Protein 4QAM (pdb70)

Organism: Homo sapiens (NCBI:txid9606)

Nearest PDB structures (foldseek):
  4qam-assembly1_A  TM=1.003E+00  e=1.028E-83  Homo sapiens
  4jhn-assembly4_D  TM=9.992E-01  e=9.261E-77  Homo sapiens
  4jhn-assembly3_C  TM=9.990E-01  e=2.391E-76  Homo sapiens
  4jhn-assembly2_B  TM=9.985E-01  e=3.951E-76  Homo sapiens
  4jhp-assembly1_C  TM=9.939E-01  e=1.020E-75  Homo sapiens

Solvent-accessible surface area: 22526 Å² total

Sequence (539 aa):
ELMMPDSGAVFTFGKSKFAENNPGKFWFKNDVPVHLSCGDEHSAVVTGNNKLYMFGSNNWGQLGLGSKSAISKPTCVKALKPEKVKLAACGRNHTLVVSTEGGNVYATGGNNEGQLGLGDTEERNTFHVISFFTSEHKIKQLSAGSNTSAALTEDGRLFMWGDNSEGQIGLKNVSNVCVPQQVTIGKPVSWVSCGYYHSAFVTTDGELYVVFGEPENGKLGLPNQLLGNHRTPQLVSEIPEKVIQVACGGEHTVVLTENAVYTFGLGQQFGQLGLGTFLFETSEEPKVIENNIRDQTISSYISCCGENHTALITDIGLMYTFGDGRHGKLGLGLENFTNHFIPTLCSNFLRRFIVKKLVACGGCCHMVVFAAPHRDSDDVIVPPDSEKKCIEIVSLAFYPEAEVSDENIKQVYVEYKFYDLPLSETETPVSLRKPRAGEEIHFHFSSKVIDLDPQEQQGRRRFLFDLNGQDPDQGHLKFTVVSDPLDEEKKECEEVGYAYLQLWQILESGRDILEQELDIVSPEDLATPIGRLKVSLQAAAVLHAIYKETED

Foldseek 3Di:
DPADLQFWKWKAFQQLAPNLDTDIGADDPKGFDAKAAEAFKIWTQIPQQWIWIFGACCFLARQQPDGHGDHDGHTLVVCVVFRWDDKYYEHFKMWTATQQWWIWMAGAFCQQARQCQDGDGHNHIDTNVVIGNVFAWPYWEYYAQKIWTAGPQAWIWIFGACCFLARQPFPDGTHNHTDTQDPPAGWDEKEREHFWIWTFGPQQWIWIAGHLPQLASQDPPVCSVRRNHTDTQVVPPAGWDYKYYYQFKIWTHGQQFIWMAGFAPLQARQCDDPDGGHNHIDGNPVVRVFAWDDKEAENFKIWTATPQQWIWIFGHFPSNQRQLNDPDTGGGNHTHTSVVQVQWRWDHKYHYNGMIMTTIRGPD/DVVDDDDDDDLQKKKWFFKKAFAQPFPCCPVQQFWKWKFFDQQPDDRCLGIQVDTGGHDHHPDMGTRRRMDMGGRHPPPNVVSLVSQVVLVLNDPNRQWGKMWMWGAGPVRDPVPIDGAFIWTDHVVCLQVVLFWDFQDKTFTAGPPPNPHGGIITTMTDGNNSNNNVSNVVCPD

CATH classification: 2.130.10.30

Radius of gyration: 24.6 Å; Cα contacts (8 Å, |Δi|>4): 1644; chains: 2; bounding box: 60×50×74 Å

B-factor: mean 32.96, std 16.22, range [14.23, 116.04]

Structure (mmCIF, N/CA/C/O backbone):
data_4QAM
#
_entry.id   4QAM
#
_cell.length_a   63.120
_cell.length_b   63.800
_cell.length_c   161.440
_cell.angle_alpha   90.000
_cell.angle_beta   90.000
_cell.angle_gamma   90.000
#
_symmetry.space_group_name_H-M   'P 21 21 21'
#
loop_
_entity.id
_entity.type
_entity.pdbx_description
1 polymer 'X-linked retinitis pigmentosa GTPase regulator'
2 polymer 'X-linked retinitis pigmentosa GTPase regulator-interacting protein 1'
3 non-polymer 'MAGNESIUM ION'
4 non-polymer GLYCEROL
5 water water
#
loop_
_atom_site.group_PDB
_atom_site.id
_atom_site.type_symbol
_atom_site.label_atom_id
_atom_site.label_alt_id
_atom_site.label_comp_id
_atom_site.label_asym_id
_atom_site.label_entity_id
_atom_site.label_seq_id
_atom_site.pdbx_PDB_ins_code
_atom_site.Cartn_x
_atom_site.Cartn_y
_atom_site.Cartn_z
_atom_site.occupancy
_atom_site.B_iso_or_equiv
_atom_site.auth_seq_id
_atom_site.auth_comp_id
_atom_site.auth_asym_id
_atom_site.auth_atom_id
_atom_site.pdbx_PDB_model_num
ATOM 1 N N . GLU A 1 6 ? -3.640 11.917 12.308 1.00 74.20 6 GLU A N 1
ATOM 2 C CA . GLU A 1 6 ? -3.313 13.008 13.298 1.00 77.86 6 GLU A CA 1
ATOM 3 C C . GLU A 1 6 ? -4.495 13.875 13.866 1.00 73.70 6 GLU A C 1
ATOM 4 O O . GLU A 1 6 ? -4.998 13.575 14.967 1.00 74.49 6 GLU A O 1
ATOM 10 N N . LEU A 1 7 ? -4.928 14.941 13.176 1.00 81.24 7 LEU A N 1
ATOM 11 C CA . LEU A 1 7 ? -6.150 15.682 13.608 1.00 73.68 7 LEU A CA 1
ATOM 12 C C . LEU A 1 7 ? -7.359 14.807 13.233 1.00 67.20 7 LEU A C 1
ATOM 13 O O . LEU A 1 7 ? -7.334 14.221 12.143 1.00 64.23 7 LEU A O 1
ATOM 18 N N . MET A 1 8 ? -8.383 14.687 14.107 1.00 57.74 8 MET A N 1
ATOM 19 C CA A MET A 1 8 ? -9.640 13.998 13.713 0.50 50.28 8 MET A CA 1
ATOM 20 C CA B MET A 1 8 ? -9.644 14.019 13.753 0.50 56.65 8 MET A CA 1
ATOM 21 C C . MET A 1 8 ? -10.241 14.671 12.484 1.00 52.75 8 MET A C 1
ATOM 22 O O . MET A 1 8 ? -10.496 15.875 12.494 1.00 51.73 8 MET A O 1
ATOM 31 N N . PRO A 1 9 ? -10.427 13.890 11.396 1.00 49.06 9 PRO A N 1
ATOM 32 C CA . PRO A 1 9 ? -10.941 14.486 10.180 1.00 49.55 9 PRO A CA 1
ATOM 33 C C . PRO A 1 9 ? -12.308 15.137 10.384 1.00 49.83 9 PRO A C 1
ATOM 34 O O . PRO A 1 9 ? -13.046 14.783 11.358 1.00 42.56 9 PRO A O 1
ATOM 38 N N . ASP A 1 10 ? -12.618 16.105 9.503 1.00 48.03 10 ASP A N 1
ATOM 39 C CA . ASP A 1 10 ? -13.953 16.716 9.413 1.00 44.67 10 ASP A CA 1
ATOM 40 C C . ASP A 1 10 ? -15.049 15.679 9.177 1.00 40.42 10 ASP A C 1
ATOM 41 O O . ASP A 1 10 ? -16.171 15.882 9.614 1.00 37.18 10 ASP A O 1
ATOM 46 N N . SER A 1 11 ? -14.760 14.571 8.476 1.00 37.09 11 SER A N 1
ATOM 47 C CA . SER A 1 11 ? -15.773 13.563 8.222 1.00 33.20 11 SER A CA 1
ATOM 48 C C . SER A 1 11 ? -16.082 12.719 9.532 1.00 31.69 11 SER A C 1
ATOM 49 O O . SER A 1 11 ? -17.041 11.977 9.571 1.00 31.81 11 SER A O 1
ATOM 52 N N . GLY A 1 12 ? -15.265 12.823 10.563 1.00 30.35 12 GLY A N 1
ATOM 53 C CA . GLY A 1 12 ? -15.620 12.246 11.892 1.00 30.62 12 GLY A CA 1
ATOM 54 C C . GLY A 1 12 ? -14.748 11.068 12.314 1.00 30.01 12 GLY A C 1
ATOM 55 O O . GLY A 1 12 ? -13.643 10.853 11.781 1.00 30.08 12 GLY A O 1
ATOM 56 N N . ALA A 1 13 ? -15.240 10.287 13.281 1.00 27.96 13 ALA A N 1
ATOM 57 C CA . ALA A 1 13 ? -14.491 9.169 13.772 1.00 25.92 13 ALA A CA 1
ATOM 58 C C . ALA A 1 13 ? -15.437 8.056 14.225 1.00 26.20 13 ALA A C 1
ATOM 59 O O . ALA A 1 13 ? -16.624 8.317 14.490 1.00 24.14 13 ALA A O 1
ATOM 61 N N . VAL A 1 14 ? -14.892 6.850 14.405 1.00 23.67 14 VAL A N 1
ATOM 62 C CA . VAL A 1 14 ? -15.623 5.761 15.024 1.00 22.81 14 VAL A CA 1
ATOM 63 C C . VAL A 1 14 ? -15.283 5.776 16.508 1.00 24.76 14 VAL A C 1
ATOM 64 O O . VAL A 1 14 ? -14.089 5.800 16.851 1.00 27.11 14 VAL A O 1
ATOM 68 N N . PHE A 1 15 ? -16.317 5.797 17.371 1.00 20.98 15 PHE A N 1
ATOM 69 C CA . PHE A 1 15 ? -16.094 5.774 18.830 1.00 22.39 15 PHE A CA 1
ATOM 70 C C . PHE A 1 15 ? -16.565 4.408 19.300 1.00 21.99 15 PHE A C 1
ATOM 71 O O . PHE A 1 15 ? -17.690 3.956 18.920 1.00 23.19 15 PHE A O 1
ATOM 79 N N . THR A 1 16 ? -15.804 3.762 20.181 1.00 20.18 16 THR A N 1
ATOM 80 C CA . THR A 1 16 ? -16.178 2.480 20.705 1.00 20.74 16 THR A CA 1
ATOM 81 C C . THR A 1 16 ? -16.410 2.678 22.227 1.00 22.37 16 THR A C 1
ATOM 82 O O . THR A 1 16 ? -15.712 3.472 22.850 1.00 23.70 16 THR A O 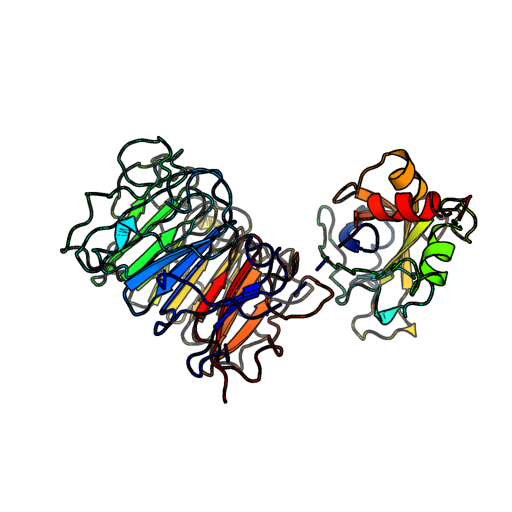1
ATOM 86 N N . PHE A 1 17 ? -17.410 1.963 22.759 1.00 21.56 17 PHE A N 1
ATOM 87 C CA . PHE A 1 17 ? -17.752 1.983 24.177 1.00 19.76 17 PHE A CA 1
ATOM 88 C C . PHE A 1 17 ? -17.908 0.568 24.628 1.00 20.31 17 PHE A C 1
ATOM 89 O O . PHE A 1 17 ? -18.373 -0.282 23.859 1.00 20.55 17 PHE A O 1
ATOM 97 N N . GLY A 1 18 ? -17.651 0.343 25.912 1.00 21.19 18 GLY A N 1
ATOM 98 C CA . GLY A 1 18 ? -17.841 -1.007 26.488 1.00 21.10 18 GLY A CA 1
ATOM 99 C C . GLY A 1 18 ? -16.619 -1.889 26.296 1.00 26.58 18 GLY A C 1
ATOM 100 O O . GLY A 1 18 ? -15.538 -1.437 25.991 1.00 30.18 18 GLY A O 1
ATOM 101 N N . LYS A 1 19 ? -16.840 -3.181 26.391 1.00 28.26 19 LYS A N 1
ATOM 102 C CA . LYS A 1 19 ? -15.796 -4.172 26.134 1.00 31.59 19 LYS A CA 1
ATOM 103 C C . LYS A 1 19 ? -15.739 -4.495 24.612 1.00 31.50 19 LYS A C 1
ATOM 104 O O . LYS A 1 19 ? -16.151 -5.615 24.137 1.00 30.48 19 LYS A O 1
ATOM 110 N N . SER A 1 20 ? -15.200 -3.573 23.814 1.00 30.41 20 SER A N 1
ATOM 111 C CA . SER A 1 20 ? -15.155 -3.843 22.332 1.00 34.95 20 SER A CA 1
ATOM 112 C C . SER A 1 20 ? -13.916 -4.627 21.939 1.00 36.54 20 SER A C 1
ATOM 113 O O . SER A 1 20 ? -13.823 -5.023 20.763 1.00 35.25 20 SER A O 1
ATOM 116 N N . LYS A 1 21 ? -12.967 -4.799 22.896 1.00 37.28 21 LYS A N 1
ATOM 117 C CA . LYS A 1 21 ? -11.609 -5.399 22.664 1.00 42.37 21 LYS A CA 1
ATOM 118 C C . LYS A 1 21 ? -10.608 -4.417 22.021 1.00 45.12 21 LYS A C 1
ATOM 119 O O . LYS A 1 21 ? -9.473 -4.808 21.687 1.00 63.39 21 LYS A O 1
ATOM 125 N N . PHE A 1 22 ? -11.041 -3.161 21.829 1.00 39.22 22 PHE A N 1
ATOM 126 C CA . PHE A 1 22 ? -10.224 -2.090 21.246 1.00 40.21 22 PHE A CA 1
ATOM 127 C C . PHE A 1 22 ? -9.792 -1.117 22.377 1.00 42.75 22 PHE A C 1
ATOM 128 O O . PHE A 1 22 ? -10.604 -0.776 23.276 1.00 43.08 22 PHE A O 1
ATOM 136 N N . ALA A 1 23 ? -8.525 -0.708 22.371 1.00 41.40 23 ALA A N 1
ATOM 137 C CA . ALA A 1 23 ? -8.037 0.339 23.312 1.00 45.38 23 ALA A CA 1
ATOM 138 C C . ALA A 1 23 ? -8.312 -0.069 24.795 1.00 43.53 23 ALA A C 1
ATOM 139 O O . ALA A 1 23 ? -8.651 0.764 25.620 1.00 45.53 23 ALA A O 1
ATOM 141 N N . GLU A 1 24 ? -8.159 -1.371 25.070 1.00 49.13 24 GLU A N 1
ATOM 142 C CA . GLU A 1 24 ? -8.304 -1.993 26.401 1.00 52.65 24 GLU A CA 1
ATOM 143 C C . GLU A 1 24 ? -9.663 -1.736 27.035 1.00 56.68 24 GLU A C 1
ATOM 144 O O . GLU A 1 24 ? -9.733 -1.629 28.277 1.00 54.54 24 GLU A O 1
ATOM 150 N N . ASN A 1 25 ? -10.718 -1.597 26.203 1.00 49.97 25 ASN A N 1
ATOM 151 C CA . ASN A 1 25 ? -12.107 -1.369 26.697 1.00 50.50 25 ASN A CA 1
ATOM 152 C C . ASN A 1 25 ? -12.370 -0.006 27.440 1.00 48.98 25 ASN A C 1
ATOM 153 O O . ASN A 1 25 ? -13.346 0.131 28.168 1.00 50.29 25 ASN A O 1
ATOM 158 N N . ASN A 1 26 ? -11.493 0.992 27.217 1.00 53.88 26 ASN A N 1
ATOM 159 C CA . ASN A 1 26 ? -11.759 2.415 27.536 1.00 51.80 26 ASN A CA 1
ATOM 160 C C . ASN A 1 26 ? -12.442 2.978 26.337 1.00 48.26 26 ASN A C 1
ATOM 161 O O . ASN A 1 26 ? -12.234 2.428 25.249 1.00 51.55 26 ASN A O 1
ATOM 166 N N . PRO A 1 27 ? -13.214 4.085 26.492 1.00 42.58 27 PRO A N 1
ATOM 167 C CA . PRO A 1 27 ? -13.804 4.744 25.299 1.00 38.09 27 PRO A CA 1
ATOM 168 C C . PRO A 1 27 ? -12.708 5.024 24.238 1.00 36.86 27 PRO A C 1
ATOM 169 O O . PRO A 1 27 ? -11.706 5.713 24.506 1.00 37.71 27 PRO A O 1
ATOM 173 N N . GLY A 1 28 ? -12.862 4.426 23.070 1.00 30.22 28 GLY A N 1
ATOM 174 C CA . GLY A 1 28 ? -11.744 4.409 22.027 1.00 28.90 28 GLY A CA 1
ATOM 175 C C . GLY A 1 28 ? -12.247 5.225 20.869 1.00 28.92 28 GLY A C 1
ATOM 176 O O . GLY A 1 28 ? -13.475 5.575 20.787 1.00 25.26 28 GLY A O 1
ATOM 177 N N . LYS A 1 29 ? -11.332 5.574 19.952 1.00 27.64 29 LYS A N 1
ATOM 178 C CA . LYS A 1 29 ? -11.687 6.349 18.821 1.00 28.75 29 LYS A CA 1
ATOM 179 C C . LYS A 1 29 ? -10.687 5.923 17.723 1.00 28.16 29 LYS A C 1
ATOM 180 O O . LYS A 1 29 ? -9.478 5.656 18.020 1.00 30.56 29 LYS A O 1
ATOM 186 N N . PHE A 1 30 ? -11.178 5.826 16.485 1.00 26.08 30 PHE A N 1
ATOM 187 C CA . PHE A 1 30 ? -10.327 5.575 15.336 1.00 27.40 30 PHE A CA 1
ATOM 188 C C . PHE A 1 30 ? -10.998 6.083 14.061 1.00 28.17 30 PHE A C 1
ATOM 189 O O . PHE A 1 30 ? -12.223 6.362 14.064 1.00 27.02 30 PHE A O 1
ATOM 197 N N . TRP A 1 31 ? -10.217 6.190 12.980 1.00 28.21 31 TRP A N 1
ATOM 198 C CA . TRP A 1 31 ? -10.768 6.486 11.702 1.00 29.29 31 TRP A CA 1
ATOM 199 C C . TRP A 1 31 ? -9.852 5.907 10.636 1.00 30.04 31 TRP A C 1
ATOM 200 O O . TRP A 1 31 ? -8.924 5.166 10.946 1.00 31.72 31 TRP A O 1
ATOM 211 N N . PHE A 1 32 ? -10.135 6.218 9.383 1.00 29.23 32 PHE A N 1
ATOM 212 C CA . PHE A 1 32 ? -9.459 5.579 8.290 1.00 30.88 32 PHE A CA 1
ATOM 213 C C . PHE A 1 32 ? -8.708 6.591 7.457 1.00 34.58 32 PHE A C 1
ATOM 214 O O . PHE A 1 32 ? -9.077 7.760 7.376 1.00 35.67 32 PHE A O 1
ATOM 222 N N . LYS A 1 33 ? -7.643 6.159 6.812 1.00 35.28 33 LYS A N 1
ATOM 223 C CA . LYS A 1 33 ? -6.912 7.092 5.936 1.00 40.30 33 LYS A CA 1
ATOM 224 C C . LYS A 1 33 ? -7.719 7.233 4.625 1.00 42.15 33 LYS A C 1
ATOM 225 O O . LYS A 1 33 ? -8.014 6.233 3.983 1.00 46.17 33 LYS A O 1
ATOM 231 N N . ASN A 1 34 ? -8.117 8.450 4.250 1.00 44.36 34 ASN A N 1
ATOM 232 C CA . ASN A 1 34 ? -8.905 8.723 3.002 1.00 45.35 34 ASN A CA 1
ATOM 233 C C . ASN A 1 34 ? -10.059 7.766 2.777 1.00 45.25 34 ASN A C 1
ATOM 234 O O . ASN A 1 34 ? -10.270 7.309 1.642 1.00 46.98 34 ASN A O 1
ATOM 239 N N . ASP A 1 35 ? -10.795 7.437 3.836 1.00 40.27 35 ASP A N 1
ATOM 240 C CA . ASP A 1 35 ? -11.903 6.543 3.705 1.00 38.81 35 ASP A CA 1
ATOM 241 C C . ASP A 1 35 ? -12.789 6.952 4.893 1.00 38.02 35 ASP A C 1
ATOM 242 O O . ASP A 1 35 ? -12.375 7.708 5.757 1.00 38.29 35 ASP A O 1
ATOM 247 N N . VAL A 1 36 ? -14.013 6.463 4.897 1.00 34.49 36 VAL A N 1
ATOM 248 C CA . VAL A 1 36 ? -15.018 6.791 5.883 1.00 32.50 36 VAL A CA 1
ATOM 249 C C . VAL A 1 36 ? -15.867 5.542 6.142 1.00 31.06 36 VAL A C 1
ATOM 250 O O . VAL A 1 36 ? -16.098 4.748 5.211 1.00 31.13 36 VAL A O 1
ATOM 254 N N . PRO A 1 37 ? -16.316 5.323 7.403 1.00 27.59 37 PRO A N 1
ATOM 255 C CA . PRO A 1 37 ? -17.298 4.271 7.607 1.00 26.70 37 PRO A CA 1
ATOM 256 C C . PRO A 1 37 ? -18.612 4.584 6.902 1.00 24.93 37 PRO A C 1
ATOM 257 O O . PRO A 1 37 ? -19.033 5.748 6.814 1.00 24.60 37 PRO A O 1
ATOM 261 N N . VAL A 1 38 ? -19.246 3.520 6.428 1.00 23.67 38 VAL A N 1
ATOM 262 C CA . VAL A 1 38 ? -20.567 3.640 5.862 1.00 24.35 38 VAL A CA 1
ATOM 263 C C . VAL A 1 38 ? -21.569 2.689 6.508 1.00 23.40 38 VAL A C 1
ATOM 264 O O . VAL A 1 38 ? -22.748 2.955 6.396 1.00 26.54 38 VAL A O 1
ATOM 268 N N . HIS A 1 39 ? -21.138 1.639 7.229 1.00 21.46 39 HIS A N 1
ATOM 269 C CA . HIS A 1 39 ? -22.100 0.719 7.851 1.00 21.93 39 HIS A CA 1
ATOM 270 C C . HIS A 1 39 ? -21.477 0.130 9.094 1.00 22.96 39 HIS A C 1
ATOM 271 O O . HIS A 1 39 ? -20.327 -0.295 9.054 1.00 24.05 39 HIS A O 1
ATOM 278 N N . LEU A 1 40 ? -22.199 0.097 10.238 1.00 20.39 40 LEU A N 1
ATOM 279 C CA . LEU A 1 40 ? -21.650 -0.571 11.410 1.00 20.44 40 LEU A CA 1
ATOM 280 C C . LEU A 1 40 ? -22.556 -1.737 11.791 1.00 19.51 40 LEU A C 1
ATOM 281 O O . LEU A 1 40 ? -23.798 -1.656 11.656 1.00 21.31 40 LEU A O 1
ATOM 286 N N . SER A 1 41 ? -21.970 -2.764 12.353 1.00 19.75 41 SER A N 1
ATOM 287 C CA . SER A 1 41 ? -22.796 -3.805 12.986 1.00 18.30 41 SER A CA 1
ATOM 288 C C . SER A 1 41 ? -22.000 -4.325 14.206 1.00 19.66 41 SER A C 1
ATOM 289 O O . SER A 1 41 ? -20.723 -4.383 14.182 1.00 18.22 41 SER A O 1
ATOM 292 N N . CYS A 1 42 ? -22.730 -4.845 15.195 1.00 18.06 42 CYS A N 1
ATOM 293 C CA . CYS A 1 42 ? -22.078 -5.374 16.379 1.00 18.98 42 CYS A CA 1
ATOM 294 C C . CYS A 1 42 ? -22.824 -6.652 16.757 1.00 18.52 42 CYS A C 1
ATOM 295 O O . CYS A 1 42 ? -24.064 -6.654 16.706 1.00 20.17 42 CYS A O 1
ATOM 298 N N . GLY A 1 43 ? -22.064 -7.660 17.167 1.00 17.64 43 GLY A N 1
ATOM 299 C CA . GLY A 1 43 ? -22.665 -8.907 17.626 1.00 16.34 43 GLY A CA 1
ATOM 300 C C . GLY A 1 43 ? -22.408 -9.011 19.145 1.00 16.65 43 GLY A C 1
ATOM 301 O O . GLY A 1 43 ? -22.248 -8.013 19.861 1.00 17.00 43 GLY A O 1
ATOM 302 N N . ASP A 1 44 ? -22.420 -10.213 19.644 1.00 16.03 44 ASP A N 1
ATOM 303 C CA . ASP A 1 44 ? -22.432 -10.318 21.090 1.00 18.22 44 ASP A CA 1
ATOM 304 C C . ASP A 1 44 ? -21.097 -9.779 21.623 1.00 18.97 44 ASP A C 1
ATOM 305 O O . ASP A 1 44 ? -21.080 -9.101 22.637 1.00 20.09 44 ASP A O 1
ATOM 310 N N . GLU A 1 45 ? -19.991 -10.096 20.949 1.00 17.83 45 GLU A N 1
ATOM 311 C CA . GLU A 1 45 ? -18.670 -9.661 21.482 1.00 18.88 45 GLU A CA 1
ATOM 312 C C . GLU A 1 45 ? -17.782 -9.289 20.320 1.00 19.80 45 GLU A C 1
ATOM 313 O O . GLU A 1 45 ? -16.528 -9.232 20.486 1.00 21.42 45 GLU A O 1
ATOM 319 N N . HIS A 1 46 ? -18.349 -8.970 19.165 1.00 16.70 46 HIS A N 1
ATOM 320 C CA . HIS A 1 46 ? -17.439 -8.497 18.043 1.00 17.16 46 HIS A CA 1
ATOM 321 C C . HIS A 1 46 ? -18.168 -7.446 17.229 1.00 19.54 46 HIS A C 1
ATOM 322 O O . HIS A 1 46 ? -19.343 -7.169 17.490 1.00 18.16 46 HIS A O 1
ATOM 329 N N . SER A 1 47 ? -17.439 -6.825 16.295 1.00 18.62 47 SER A N 1
ATOM 330 C CA . SER A 1 47 ? -17.923 -5.678 15.537 1.00 19.68 47 SER A CA 1
ATOM 331 C C . SER A 1 47 ? -17.400 -5.711 14.112 1.00 20.04 47 SER A C 1
ATOM 332 O O . SER A 1 47 ? -16.283 -6.242 13.844 1.00 20.71 47 SER A O 1
ATOM 335 N N . ALA A 1 48 ? -18.202 -5.150 13.199 1.00 20.93 48 ALA A N 1
ATOM 336 C CA . ALA A 1 48 ? -17.739 -5.005 11.762 1.00 21.69 48 ALA A CA 1
ATOM 337 C C . ALA A 1 48 ? -17.944 -3.574 11.311 1.00 21.77 48 ALA A C 1
ATOM 338 O O . ALA A 1 48 ? -18.958 -2.942 11.694 1.00 21.59 48 ALA A O 1
ATOM 340 N N . VAL A 1 49 ? -17.022 -3.043 10.508 1.00 21.52 49 VAL A N 1
ATOM 341 C CA . VAL A 1 49 ? -17.228 -1.702 9.896 1.00 20.52 49 VAL A CA 1
ATOM 342 C C . VAL A 1 49 ? -17.012 -1.855 8.410 1.00 21.56 49 VAL A C 1
ATOM 343 O O . VAL A 1 49 ? -15.967 -2.432 8.034 1.00 22.17 49 VAL A O 1
ATOM 347 N N . VAL A 1 50 ? -17.961 -1.433 7.576 1.00 21.61 50 VAL A N 1
ATOM 348 C CA . VAL A 1 50 ? -17.774 -1.448 6.113 1.00 23.85 50 VAL A CA 1
ATOM 349 C C . VAL A 1 50 ? -17.445 0.011 5.774 1.00 25.38 50 VAL A C 1
ATOM 350 O O . VAL A 1 50 ? -18.074 0.922 6.345 1.00 24.52 50 VAL A O 1
ATOM 354 N N . THR A 1 51 ? -16.469 0.243 4.894 1.00 25.61 51 THR A N 1
ATOM 355 C CA . THR A 1 51 ? -16.016 1.599 4.560 1.00 25.25 51 THR A CA 1
ATOM 356 C C . THR A 1 51 ? -16.523 2.012 3.235 1.00 26.92 51 THR A C 1
ATOM 357 O O . THR A 1 51 ? -16.979 1.148 2.412 1.00 28.47 51 THR A O 1
ATOM 361 N N . GLY A 1 52 ? -16.494 3.324 2.993 1.00 25.33 52 GLY A N 1
ATOM 362 C CA . GLY A 1 52 ? -16.915 3.869 1.697 1.00 29.00 52 GLY A CA 1
ATOM 363 C C . GLY A 1 52 ? -16.125 3.352 0.521 1.00 30.18 52 GLY A C 1
ATOM 364 O O . GLY A 1 52 ? -16.615 3.288 -0.624 1.00 31.82 52 GLY A O 1
ATOM 365 N N . ASN A 1 53 ? -14.894 2.949 0.772 1.00 30.36 53 ASN A N 1
ATOM 366 C CA . ASN A 1 53 ? -14.154 2.283 -0.317 1.00 31.45 53 ASN A CA 1
ATOM 367 C C . ASN A 1 53 ? -14.424 0.788 -0.401 1.00 31.42 53 ASN A C 1
ATOM 368 O O . ASN A 1 53 ? -13.655 0.068 -1.064 1.00 29.81 53 ASN A O 1
ATOM 373 N N . ASN A 1 54 ? -15.496 0.330 0.286 1.00 28.86 54 ASN A N 1
ATOM 374 C CA . ASN A 1 54 ? -15.981 -1.061 0.231 1.00 29.05 54 ASN A CA 1
ATOM 375 C C . ASN A 1 54 ? -15.024 -2.105 0.810 1.00 29.36 54 ASN A C 1
ATOM 376 O O . ASN A 1 54 ? -14.854 -3.173 0.194 1.00 28.71 54 ASN A O 1
ATOM 381 N N . LYS A 1 55 ? -14.329 -1.732 1.886 1.00 26.80 55 LYS A N 1
ATOM 382 C CA . LYS A 1 55 ? -13.467 -2.632 2.623 1.00 27.39 55 LYS A CA 1
ATOM 383 C C . LYS A 1 55 ? -14.207 -3.023 3.893 1.00 26.13 55 LYS A C 1
ATOM 384 O O . LYS A 1 55 ? -15.114 -2.322 4.346 1.00 25.58 55 LYS A O 1
ATOM 390 N N . LEU A 1 56 ? -13.793 -4.147 4.492 1.00 25.43 56 LEU A N 1
ATOM 391 C CA . LEU A 1 56 ? -14.399 -4.636 5.715 1.00 24.11 56 LEU A CA 1
ATOM 392 C C . LEU A 1 56 ? -13.308 -4.655 6.789 1.00 25.37 56 LEU A C 1
ATOM 393 O O . LEU A 1 56 ? -12.200 -5.198 6.556 1.00 25.55 56 LEU A O 1
ATOM 398 N N . TYR A 1 57 ? -13.630 -4.111 7.957 1.00 23.96 57 TYR A N 1
ATOM 399 C CA . TYR A 1 57 ? -12.730 -4.151 9.099 1.00 24.22 57 TYR A CA 1
ATOM 400 C C . TYR A 1 57 ? -13.491 -4.855 10.249 1.00 23.61 57 TYR A C 1
ATOM 401 O O . TYR A 1 57 ? -14.693 -4.530 10.526 1.00 23.55 57 TYR A O 1
ATOM 410 N N . MET A 1 58 ? -12.786 -5.802 10.887 1.00 23.55 58 MET A N 1
ATOM 411 C CA . MET A 1 58 ? -13.348 -6.627 11.990 1.00 22.21 58 MET A CA 1
ATOM 412 C C . MET A 1 58 ? -12.567 -6.415 13.257 1.00 23.16 58 MET A C 1
ATOM 413 O O . MET A 1 58 ? -11.339 -6.228 13.184 1.00 23.19 58 MET A O 1
ATOM 418 N N . PHE A 1 59 ? -13.239 -6.511 14.412 1.00 22.44 59 PHE A N 1
ATOM 419 C CA . PHE A 1 59 ? -12.534 -6.506 15.697 1.00 23.34 59 PHE A CA 1
ATOM 420 C C . PHE A 1 59 ? -13.446 -7.092 16.759 1.00 22.04 59 PHE A C 1
ATOM 421 O O . PHE A 1 59 ? -14.677 -7.181 16.584 1.00 22.62 59 PHE A O 1
ATOM 429 N N . GLY A 1 60 ? -12.815 -7.503 17.849 1.00 23.73 60 GLY A N 1
ATOM 430 C CA . GLY A 1 60 ? -13.478 -8.110 19.001 1.00 21.24 60 GLY A CA 1
ATOM 431 C C . GLY A 1 60 ? -13.085 -9.549 19.205 1.00 23.64 60 GLY A C 1
ATOM 432 O O . GLY A 1 60 ? -12.000 -9.968 18.787 1.00 25.46 60 GLY A O 1
ATOM 433 N N . SER A 1 61 ? -13.960 -10.326 19.893 1.00 22.24 61 SER A N 1
ATOM 434 C CA . SER A 1 61 ? -13.643 -11.725 20.193 1.00 23.00 61 SER A CA 1
ATOM 435 C C . SER A 1 61 ? -13.594 -12.519 18.883 1.00 25.32 61 SER A C 1
ATOM 436 O O . SER A 1 61 ? -14.246 -12.167 17.838 1.00 22.25 61 SER A O 1
ATOM 439 N N . ASN A 1 62 ? -12.836 -13.600 18.931 1.00 25.00 62 ASN A N 1
ATOM 440 C CA . ASN A 1 62 ? -12.638 -14.370 17.690 1.00 25.42 62 ASN A CA 1
ATOM 441 C C . ASN A 1 62 ? -12.515 -15.803 18.073 1.00 27.46 62 ASN A C 1
ATOM 442 O O . ASN A 1 62 ? -11.901 -16.607 17.360 1.00 27.91 62 ASN A O 1
ATOM 447 N N . ASN A 1 63 ? -13.080 -16.154 19.228 1.00 27.18 63 ASN A N 1
ATOM 448 C CA . ASN A 1 63 ? -12.838 -17.505 19.693 1.00 29.38 63 ASN A CA 1
ATOM 449 C C . ASN A 1 63 ? -13.552 -18.561 18.822 1.00 30.21 63 ASN A C 1
ATOM 450 O O . ASN A 1 63 ? -13.246 -19.771 18.897 1.00 29.38 63 ASN A O 1
ATOM 455 N N . TRP A 1 64 ? -14.550 -18.134 18.052 1.00 25.76 64 TRP A N 1
ATOM 456 C CA . TRP A 1 64 ? -15.211 -19.020 17.080 1.00 27.47 64 TRP A CA 1
ATOM 457 C C . TRP A 1 64 ? -14.793 -18.750 15.667 1.00 24.94 64 TRP A C 1
ATOM 458 O O . TRP A 1 64 ? -15.384 -19.261 14.715 1.00 29.25 64 TRP A O 1
ATOM 469 N N . GLY A 1 65 ? -13.812 -17.897 15.483 1.00 25.74 65 GLY A N 1
ATOM 470 C CA . GLY A 1 65 ? -13.411 -17.541 14.091 1.00 24.23 65 GLY A CA 1
ATOM 471 C C . GLY A 1 65 ? -14.308 -16.489 13.449 1.00 23.55 65 GLY A C 1
ATOM 472 O O . GLY A 1 65 ? -14.296 -16.343 12.216 1.00 24.38 65 GLY A O 1
ATOM 473 N N . GLN A 1 66 ? -15.137 -15.802 14.258 1.00 22.02 66 GLN A N 1
ATOM 474 C CA . GLN A 1 66 ? -16.121 -14.821 13.714 1.00 21.03 66 GLN A CA 1
ATOM 475 C C . GLN A 1 66 ? -15.544 -13.574 13.058 1.00 21.90 66 GLN A C 1
ATOM 476 O O . GLN A 1 66 ? -16.280 -12.850 12.334 1.00 21.67 66 GLN A O 1
ATOM 482 N N . LEU A 1 67 ? -14.253 -13.318 13.244 1.00 23.61 67 LEU A N 1
ATOM 483 C CA . LEU A 1 67 ? -13.649 -12.137 12.576 1.00 24.03 67 LEU A CA 1
ATOM 484 C C . LEU A 1 67 ? -13.260 -12.477 11.130 1.00 24.93 67 LEU A C 1
ATOM 485 O O . LEU A 1 67 ? -13.041 -11.548 10.347 1.00 23.72 67 LEU A O 1
ATOM 490 N N . GLY A 1 68 ? -13.141 -13.782 10.793 1.00 23.89 68 GLY A N 1
ATOM 491 C CA . GLY A 1 68 ? -12.914 -14.146 9.382 1.00 25.86 68 GLY A CA 1
ATOM 492 C C . GLY A 1 68 ? -11.427 -13.918 9.060 1.00 27.52 68 GLY A C 1
ATOM 493 O O . GLY A 1 68 ? -11.044 -13.820 7.917 1.00 28.94 68 GLY A O 1
ATOM 494 N N . LEU A 1 69 ? -10.595 -13.799 10.087 1.00 28.67 69 LEU A N 1
ATOM 495 C CA . LEU A 1 69 ? -9.206 -13.456 9.856 1.00 31.29 69 LEU A CA 1
ATOM 496 C C . LEU A 1 69 ? -8.299 -14.673 9.979 1.00 38.54 69 LEU A C 1
ATOM 497 O O . LEU A 1 69 ? -7.085 -14.492 10.002 1.00 43.68 69 LEU A O 1
ATOM 502 N N . GLY A 1 70 ? -8.849 -15.892 10.024 1.00 36.31 70 GLY A N 1
ATOM 503 C CA . GLY A 1 70 ? -8.026 -17.092 9.876 1.00 44.86 70 GLY A CA 1
ATOM 504 C C . GLY A 1 70 ? -7.263 -17.529 11.103 1.00 46.14 70 GLY A C 1
ATOM 505 O O . GLY A 1 70 ? -6.177 -18.074 10.998 1.00 51.78 70 GLY A O 1
ATOM 506 N N . SER A 1 71 ? -7.822 -17.292 12.263 1.00 44.65 71 SER A N 1
ATOM 507 C CA . SER A 1 71 ? -7.215 -17.763 13.488 1.00 47.40 71 SER A CA 1
ATOM 508 C C . SER A 1 71 ? -8.355 -17.680 14.430 1.00 47.70 71 SER A C 1
ATOM 509 O O . SER A 1 71 ? -9.472 -17.281 14.006 1.00 44.36 71 SER A O 1
ATOM 512 N N . LYS A 1 72 ? -8.078 -18.007 15.701 1.00 48.18 72 LYS A N 1
ATOM 513 C CA . LYS A 1 72 ? -9.050 -17.951 16.762 1.00 48.07 72 LYS A CA 1
ATOM 514 C C . LYS A 1 72 ? -8.593 -17.128 17.973 1.00 53.28 72 LYS A C 1
ATOM 515 O O . LYS A 1 72 ? -9.159 -17.301 19.055 1.00 56.70 72 LYS A O 1
ATOM 521 N N . SER A 1 73 ? -7.644 -16.186 17.791 1.00 55.60 73 SER A N 1
ATOM 522 C CA . SER A 1 73 ? -7.244 -15.250 18.893 1.00 56.75 73 SER A CA 1
ATOM 523 C C . SER A 1 73 ? -7.834 -13.835 18.767 1.00 61.06 73 SER A C 1
ATOM 524 O O . SER A 1 73 ? -7.849 -13.314 17.658 1.00 56.65 73 SER A O 1
ATOM 527 N N . ALA A 1 74 ? -8.327 -13.232 19.884 1.00 53.35 74 ALA A N 1
ATOM 528 C CA . ALA A 1 74 ? -9.061 -11.923 19.868 1.00 53.68 74 ALA A CA 1
ATOM 529 C C . ALA A 1 74 ? -8.153 -10.907 19.186 1.00 51.16 74 ALA A C 1
ATOM 530 O O . ALA A 1 74 ? -6.964 -11.074 19.113 1.00 45.25 74 ALA A O 1
ATOM 532 N N . ILE A 1 75 ? -8.735 -9.860 18.631 1.00 53.06 75 ILE A N 1
ATOM 533 C CA . ILE A 1 75 ? -7.915 -8.960 17.859 1.00 44.68 75 ILE A CA 1
ATOM 534 C C . ILE A 1 75 ? -8.318 -7.636 18.479 1.00 45.62 75 ILE A C 1
ATOM 535 O O . ILE A 1 75 ? -9.565 -7.237 18.575 1.00 47.63 75 ILE A O 1
ATOM 540 N N . SER A 1 76 ? -7.273 -6.913 18.879 1.00 44.63 76 SER A N 1
ATOM 541 C CA . SER A 1 76 ? -7.441 -5.634 19.564 1.00 51.42 76 SER A CA 1
ATOM 542 C C . SER A 1 76 ? -7.914 -4.501 18.633 1.00 54.75 76 SER A C 1
ATOM 543 O O . SER A 1 76 ? -8.854 -3.754 18.961 1.00 68.41 76 SER A O 1
ATOM 546 N N . LYS A 1 77 ? -7.355 -4.460 17.434 1.00 38.24 77 LYS A N 1
ATOM 547 C CA . LYS A 1 77 ? -7.477 -3.298 16.558 1.00 38.22 77 LYS A CA 1
ATOM 548 C C . LYS A 1 77 ? -8.462 -3.677 15.425 1.00 32.62 77 LYS A C 1
ATOM 549 O O . LYS A 1 77 ? -8.409 -4.803 14.871 1.00 30.81 77 LYS A O 1
ATOM 555 N N . PRO A 1 78 ? -9.270 -2.706 14.983 1.00 28.83 78 PRO A N 1
ATOM 556 C CA . PRO A 1 78 ? -9.978 -2.937 13.701 1.00 27.31 78 PRO A CA 1
ATOM 557 C C . PRO A 1 78 ? -9.027 -3.397 12.571 1.00 25.95 78 PRO A C 1
ATOM 558 O O . PRO A 1 78 ? -8.093 -2.664 12.237 1.00 26.41 78 PRO A O 1
ATOM 562 N N . THR A 1 79 ? -9.320 -4.526 11.916 1.00 26.41 79 THR A N 1
ATOM 563 C CA . THR A 1 79 ? -8.331 -5.163 11.017 1.00 28.23 79 THR A CA 1
ATOM 564 C C . THR A 1 79 ? -9.045 -5.466 9.727 1.00 27.94 79 THR A C 1
ATOM 565 O O . THR A 1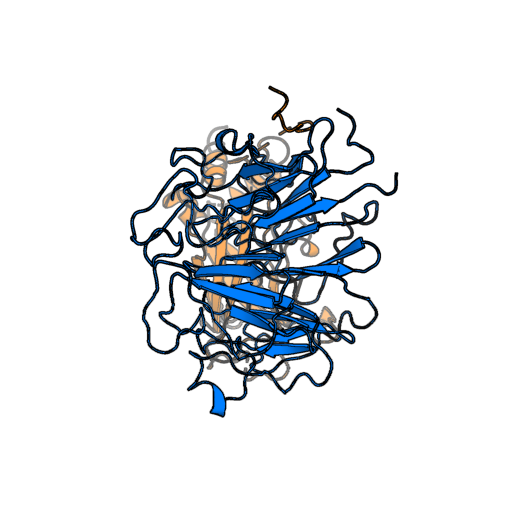 79 ? -10.168 -6.057 9.752 1.00 26.62 79 THR A O 1
ATOM 569 N N . CYS A 1 80 ? -8.451 -5.009 8.621 1.00 27.06 80 CYS A N 1
ATOM 570 C CA . CYS A 1 80 ? -9.046 -5.147 7.316 1.00 27.67 80 CYS A CA 1
ATOM 571 C C . CYS A 1 80 ? -9.112 -6.658 6.973 1.00 30.14 80 CYS A C 1
ATOM 572 O O . CYS A 1 80 ? -8.131 -7.377 7.140 1.00 29.81 80 CYS A O 1
ATOM 575 N N . VAL A 1 81 ? -10.227 -7.150 6.440 1.00 27.02 81 VAL A N 1
ATOM 576 C CA . VAL A 1 81 ? -10.275 -8.501 5.915 1.00 27.40 81 VAL A CA 1
ATOM 577 C C . VAL A 1 81 ? -9.720 -8.485 4.441 1.00 29.29 81 VAL A C 1
ATOM 578 O O . VAL A 1 81 ? -10.442 -8.261 3.463 1.00 29.47 81 VAL A O 1
ATOM 582 N N . LYS A 1 82 ? -8.424 -8.687 4.336 1.00 30.45 82 LYS A N 1
ATOM 583 C CA . LYS A 1 82 ? -7.740 -8.451 3.074 1.00 34.04 82 LYS A CA 1
ATOM 584 C C . LYS A 1 82 ? -8.168 -9.443 2.008 1.00 34.21 82 LYS A C 1
ATOM 585 O O . LYS A 1 82 ? -8.051 -9.128 0.793 1.00 33.93 82 LYS A O 1
ATOM 591 N N . ALA A 1 83 ? -8.642 -10.611 2.447 1.00 32.32 83 ALA A N 1
ATOM 592 C CA . ALA A 1 83 ? -9.152 -11.667 1.527 1.00 34.78 83 ALA A CA 1
ATOM 593 C C . ALA A 1 83 ? -10.260 -11.170 0.671 1.00 34.19 83 ALA A C 1
ATOM 594 O O . ALA A 1 83 ? -10.384 -11.629 -0.438 1.00 35.80 83 ALA A O 1
ATOM 596 N N . LEU A 1 84 ? -11.027 -10.190 1.179 1.00 30.96 84 LEU A N 1
ATOM 597 C CA . LEU A 1 84 ? -12.154 -9.639 0.460 1.00 29.96 84 LEU A CA 1
ATOM 598 C C . LEU A 1 84 ? -11.819 -8.354 -0.313 1.00 29.89 84 LEU A C 1
ATOM 599 O O . LEU A 1 84 ? -12.693 -7.805 -0.967 1.00 30.33 84 LEU A O 1
ATOM 604 N N . LYS A 1 85 ? -10.571 -7.916 -0.293 1.00 29.62 85 LYS A N 1
ATOM 605 C CA . LYS A 1 85 ? -10.240 -6.674 -0.982 1.00 31.81 85 LYS A CA 1
ATOM 606 C C . LYS A 1 85 ? -10.607 -6.603 -2.480 1.00 33.55 85 LYS A C 1
ATOM 607 O O . LYS A 1 85 ? -11.011 -5.549 -2.945 1.00 32.67 85 LYS A O 1
ATOM 613 N N . PRO A 1 86 ? -10.510 -7.735 -3.220 1.00 32.08 86 PRO A N 1
ATOM 614 C CA . PRO A 1 86 ? -10.933 -7.663 -4.627 1.00 35.03 86 PRO A CA 1
ATOM 615 C C . PRO A 1 86 ? -12.453 -7.394 -4.843 1.00 34.53 86 PRO A C 1
ATOM 616 O O . PRO A 1 86 ? -12.855 -6.966 -5.918 1.00 36.43 86 PRO A O 1
ATOM 620 N N . GLU A 1 87 ? -13.269 -7.628 -3.838 1.00 33.89 87 GLU A N 1
ATOM 621 C CA . GLU A 1 87 ? -14.706 -7.363 -3.924 1.00 34.10 87 GLU A CA 1
ATOM 622 C C . GLU A 1 87 ? -15.119 -6.079 -3.226 1.00 33.92 87 GLU A C 1
ATOM 623 O O . GLU A 1 87 ? -14.395 -5.594 -2.347 1.00 33.78 87 GLU A O 1
ATOM 629 N N . LYS A 1 88 ? -16.307 -5.592 -3.567 1.00 31.48 88 LYS A N 1
ATOM 630 C CA . LYS A 1 88 ? -16.819 -4.351 -3.005 1.00 29.30 88 LYS A CA 1
ATOM 631 C C . LYS A 1 88 ? -17.757 -4.763 -1.871 1.00 27.70 88 LYS A C 1
ATOM 632 O O . LYS A 1 88 ? -18.919 -5.094 -2.116 1.00 27.24 88 LYS A O 1
ATOM 638 N N . VAL A 1 89 ? -17.248 -4.848 -0.660 1.00 26.18 89 VAL A N 1
ATOM 639 C CA . VAL A 1 89 ? -18.101 -5.177 0.489 1.00 24.98 89 VAL A CA 1
ATOM 640 C C . VAL A 1 89 ? -19.084 -4.070 0.736 1.00 26.41 89 VAL A C 1
ATOM 641 O O . VAL A 1 89 ? -18.713 -2.894 0.675 1.00 26.63 89 VAL A O 1
ATOM 645 N N . LYS A 1 90 ? -20.355 -4.415 0.935 1.00 25.56 90 LYS A N 1
ATOM 646 C CA . LYS A 1 90 ? -21.415 -3.401 1.083 1.00 25.51 90 LYS A CA 1
ATOM 647 C C . LYS A 1 90 ? -22.103 -3.442 2.472 1.00 24.71 90 LYS A C 1
ATOM 648 O O . LYS A 1 90 ? -22.484 -2.379 3.009 1.00 24.39 90 LYS A O 1
ATOM 654 N N . LEU A 1 91 ? -22.287 -4.629 2.993 1.00 23.56 91 LEU A N 1
ATOM 655 C CA . LEU A 1 91 ? -23.014 -4.858 4.286 1.00 23.71 91 LEU A CA 1
ATOM 656 C C . LEU A 1 91 ? -22.307 -5.959 5.052 1.00 22.20 91 LEU A C 1
ATOM 657 O O . LEU A 1 91 ? -21.693 -6.854 4.471 1.00 22.43 91 LEU A O 1
ATOM 662 N N . ALA A 1 92 ? -22.412 -5.881 6.373 1.00 21.48 92 ALA A N 1
ATOM 663 C CA . ALA A 1 92 ? -22.095 -6.995 7.248 1.00 21.76 92 ALA A CA 1
ATOM 664 C C . ALA A 1 92 ? -23.175 -7.071 8.360 1.00 23.14 92 ALA A C 1
ATOM 665 O O . ALA A 1 92 ? -23.801 -6.036 8.723 1.00 22.91 92 ALA A O 1
ATOM 667 N N . ALA A 1 93 ? -23.312 -8.259 8.963 1.00 21.29 93 ALA A N 1
ATOM 668 C CA . ALA A 1 93 ? -24.060 -8.425 10.188 1.00 21.63 93 ALA A CA 1
ATOM 669 C C . ALA A 1 93 ? -23.282 -9.352 11.103 1.00 21.05 93 ALA A C 1
ATOM 670 O O . ALA A 1 93 ? -22.689 -10.355 10.650 1.00 20.59 93 ALA A O 1
ATOM 672 N N . CYS A 1 94 ? -23.364 -9.075 12.411 1.00 19.98 94 CYS A N 1
ATOM 673 C CA . CYS A 1 94 ? -22.617 -9.806 13.429 1.00 20.33 94 CYS A CA 1
ATOM 674 C C . CYS A 1 94 ? -23.659 -10.434 14.338 1.00 18.16 94 CYS A C 1
ATOM 675 O O . CYS A 1 94 ? -24.489 -9.750 14.905 1.00 18.01 94 CYS A O 1
ATOM 678 N N . GLY A 1 95 ? -23.635 -11.767 14.485 1.00 17.73 95 GLY A N 1
ATOM 679 C CA . GLY A 1 95 ? -24.532 -12.499 15.446 1.00 17.61 95 GLY A CA 1
ATOM 680 C C . GLY A 1 95 ? -23.786 -12.815 16.711 1.00 19.93 95 GLY A C 1
ATOM 681 O O . GLY A 1 95 ? -22.721 -12.209 17.029 1.00 19.82 95 GLY A O 1
ATOM 682 N N . ARG A 1 96 ? -24.257 -13.829 17.403 1.00 17.44 96 ARG A N 1
ATOM 683 C CA . ARG A 1 96 ? -23.549 -14.150 18.701 1.00 17.29 96 ARG A CA 1
ATOM 684 C C . ARG A 1 96 ? -22.108 -14.665 18.441 1.00 18.66 96 ARG A C 1
ATOM 685 O O . ARG A 1 96 ? -21.157 -14.272 19.191 1.00 18.76 96 ARG A O 1
ATOM 693 N N . ASN A 1 97 ? -21.936 -15.602 17.457 1.00 18.54 97 ASN A N 1
ATOM 694 C CA . ASN A 1 97 ? -20.598 -16.128 17.189 1.00 18.41 97 ASN A CA 1
ATOM 695 C C . ASN A 1 97 ? -20.297 -16.280 15.723 1.00 18.10 97 ASN A C 1
ATOM 696 O O . ASN A 1 97 ? -19.451 -17.113 15.341 1.00 21.14 97 ASN A O 1
ATOM 701 N N . HIS A 1 98 ? -21.001 -15.502 14.903 1.00 18.13 98 HIS A N 1
ATOM 702 C CA . HIS A 1 98 ? -20.781 -15.566 13.410 1.00 18.95 98 HIS A CA 1
ATOM 703 C C . HIS A 1 98 ? -20.953 -14.208 12.769 1.00 20.69 98 HIS A C 1
ATOM 704 O O . HIS A 1 98 ? -21.408 -13.212 13.445 1.00 18.91 98 HIS A O 1
ATOM 711 N N . THR A 1 99 ? -20.548 -14.114 11.483 1.00 20.96 99 THR A N 1
ATOM 712 C CA . THR A 1 99 ? -20.638 -12.817 10.767 1.00 20.40 99 THR A CA 1
ATOM 713 C C . THR A 1 99 ? -21.063 -13.123 9.357 1.00 21.53 99 THR A C 1
ATOM 714 O O . THR A 1 99 ? -20.605 -14.133 8.790 1.00 21.43 99 THR A O 1
ATOM 718 N N . LEU A 1 100 ? -21.934 -12.298 8.808 1.00 19.20 100 LEU A N 1
ATOM 719 C CA . LEU A 1 100 ? -22.338 -12.391 7.394 1.00 20.04 100 LEU A CA 1
ATOM 720 C C . LEU A 1 100 ? -21.835 -11.151 6.664 1.00 20.54 100 LEU A C 1
ATOM 721 O O . LEU A 1 100 ? -21.822 -10.020 7.250 1.00 21.08 100 LEU A O 1
ATOM 726 N N . VAL A 1 101 ? -21.475 -11.291 5.379 1.00 20.93 101 VAL A N 1
ATOM 727 C CA A VAL A 1 101 ? -20.992 -10.165 4.598 0.50 22.10 101 VAL A CA 1
ATOM 728 C CA B VAL A 1 101 ? -21.098 -10.116 4.612 0.50 22.27 101 VAL A CA 1
ATOM 729 C C . VAL A 1 101 ? -21.659 -10.251 3.230 1.00 23.52 101 VAL A C 1
ATOM 730 O O . VAL A 1 101 ? -21.732 -11.339 2.686 1.00 24.38 101 VAL A O 1
ATOM 737 N N . SER A 1 102 ? -22.070 -9.120 2.660 1.00 24.18 102 SER A N 1
ATOM 738 C CA . SER A 1 102 ? -22.631 -9.089 1.296 1.00 25.11 102 SER A CA 1
ATOM 739 C C . SER A 1 102 ? -21.675 -8.180 0.398 1.00 26.27 102 SER A C 1
ATOM 740 O O . SER A 1 102 ? -21.212 -7.102 0.846 1.00 24.34 102 SER A O 1
ATOM 743 N N . THR A 1 103 ? -21.511 -8.555 -0.867 1.00 27.04 103 THR A N 1
ATOM 744 C CA . THR A 1 103 ? -20.697 -7.758 -1.777 1.00 28.93 103 THR A CA 1
ATOM 745 C C . THR A 1 103 ? -21.524 -7.286 -2.986 1.00 31.41 103 THR A C 1
ATOM 746 O O . THR A 1 103 ? -22.501 -7.951 -3.365 1.00 31.37 103 THR A O 1
ATOM 750 N N . GLU A 1 104 ? -21.110 -6.163 -3.614 1.00 31.60 104 GLU A N 1
ATOM 751 C CA . GLU A 1 104 ? -21.858 -5.650 -4.732 1.00 34.51 104 GLU A CA 1
ATOM 752 C C . GLU A 1 104 ? -21.874 -6.631 -5.876 1.00 36.03 104 GLU A C 1
ATOM 753 O O . GLU A 1 104 ? -22.811 -6.602 -6.608 1.00 35.20 104 GLU A O 1
ATOM 759 N N . GLY A 1 105 ? -20.798 -7.386 -6.116 1.00 35.58 105 GLY A N 1
ATOM 760 C CA . GLY A 1 105 ? -20.845 -8.400 -7.152 1.00 37.02 105 GLY A CA 1
ATOM 761 C C . GLY A 1 105 ? -21.928 -9.495 -7.058 1.00 38.60 105 GLY A C 1
ATOM 762 O O . GLY A 1 105 ? -22.180 -10.234 -8.017 1.00 36.45 105 GLY A O 1
ATOM 763 N N . GLY A 1 106 ? -22.545 -9.654 -5.913 1.00 34.36 106 GLY A N 1
ATOM 764 C CA . GLY A 1 106 ? -23.617 -10.593 -5.806 1.00 37.42 106 GLY A CA 1
ATOM 765 C C . GLY A 1 106 ? -23.313 -11.756 -4.883 1.00 37.86 106 GLY A C 1
ATOM 766 O O . GLY A 1 106 ? -24.087 -12.702 -4.842 1.00 42.46 106 GLY A O 1
ATOM 767 N N . ASN A 1 107 ? -22.234 -11.706 -4.102 1.00 32.18 107 ASN A N 1
ATOM 768 C CA . ASN A 1 107 ? -21.849 -12.889 -3.322 1.00 32.30 107 ASN A CA 1
ATOM 769 C C . ASN A 1 107 ? -22.183 -12.557 -1.868 1.00 32.37 107 ASN A C 1
ATOM 770 O O . ASN A 1 107 ? -22.103 -11.374 -1.480 1.00 32.46 107 ASN A O 1
ATOM 775 N N . VAL A 1 108 ? -22.567 -13.560 -1.083 1.00 30.10 108 VAL A N 1
ATOM 776 C CA . VAL A 1 108 ? -22.730 -13.383 0.351 1.00 27.73 108 VAL A CA 1
ATOM 777 C C . VAL A 1 108 ? -21.760 -14.464 0.988 1.00 28.97 108 VAL A C 1
ATOM 778 O O . VAL A 1 108 ? -21.654 -15.588 0.492 1.00 27.73 108 VAL A O 1
ATOM 782 N N . TYR A 1 109 ? -21.031 -14.068 2.033 1.00 25.98 109 TYR A N 1
ATOM 783 C CA . TYR A 1 109 ? -20.074 -14.963 2.699 1.00 27.00 109 TYR A CA 1
ATOM 784 C C . TYR A 1 109 ? -20.385 -14.974 4.210 1.00 24.28 109 TYR A C 1
ATOM 785 O O . TYR A 1 109 ? -21.060 -14.014 4.745 1.00 22.77 109 TYR A O 1
ATOM 794 N N . ALA A 1 110 ? -19.883 -16.016 4.901 1.00 22.92 110 ALA A N 1
ATOM 795 C CA . ALA A 1 110 ? -20.072 -16.112 6.335 1.00 23.25 110 ALA A CA 1
ATOM 796 C C . ALA A 1 110 ? -18.887 -16.766 6.972 1.00 24.50 110 ALA A C 1
ATOM 797 O O . ALA A 1 110 ? -18.118 -17.500 6.288 1.00 25.15 110 ALA A O 1
ATOM 799 N N . THR A 1 111 ? -18.676 -16.471 8.261 1.00 22.45 111 THR A N 1
ATOM 800 C CA . THR A 1 111 ? -17.604 -17.140 9.009 1.00 22.64 111 THR A CA 1
ATOM 801 C C . THR A 1 111 ? -17.997 -17.273 10.453 1.00 22.56 111 THR A C 1
ATOM 802 O O . THR A 1 111 ? -18.932 -16.556 10.945 1.00 22.07 111 THR A O 1
ATOM 806 N N . GLY A 1 112 ? -17.338 -18.167 11.183 1.00 23.55 112 GLY A N 1
ATOM 807 C CA . GLY A 1 112 ? -17.584 -18.247 12.634 1.00 22.38 112 GLY A CA 1
ATOM 808 C C . GLY A 1 112 ? -18.244 -19.542 13.030 1.00 22.94 112 GLY A C 1
ATOM 809 O O . GLY A 1 112 ? -18.013 -20.585 12.399 1.00 25.86 112 GLY A O 1
ATOM 810 N N . GLY A 1 113 ? -19.013 -19.499 14.132 1.00 22.41 113 GLY A N 1
ATOM 811 C CA . GLY A 1 113 ? -19.665 -20.696 14.667 1.00 21.97 113 GLY A CA 1
ATOM 812 C C . GLY A 1 113 ? -20.744 -21.158 13.723 1.00 23.38 113 GLY A C 1
ATOM 813 O O . GLY A 1 113 ? -21.323 -20.342 12.918 1.00 21.69 113 GLY A O 1
ATOM 814 N N . ASN A 1 114 ? -20.999 -22.466 13.748 1.00 21.57 114 ASN A N 1
ATOM 815 C CA . ASN A 1 114 ? -21.910 -23.016 12.732 1.00 23.15 114 ASN A CA 1
ATOM 816 C C . ASN A 1 114 ? -22.788 -24.146 13.283 1.00 24.72 114 ASN A C 1
ATOM 817 O O . ASN A 1 114 ? -23.297 -24.975 12.546 1.00 25.65 114 ASN A O 1
ATOM 822 N N . ASN A 1 115 ? -22.982 -24.174 14.603 1.00 27.35 115 ASN A N 1
ATOM 823 C CA . ASN A 1 115 ? -23.498 -25.396 15.245 1.00 29.14 115 ASN A CA 1
ATOM 824 C C . ASN A 1 115 ? -24.928 -25.643 14.835 1.00 27.45 115 ASN A C 1
ATOM 825 O O . ASN A 1 115 ? -25.307 -26.803 14.758 1.00 28.97 115 ASN A O 1
ATOM 830 N N . GLU A 1 116 ? -25.672 -24.610 14.455 1.00 24.00 116 GLU A N 1
ATOM 831 C CA . GLU A 1 116 ? -27.021 -24.794 13.990 1.00 24.12 116 GLU A CA 1
ATOM 832 C C . GLU A 1 116 ? -27.135 -24.466 12.518 1.00 23.19 116 GLU A C 1
ATOM 833 O O . GLU A 1 116 ? -28.254 -24.366 12.024 1.00 22.67 116 GLU A O 1
ATOM 839 N N . GLY A 1 117 ? -26.020 -24.416 11.780 1.00 21.52 117 GLY A N 1
ATOM 840 C CA . GLY A 1 117 ? -26.177 -24.160 10.338 1.00 20.49 117 GLY A CA 1
ATOM 841 C C . GLY A 1 117 ? -26.218 -22.676 9.990 1.00 21.12 117 GLY A C 1
ATOM 842 O O . GLY A 1 117 ? -26.502 -22.337 8.837 1.00 21.16 117 GLY A O 1
ATOM 843 N N . GLN A 1 118 ? -25.864 -21.782 10.930 1.00 20.21 118 GLN A N 1
ATOM 844 C CA . GLN A 1 118 ? -26.029 -20.323 10.656 1.00 19.54 118 GLN A CA 1
ATOM 845 C C . GLN A 1 118 ? -25.100 -19.749 9.590 1.00 21.84 118 GLN A C 1
ATOM 846 O O . GLN A 1 118 ? -25.279 -18.658 9.154 1.00 22.21 118 GLN A O 1
ATOM 852 N N . LEU A 1 119 ? -24.032 -20.456 9.234 1.00 21.38 119 LEU A N 1
ATOM 853 C CA . LEU A 1 119 ? -23.130 -19.979 8.143 1.00 21.40 119 LEU A CA 1
ATOM 854 C C . LEU A 1 119 ? -23.806 -20.200 6.758 1.00 23.53 119 LEU A C 1
ATOM 855 O O . LEU A 1 119 ? -23.411 -19.576 5.763 1.00 25.10 119 LEU A O 1
ATOM 860 N N . GLY A 1 120 ? -24.813 -21.091 6.675 1.00 23.28 120 GLY A N 1
ATOM 861 C CA . GLY A 1 120 ? -25.511 -21.271 5.381 1.00 25.49 120 GLY A CA 1
ATOM 862 C C . GLY A 1 120 ? -24.699 -22.081 4.381 1.00 26.13 120 GLY A C 1
ATOM 863 O O . GLY A 1 120 ? -24.944 -21.994 3.159 1.00 26.57 120 GLY A O 1
ATOM 864 N N . LEU A 1 121 ? -23.758 -22.895 4.884 1.00 25.20 121 LEU A N 1
ATOM 865 C CA . LEU A 1 121 ? -22.779 -23.600 4.019 1.00 26.54 121 LEU A CA 1
ATOM 866 C C . LEU A 1 121 ? -23.232 -25.061 3.810 1.00 29.33 121 LEU A C 1
ATOM 867 O O . LEU A 1 121 ? -22.562 -25.785 3.135 1.00 30.33 121 LEU A O 1
ATOM 872 N N . GLY A 1 122 ? -24.337 -25.496 4.405 1.00 28.45 122 GLY A N 1
ATOM 873 C CA . GLY A 1 122 ? -24.765 -26.863 4.148 1.00 29.99 122 GLY A CA 1
ATOM 874 C C . GLY A 1 122 ? -24.228 -27.856 5.167 1.00 34.08 122 GLY A C 1
ATOM 875 O O . GLY A 1 122 ? -24.482 -29.066 5.016 1.00 35.89 122 GLY A O 1
ATOM 876 N N . ASP A 1 123 ? -23.468 -27.415 6.163 1.00 30.84 123 ASP A N 1
ATOM 877 C CA . ASP A 1 123 ? -22.941 -28.309 7.192 1.00 30.79 123 ASP A CA 1
ATOM 878 C C . ASP A 1 123 ? -23.018 -27.583 8.530 1.00 29.23 123 ASP A C 1
ATOM 879 O O . ASP A 1 123 ? -23.596 -26.509 8.644 1.00 26.16 123 ASP A O 1
ATOM 884 N N . THR A 1 124 ? -22.418 -28.175 9.559 1.00 29.00 124 THR A N 1
ATOM 885 C CA . THR A 1 124 ? -22.407 -27.492 10.823 1.00 27.54 124 THR A CA 1
ATOM 886 C C . THR A 1 124 ? -20.982 -27.302 11.382 1.00 28.54 124 THR A C 1
ATOM 887 O O . THR A 1 124 ? -20.872 -27.241 12.622 1.00 30.31 124 THR A O 1
ATOM 891 N N . GLU A 1 125 ? -19.945 -27.210 10.512 1.00 28.97 125 GLU A N 1
ATOM 892 C CA . GLU A 1 125 ? -18.538 -27.091 10.947 1.00 30.98 125 GLU A CA 1
ATOM 893 C C . GLU A 1 125 ? -18.199 -25.645 11.030 1.00 28.52 125 GLU A C 1
ATOM 894 O O . GLU A 1 125 ? -18.582 -24.877 10.120 1.00 26.04 125 GLU A O 1
ATOM 900 N N . GLU A 1 126 ? -17.552 -25.261 12.117 1.00 27.08 126 GLU A N 1
ATOM 901 C CA . GLU A 1 126 ? -17.177 -23.824 12.263 1.00 28.61 126 GLU A CA 1
ATOM 902 C C . GLU A 1 126 ? -16.144 -23.422 11.179 1.00 28.23 126 GLU A C 1
ATOM 903 O O . GLU A 1 126 ? -15.445 -24.290 10.670 1.00 28.65 126 GLU A O 1
ATOM 909 N N . ARG A 1 127 ? -16.079 -22.139 10.802 1.00 25.16 127 ARG A N 1
ATOM 910 C CA . ARG A 1 127 ? -15.089 -21.646 9.821 1.00 27.41 127 ARG A CA 1
ATOM 911 C C . ARG A 1 127 ? -14.384 -20.437 10.470 1.00 27.43 127 ARG A C 1
ATOM 912 O O . ARG A 1 127 ? -15.008 -19.728 11.293 1.00 27.61 127 ARG A O 1
ATOM 920 N N . ASN A 1 128 ? -13.122 -20.208 10.162 1.00 29.05 128 ASN A N 1
ATOM 921 C CA . ASN A 1 128 ? -12.508 -18.980 10.688 1.00 30.02 128 ASN A CA 1
ATOM 922 C C . ASN A 1 128 ? -12.043 -18.059 9.597 1.00 31.52 128 ASN A C 1
ATOM 923 O O . ASN A 1 128 ? -11.260 -17.129 9.845 1.00 30.47 128 ASN A O 1
ATOM 928 N N . THR A 1 129 ? -12.486 -18.352 8.373 1.00 29.05 129 THR A N 1
ATOM 929 C CA . THR A 1 129 ? -12.326 -17.379 7.305 1.00 30.33 129 THR A CA 1
ATOM 930 C C . THR A 1 129 ? -13.642 -17.329 6.576 1.00 26.87 129 THR A C 1
ATOM 931 O O . THR A 1 129 ? -14.458 -18.238 6.710 1.00 27.27 129 THR A O 1
ATOM 935 N N . PHE A 1 130 ? -13.833 -16.307 5.737 1.00 26.88 130 PHE A N 1
ATOM 936 C CA . PHE A 1 130 ? -15.137 -16.142 5.002 1.00 27.44 130 PHE A CA 1
ATOM 937 C C . PHE A 1 130 ? -15.365 -17.179 3.908 1.00 28.09 130 PHE A C 1
ATOM 938 O O . PHE A 1 130 ? -14.508 -17.365 3.059 1.00 28.58 130 PHE A O 1
ATOM 946 N N . HIS A 1 131 ? -16.531 -17.860 3.934 1.00 24.85 131 HIS A N 1
ATOM 947 C CA . HIS A 1 131 ? -16.861 -18.853 2.932 1.00 27.21 131 HIS A CA 1
ATOM 948 C C . HIS A 1 131 ? -18.074 -18.382 2.235 1.00 26.46 131 HIS A C 1
ATOM 949 O O . HIS A 1 131 ? -18.958 -17.825 2.885 1.00 26.42 131 HIS A O 1
ATOM 956 N N . VAL A 1 132 ? -18.221 -18.744 0.975 1.00 27.40 132 VAL A N 1
ATOM 957 C CA . VAL A 1 132 ? -19.315 -18.218 0.170 1.00 28.32 132 VAL A CA 1
ATOM 958 C C . VAL A 1 132 ? -20.568 -19.059 0.403 1.00 28.33 132 VAL A C 1
ATOM 959 O O . VAL A 1 132 ? -20.478 -20.274 0.497 1.00 27.96 132 VAL A O 1
ATOM 963 N N . ILE A 1 133 ? -21.706 -18.396 0.496 1.00 27.57 133 ILE A N 1
ATOM 964 C CA . ILE A 1 133 ? -23.032 -19.063 0.538 1.00 27.97 133 ILE A CA 1
ATOM 965 C C . ILE A 1 133 ? -23.552 -19.098 -0.898 1.00 29.12 133 ILE A C 1
ATOM 966 O O . ILE A 1 133 ? -24.054 -18.091 -1.411 1.00 27.16 133 ILE A O 1
ATOM 971 N N . SER A 1 134 ? -23.409 -20.229 -1.589 1.00 30.68 134 SER A N 1
ATOM 972 C CA . SER A 1 134 ? -23.510 -20.081 -3.037 1.00 34.73 134 SER A CA 1
ATOM 973 C C . SER A 1 134 ? -24.946 -20.007 -3.542 1.00 34.22 134 SER A C 1
ATOM 974 O O . SER A 1 134 ? -25.149 -19.680 -4.670 1.00 35.68 134 SER A O 1
ATOM 977 N N . PHE A 1 135 ? -25.923 -20.162 -2.652 1.00 32.94 135 PHE A N 1
ATOM 978 C CA . PHE A 1 135 ? -27.312 -19.763 -2.944 1.00 34.78 135 PHE A CA 1
ATOM 979 C C . PHE A 1 135 ? -27.474 -18.329 -3.513 1.00 34.74 135 PHE A C 1
ATOM 980 O O . PHE A 1 135 ? -28.232 -18.104 -4.464 1.00 35.07 135 PHE A O 1
ATOM 988 N N . PHE A 1 136 ? -26.742 -17.353 -2.956 1.00 30.15 136 PHE A N 1
ATOM 989 C CA . PHE A 1 136 ? -26.917 -15.978 -3.374 1.00 30.58 136 PHE A CA 1
ATOM 990 C C . PHE A 1 136 ? -26.090 -15.632 -4.595 1.00 33.14 136 PHE A C 1
ATOM 991 O O . PHE A 1 136 ? -24.901 -15.961 -4.669 1.00 33.92 136 PHE A O 1
ATOM 999 N N . THR A 1 137 ? -26.720 -14.950 -5.533 1.00 34.11 137 THR A N 1
ATOM 1000 C CA . THR A 1 137 ? -26.054 -14.592 -6.793 1.00 37.78 137 THR A CA 1
ATOM 1001 C C . THR A 1 137 ? -26.369 -13.135 -7.073 1.00 39.16 137 THR A C 1
ATOM 1002 O O . THR A 1 137 ? -27.063 -12.442 -6.227 1.00 33.79 137 THR A O 1
ATOM 1006 N N . SER A 1 138 ? -25.919 -12.635 -8.236 1.00 37.42 138 SER A N 1
ATOM 1007 C CA . SER A 1 138 ? -26.211 -11.238 -8.535 1.00 41.69 138 SER A CA 1
ATOM 1008 C C . SER A 1 138 ? -27.711 -10.959 -8.713 1.00 40.70 138 SER A C 1
ATOM 1009 O O . SER A 1 138 ? -28.076 -9.787 -8.671 1.00 43.12 138 SER A O 1
ATOM 1012 N N . GLU A 1 139 ? -28.562 -11.980 -8.854 1.00 40.26 139 GLU A N 1
ATOM 1013 C CA . GLU A 1 139 ? -30.011 -11.735 -8.903 1.00 43.58 139 GLU A CA 1
ATOM 1014 C C . GLU A 1 139 ? -30.584 -11.410 -7.502 1.00 40.33 139 GLU A C 1
ATOM 1015 O O . GLU A 1 139 ? -31.759 -11.030 -7.391 1.00 39.78 139 GLU A O 1
ATOM 1021 N N . HIS A 1 140 ? -29.770 -11.575 -6.448 1.00 34.95 140 HIS A N 1
ATOM 1022 C CA . HIS A 1 140 ? -30.217 -11.196 -5.071 1.00 32.92 140 HIS A CA 1
ATOM 1023 C C . HIS A 1 140 ? -29.533 -9.899 -4.747 1.00 33.00 140 HIS A C 1
ATOM 1024 O O . HIS A 1 140 ? -28.352 -9.904 -4.374 1.00 32.42 140 HIS A O 1
ATOM 1031 N N . LYS A 1 141 ? -30.237 -8.770 -4.899 1.00 31.99 141 LYS A N 1
ATOM 1032 C CA . LYS A 1 141 ? -29.656 -7.502 -4.542 1.00 32.25 141 LYS A CA 1
ATOM 1033 C C . LYS A 1 141 ? -29.935 -7.325 -3.037 1.00 30.25 141 LYS A C 1
ATOM 1034 O O . LYS A 1 141 ? -31.050 -7.098 -2.623 1.00 28.71 141 LYS A O 1
ATOM 1040 N N . ILE A 1 142 ? -28.897 -7.422 -2.221 1.00 29.38 142 ILE A N 1
ATOM 1041 C CA . ILE A 1 142 ? -29.126 -7.503 -0.801 1.00 27.15 142 ILE A CA 1
ATOM 1042 C C . ILE A 1 142 ? -29.33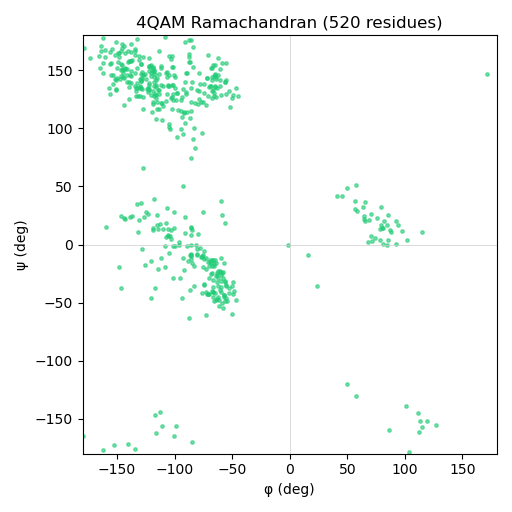9 -6.100 -0.224 1.00 28.54 142 ILE A C 1
ATOM 1043 O O . ILE A 1 142 ? -28.474 -5.246 -0.384 1.00 28.78 142 ILE A O 1
ATOM 1048 N N . LYS A 1 143 ? -30.476 -5.840 0.416 1.00 25.20 143 LYS A N 1
ATOM 1049 C CA . LYS A 1 143 ? -30.723 -4.560 1.094 1.00 27.80 143 LYS A CA 1
ATOM 1050 C C . LYS A 1 143 ? -30.187 -4.580 2.534 1.00 24.16 143 LYS A C 1
ATOM 1051 O O . LYS A 1 143 ? -29.671 -3.568 3.030 1.00 23.64 143 LYS A O 1
ATOM 1057 N N . GLN A 1 144 ? -30.337 -5.692 3.237 1.00 22.72 144 GLN A N 1
ATOM 1058 C CA . GLN A 1 144 ? -30.004 -5.765 4.669 1.00 23.58 144 GLN A CA 1
ATOM 1059 C C . GLN A 1 144 ? -29.605 -7.178 5.023 1.00 21.97 144 GLN A C 1
ATOM 1060 O O . GLN A 1 144 ? -30.193 -8.152 4.468 1.00 22.01 144 GLN A O 1
ATOM 1066 N N . LEU A 1 145 ? -28.618 -7.328 5.906 1.00 20.56 145 LEU A N 1
ATOM 1067 C CA . LEU A 1 145 ? -28.254 -8.611 6.508 1.00 20.53 145 LEU A CA 1
ATOM 1068 C C . LEU A 1 145 ? -28.640 -8.472 8.011 1.00 19.88 145 LEU A C 1
ATOM 1069 O O . LEU A 1 145 ? -28.563 -7.328 8.593 1.00 20.55 145 LEU A O 1
ATOM 1074 N N . SER A 1 146 ? -28.919 -9.616 8.647 1.00 20.18 146 SER A N 1
ATOM 1075 C CA . SER A 1 146 ? -29.102 -9.584 10.142 1.00 19.74 146 SER A CA 1
ATOM 1076 C C . SER A 1 146 ? -28.654 -10.925 10.707 1.00 19.04 146 SER A C 1
ATOM 1077 O O . SER A 1 146 ? -28.595 -11.891 9.972 1.00 17.95 146 SER A O 1
ATOM 1080 N N . ALA A 1 147 ? -28.289 -10.966 11.988 1.00 18.39 147 ALA A N 1
ATOM 1081 C CA . ALA A 1 147 ? -27.756 -12.216 12.561 1.00 17.81 147 ALA A CA 1
ATOM 1082 C C . ALA A 1 147 ? -27.998 -12.148 14.044 1.00 17.63 147 ALA A C 1
ATOM 1083 O O . ALA A 1 147 ? -27.769 -11.057 14.676 1.00 16.29 147 ALA A O 1
ATOM 1085 N N . GLY A 1 148 ? -28.584 -13.190 14.618 1.00 17.70 148 GLY A N 1
ATOM 1086 C CA . GLY A 1 148 ? -28.857 -13.245 16.074 1.00 16.79 148 GLY A CA 1
ATOM 1087 C C . GLY A 1 148 ? -28.023 -14.425 16.620 1.00 18.11 148 GLY A C 1
ATOM 1088 O O . GLY A 1 148 ? -26.832 -14.660 16.202 1.00 18.69 148 GLY A O 1
ATOM 1089 N N . SER A 1 149 ? -28.558 -15.098 17.628 1.00 15.57 149 SER A N 1
ATOM 1090 C CA . SER A 1 149 ? -27.814 -16.196 18.257 1.00 16.36 149 SER A CA 1
ATOM 1091 C C . SER A 1 149 ? -28.029 -17.498 17.414 1.00 17.84 149 SER A C 1
ATOM 1092 O O . SER A 1 149 ? -29.081 -18.135 17.430 1.00 18.86 149 SER A O 1
ATOM 1095 N N . ASN A 1 150 ? -27.030 -17.805 16.592 1.00 18.92 150 ASN A N 1
ATOM 1096 C CA . ASN A 1 150 ? -27.091 -18.989 15.664 1.00 20.82 150 ASN A CA 1
ATOM 1097 C C . ASN A 1 150 ? -28.114 -18.798 14.555 1.00 20.83 150 ASN A C 1
ATOM 1098 O O . ASN A 1 150 ? -28.578 -19.800 13.994 1.00 19.43 150 ASN A O 1
ATOM 1103 N N . THR A 1 151 ? -28.480 -17.531 14.267 1.00 19.11 151 THR A N 1
ATOM 1104 C CA . THR A 1 151 ? -29.490 -17.293 13.206 1.00 19.50 151 THR A CA 1
ATOM 1105 C C . THR A 1 151 ? -28.967 -16.254 12.222 1.00 18.67 151 THR A C 1
ATOM 1106 O O . THR A 1 151 ? -28.169 -15.415 12.589 1.00 19.14 151 THR A O 1
ATOM 1110 N N . SER A 1 152 ? -29.470 -16.290 10.983 1.00 19.81 152 SER A N 1
ATOM 1111 C CA . SER A 1 152 ? -29.009 -15.427 9.909 1.00 18.86 152 SER A CA 1
ATOM 1112 C C . SER A 1 152 ? -30.184 -15.010 9.046 1.00 19.28 152 SER A C 1
ATOM 1113 O O . SER A 1 152 ? -31.118 -15.779 8.848 1.00 20.79 152 SER A O 1
ATOM 1116 N N . ALA A 1 153 ? -30.070 -13.848 8.433 1.00 20.03 153 ALA A N 1
ATOM 1117 C CA . ALA A 1 153 ? -31.135 -13.373 7.536 1.00 20.43 153 ALA A CA 1
ATOM 1118 C C . ALA A 1 153 ? -30.490 -12.509 6.454 1.00 20.59 153 ALA A C 1
ATOM 1119 O O . ALA A 1 153 ? -29.543 -11.745 6.740 1.00 20.24 153 ALA A O 1
ATOM 1121 N N . ALA A 1 154 ? -31.010 -12.602 5.241 1.00 22.15 154 ALA A N 1
ATOM 1122 C CA . ALA A 1 154 ? -30.619 -11.610 4.169 1.00 22.59 154 ALA A CA 1
ATOM 1123 C C . ALA A 1 154 ? -31.916 -11.154 3.489 1.00 24.04 154 ALA A C 1
ATOM 1124 O O . ALA A 1 154 ? -32.768 -12.003 3.134 1.00 23.19 154 ALA A O 1
ATOM 1126 N N . LEU A 1 155 ? -32.065 -9.846 3.320 1.00 22.26 155 LEU A N 1
ATOM 1127 C CA . LEU A 1 155 ? -33.316 -9.277 2.773 1.00 23.66 155 LEU A CA 1
ATOM 1128 C C . LEU A 1 155 ? -32.956 -8.614 1.443 1.00 26.11 155 LEU A C 1
ATOM 1129 O O . LEU A 1 155 ? -32.078 -7.731 1.405 1.00 25.98 155 LEU A O 1
ATOM 1134 N N . THR A 1 156 ? -33.651 -8.974 0.355 1.00 25.09 156 THR A N 1
ATOM 1135 C CA . THR A 1 156 ? -33.333 -8.340 -0.961 1.00 27.39 156 THR A CA 1
ATOM 1136 C C . THR A 1 156 ? -34.089 -7.040 -1.201 1.00 28.80 156 THR A C 1
ATOM 1137 O O . THR A 1 156 ? -35.105 -6.731 -0.570 1.00 29.44 156 THR A O 1
ATOM 1141 N N . GLU A 1 157 ? -33.591 -6.292 -2.169 1.00 29.08 157 GLU A N 1
ATOM 1142 C CA . GLU A 1 157 ? -34.197 -5.007 -2.513 1.00 33.35 157 GLU A CA 1
ATOM 1143 C C . GLU A 1 157 ? -35.609 -5.214 -3.013 1.00 33.22 157 GLU A C 1
ATOM 1144 O O . GLU A 1 157 ? -36.431 -4.351 -2.837 1.00 32.54 157 GLU A O 1
ATOM 1150 N N . ASP A 1 158 ? -35.876 -6.333 -3.681 1.00 32.56 158 ASP A N 1
ATOM 1151 C CA . ASP A 1 158 ? -37.236 -6.540 -4.196 1.00 32.36 158 ASP A CA 1
ATOM 1152 C C . ASP A 1 158 ? -38.151 -7.172 -3.099 1.00 32.78 158 ASP A C 1
ATOM 1153 O O . ASP A 1 158 ? -39.269 -7.571 -3.365 1.00 31.99 158 ASP A O 1
ATOM 1158 N N . GLY A 1 159 ? -37.663 -7.278 -1.868 1.00 28.23 159 GLY A N 1
ATOM 1159 C CA . GLY A 1 159 ? -38.540 -7.612 -0.762 1.00 27.62 159 GLY A CA 1
ATOM 1160 C C . GLY A 1 159 ? -38.587 -9.079 -0.327 1.00 27.29 159 GLY A C 1
ATOM 1161 O O . GLY A 1 159 ? -39.466 -9.418 0.479 1.00 26.92 159 GLY A O 1
ATOM 1162 N N . ARG A 1 160 ? -37.662 -9.908 -0.809 1.00 26.28 160 ARG A N 1
ATOM 1163 C CA . ARG A 1 160 ? -37.588 -11.311 -0.366 1.00 26.38 160 ARG A CA 1
ATOM 1164 C C . ARG A 1 160 ? -36.673 -11.449 0.823 1.00 25.66 160 ARG A C 1
ATOM 1165 O O . ARG A 1 160 ? -35.572 -10.907 0.847 1.00 25.98 160 ARG A O 1
ATOM 1173 N N . LEU A 1 161 ? -37.082 -12.284 1.754 1.00 24.76 161 LEU A N 1
ATOM 1174 C CA . LEU A 1 161 ? -36.392 -12.463 3.013 1.00 24.23 161 LEU A CA 1
ATOM 1175 C C . LEU A 1 161 ? -35.977 -13.935 3.090 1.00 25.31 161 LEU A C 1
ATOM 1176 O O . LEU A 1 161 ? -36.805 -14.828 2.925 1.00 26.42 161 LEU A O 1
ATOM 1181 N N . PHE A 1 162 ? -34.686 -14.183 3.375 1.00 24.69 162 PHE A N 1
ATOM 1182 C CA . PHE A 1 162 ? -34.182 -15.553 3.459 1.00 24.43 162 PHE A CA 1
ATOM 1183 C C . PHE A 1 162 ? -33.596 -15.653 4.873 1.00 23.02 162 PHE A C 1
ATOM 1184 O O . PHE A 1 162 ? -32.977 -14.702 5.313 1.00 21.43 162 PHE A O 1
ATOM 1192 N N . MET A 1 163 ? -33.822 -16.777 5.561 1.00 22.38 163 MET A N 1
ATOM 1193 C CA . MET A 1 163 ? -33.268 -16.953 6.903 1.00 21.05 163 MET A CA 1
ATOM 1194 C C . MET A 1 163 ? -32.733 -18.367 7.006 1.00 21.03 163 MET A C 1
ATOM 1195 O O . MET A 1 163 ? -33.085 -19.230 6.197 1.00 22.92 163 MET A O 1
ATOM 1200 N N . TRP A 1 164 ? -31.816 -18.594 7.952 1.00 21.06 164 TRP A N 1
ATOM 1201 C CA . TRP A 1 164 ? -31.199 -19.915 8.113 1.00 21.57 164 TRP A CA 1
ATOM 1202 C C . TRP A 1 164 ? -30.517 -19.969 9.486 1.00 21.22 164 TRP A C 1
ATOM 1203 O O . TRP A 1 164 ? -30.461 -18.964 10.165 1.00 19.81 164 TRP A O 1
ATOM 1214 N N . GLY A 1 165 ? -30.144 -21.172 9.912 1.00 20.61 165 GLY A N 1
ATOM 1215 C CA . GLY A 1 165 ? -29.572 -21.424 11.232 1.00 19.27 165 GLY A CA 1
ATOM 1216 C C . GLY A 1 165 ? -30.691 -21.991 12.137 1.00 20.33 165 GLY A C 1
ATOM 1217 O O . GLY A 1 165 ? -31.557 -22.794 11.734 1.00 19.53 165 GLY A O 1
ATOM 1218 N N . ASP A 1 166 ? -30.677 -21.511 13.367 1.00 18.46 166 ASP A N 1
ATOM 1219 C CA . ASP A 1 166 ? -31.432 -22.206 14.417 1.00 20.17 166 ASP A CA 1
ATOM 1220 C C . ASP A 1 166 ? -32.894 -21.811 14.314 1.00 20.51 166 ASP A C 1
ATOM 1221 O O . ASP A 1 166 ? -33.244 -20.612 14.278 1.00 19.88 166 ASP A O 1
ATOM 1226 N N . ASN A 1 167 ? -33.771 -22.821 14.361 1.00 21.27 167 ASN A N 1
ATOM 1227 C CA . ASN A 1 167 ? -35.216 -22.565 14.446 1.00 21.32 167 ASN A CA 1
ATOM 1228 C C . ASN A 1 167 ? -35.780 -23.266 15.683 1.00 22.00 167 ASN A C 1
ATOM 1229 O O . ASN A 1 167 ? -36.968 -23.553 15.750 1.00 20.87 167 ASN A O 1
ATOM 1234 N N . SER A 1 168 ? -34.940 -23.484 16.708 1.00 20.21 168 SER A N 1
ATOM 1235 C CA . SER A 1 168 ? -35.357 -24.363 17.843 1.00 24.13 168 SER A CA 1
ATOM 1236 C C . SER A 1 168 ? -36.589 -23.728 18.578 1.00 25.05 168 SER A C 1
ATOM 1237 O O . SER A 1 168 ? -37.423 -24.454 19.209 1.00 21.55 168 SER A O 1
ATOM 1240 N N . GLU A 1 169 ? -36.753 -22.387 18.469 1.00 20.65 169 GLU A N 1
ATOM 1241 C CA . GLU A 1 169 ? -37.875 -21.698 19.157 1.00 23.94 169 GLU A CA 1
ATOM 1242 C C . GLU A 1 169 ? -38.829 -20.989 18.105 1.00 21.98 169 GLU A C 1
ATOM 1243 O O . GLU A 1 169 ? -39.603 -20.099 18.426 1.00 21.56 169 GLU A O 1
ATOM 1249 N N . GLY A 1 170 ? -38.672 -21.341 16.839 1.00 20.70 170 GLY A N 1
ATOM 1250 C CA . GLY A 1 170 ? -39.375 -20.614 15.740 1.00 19.89 170 GLY A CA 1
ATOM 1251 C C . GLY A 1 170 ? -38.749 -19.308 15.298 1.00 19.95 170 GLY A C 1
ATOM 1252 O O . GLY A 1 170 ? -39.349 -18.544 14.550 1.00 20.71 170 GLY A O 1
ATOM 1253 N N . GLN A 1 171 ? -37.492 -19.069 15.698 1.00 18.73 171 GLN A N 1
ATOM 1254 C CA . GLN A 1 171 ? -36.957 -17.750 15.464 1.00 20.37 171 GLN A CA 1
ATOM 1255 C C . GLN A 1 171 ? -36.492 -17.425 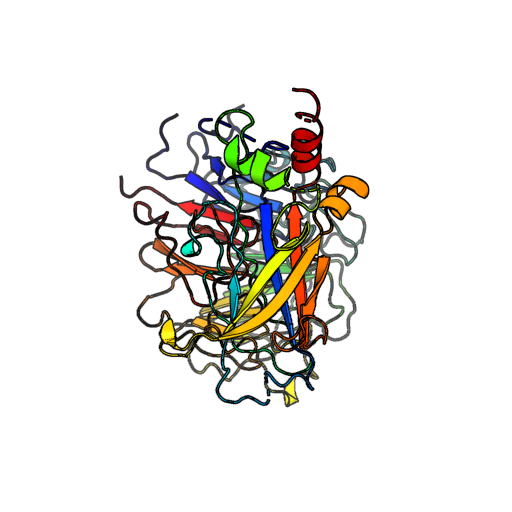14.073 1.00 19.07 171 GLN A C 1
ATOM 1256 O O . GLN A 1 171 ? -36.078 -16.263 13.855 1.00 18.24 171 GLN A O 1
ATOM 1262 N N . ILE A 1 172 ? -36.533 -18.374 13.126 1.00 19.49 172 ILE A N 1
ATOM 1263 C CA . ILE A 1 172 ? -36.374 -18.036 11.718 1.00 20.16 172 ILE A CA 1
ATOM 1264 C C . ILE A 1 172 ? -37.679 -18.339 10.992 1.00 22.35 172 ILE A C 1
ATOM 1265 O O . ILE A 1 172 ? -37.676 -18.414 9.774 1.00 25.18 172 ILE A O 1
ATOM 1270 N N . GLY A 1 173 ? -38.747 -18.558 11.755 1.00 22.13 173 GLY A N 1
ATOM 1271 C CA . GLY A 1 173 ? -40.126 -18.531 11.136 1.00 23.47 173 GLY A CA 1
ATOM 1272 C C . GLY A 1 173 ? -40.335 -19.734 10.248 1.00 27.40 173 GLY A C 1
ATOM 1273 O O . GLY A 1 173 ? -41.185 -19.678 9.363 1.00 26.18 173 GLY A O 1
ATOM 1274 N N . LEU A 1 174 ? -39.632 -20.841 10.527 1.00 25.72 174 LEU A N 1
ATOM 1275 C CA . LEU A 1 174 ? -39.753 -22.088 9.685 1.00 26.69 174 LEU A CA 1
ATOM 1276 C C . LEU A 1 174 ? -40.540 -23.210 10.372 1.00 27.17 174 LEU A C 1
ATOM 1277 O O . LEU A 1 174 ? -40.317 -24.412 10.149 1.00 28.46 174 LEU A O 1
ATOM 1282 N N . LYS A 1 175 ? -41.492 -22.830 11.201 1.00 26.19 175 LYS A N 1
ATOM 1283 C CA . LYS A 1 175 ? -42.439 -23.779 11.785 1.00 27.06 175 LYS A CA 1
ATOM 1284 C C . LYS A 1 175 ? -41.737 -24.870 12.551 1.00 27.62 175 LYS A C 1
ATOM 1285 O O . LYS A 1 175 ? -40.903 -24.574 13.413 1.00 26.11 175 LYS A O 1
ATOM 1291 N N . ASN A 1 176 ? -42.083 -26.145 12.289 1.00 30.15 176 ASN A N 1
ATOM 1292 C CA . ASN A 1 176 ? -41.518 -27.172 13.183 1.00 33.28 176 ASN A CA 1
ATOM 1293 C C . ASN A 1 176 ? -40.135 -27.677 12.789 1.00 31.95 176 ASN A C 1
ATOM 1294 O O . ASN A 1 176 ? -39.617 -28.554 13.472 1.00 34.20 176 ASN A O 1
ATOM 1299 N N . VAL A 1 177 ? -39.545 -27.186 11.699 1.00 29.72 177 VAL A N 1
ATOM 1300 C CA . VAL A 1 177 ? -38.163 -27.548 11.369 1.00 28.50 177 VAL A CA 1
ATOM 1301 C C . VAL A 1 177 ? -37.175 -27.112 12.496 1.00 28.69 177 VAL A C 1
ATOM 1302 O O . VAL A 1 177 ? -37.279 -25.977 13.011 1.00 26.68 177 VAL A O 1
ATOM 1306 N N . SER A 1 178 ? -36.215 -27.972 12.885 1.00 26.16 178 SER A N 1
ATOM 1307 C CA . SER A 1 178 ? -35.377 -27.620 14.044 1.00 26.42 178 SER A CA 1
ATOM 1308 C C . SER A 1 178 ? -34.328 -26.532 13.702 1.00 24.94 178 SER A C 1
ATOM 1309 O O . SER A 1 178 ? -34.000 -25.685 14.545 1.00 23.43 178 SER A O 1
ATOM 1312 N N . ASN A 1 179 ? -33.821 -26.572 12.466 1.00 24.17 179 ASN A N 1
ATOM 1313 C CA . ASN A 1 179 ? -32.764 -25.659 12.009 1.00 23.73 179 ASN A CA 1
ATOM 1314 C C . ASN A 1 179 ? -32.589 -25.940 10.499 1.00 25.40 179 ASN A C 1
ATOM 1315 O O . ASN A 1 179 ? -33.058 -26.985 10.014 1.00 25.13 179 ASN A O 1
ATOM 1320 N N . VAL A 1 180 ? -31.997 -25.005 9.762 1.00 24.96 180 VAL A N 1
ATOM 1321 C CA . VAL A 1 180 ? -31.570 -25.285 8.380 1.00 24.99 180 VAL A CA 1
ATOM 1322 C C . VAL A 1 180 ? -30.183 -24.773 8.137 1.00 25.29 180 VAL A C 1
ATOM 1323 O O . VAL A 1 180 ? -29.838 -23.750 8.651 1.00 24.07 180 VAL A O 1
ATOM 1327 N N . CYS A 1 181 ? -29.416 -25.459 7.276 1.00 25.22 181 CYS A N 1
ATOM 1328 C CA . CYS A 1 181 ? -28.004 -25.097 7.065 1.00 26.77 181 CYS A CA 1
ATOM 1329 C C . CYS A 1 181 ? -27.809 -24.407 5.729 1.00 26.87 181 CYS A C 1
ATOM 1330 O O . CYS A 1 181 ? -26.672 -24.209 5.358 1.00 27.82 181 CYS A O 1
ATOM 1333 N N . VAL A 1 182 ? -28.879 -24.083 5.018 1.00 25.16 182 VAL A N 1
ATOM 1334 C CA . VAL A 1 182 ? -28.744 -23.268 3.762 1.00 27.24 182 VAL A CA 1
ATOM 1335 C C . VAL A 1 182 ? -29.930 -22.310 3.785 1.00 26.60 182 VAL A C 1
ATOM 1336 O O . VAL A 1 182 ? -30.937 -22.587 4.461 1.00 25.70 182 VAL A O 1
ATOM 1340 N N . PRO A 1 183 ? -29.822 -21.170 3.074 1.00 26.27 183 PRO A N 1
ATOM 1341 C CA . PRO A 1 183 ? -30.926 -20.183 3.106 1.00 25.18 183 PRO A CA 1
ATOM 1342 C C . PRO A 1 183 ? -32.306 -20.730 2.696 1.00 26.77 183 PRO A C 1
ATOM 1343 O O . PRO A 1 183 ? -32.410 -21.536 1.731 1.00 27.13 183 PRO A O 1
ATOM 1347 N N . GLN A 1 184 ? -33.354 -20.310 3.388 1.00 26.50 184 GLN A N 1
ATOM 1348 C CA . GLN A 1 184 ? -34.698 -20.704 3.014 1.00 27.34 184 GLN A CA 1
ATOM 1349 C C . GLN A 1 184 ? -35.523 -19.411 2.956 1.00 28.11 184 GLN A C 1
ATOM 1350 O O . GLN A 1 184 ? -35.448 -18.580 3.865 1.00 26.29 184 GLN A O 1
ATOM 1356 N N . GLN A 1 185 ? -36.346 -19.248 1.941 1.00 28.47 185 GLN A N 1
ATOM 1357 C CA . GLN A 1 185 ? -37.191 -18.020 1.907 1.00 28.51 185 GLN A CA 1
ATOM 1358 C C . GLN A 1 185 ? -38.333 -18.116 2.929 1.00 27.66 185 GLN A C 1
ATOM 1359 O O . GLN A 1 185 ? -38.954 -19.170 3.077 1.00 28.74 185 GLN A O 1
ATOM 1365 N N . VAL A 1 186 ? -38.495 -17.090 3.731 1.00 26.13 186 VAL A N 1
ATOM 1366 C CA . VAL A 1 186 ? -39.425 -17.000 4.798 1.00 30.20 186 VAL A CA 1
ATOM 1367 C C . VAL A 1 186 ? -40.310 -15.980 4.196 1.00 38.12 186 VAL A C 1
ATOM 1368 O O . VAL A 1 186 ? -39.938 -14.767 4.086 1.00 40.69 186 VAL A O 1
ATOM 1372 N N . THR A 1 187 ? -41.469 -16.411 3.785 1.00 37.35 187 THR A N 1
ATOM 1373 C CA . THR A 1 187 ? -42.377 -15.449 3.187 1.00 42.48 187 THR A CA 1
ATOM 1374 C C . THR A 1 187 ? -43.734 -15.573 3.883 1.00 41.38 187 THR A C 1
ATOM 1375 O O . THR A 1 187 ? -44.142 -16.677 4.221 1.00 42.03 187 THR A O 1
ATOM 1379 N N . ILE A 1 188 ? -44.409 -14.453 4.096 1.00 33.41 188 ILE A N 1
ATOM 1380 C CA . ILE A 1 188 ? -45.774 -14.492 4.461 1.00 33.96 188 ILE A CA 1
ATOM 1381 C C . ILE A 1 188 ? -46.520 -13.954 3.229 1.00 33.68 188 ILE A C 1
ATOM 1382 O O . ILE A 1 188 ? -47.742 -13.782 3.296 1.00 37.00 188 ILE A O 1
ATOM 1387 N N . GLY A 1 189 ? -45.847 -13.850 2.065 1.00 32.14 189 GLY A N 1
ATOM 1388 C CA . GLY A 1 189 ? -46.557 -13.474 0.787 1.00 30.58 189 GLY A CA 1
ATOM 1389 C C . GLY A 1 189 ? -46.696 -11.954 0.581 1.00 30.20 189 GLY A C 1
ATOM 1390 O O . GLY A 1 189 ? -47.552 -11.496 -0.130 1.00 29.61 189 GLY A O 1
ATOM 1391 N N . LYS A 1 190 ? -45.787 -11.172 1.189 1.00 28.71 190 LYS A N 1
ATOM 1392 C CA . LYS A 1 190 ? -45.794 -9.732 1.038 1.00 32.16 190 LYS A CA 1
ATOM 1393 C C . LYS A 1 190 ? -44.344 -9.280 1.074 1.00 31.25 190 LYS A C 1
ATOM 1394 O O . LYS A 1 190 ? -43.540 -9.813 1.845 1.00 31.31 190 LYS A O 1
ATOM 1400 N N . PRO A 1 191 ? -44.023 -8.249 0.306 1.00 31.70 191 PRO A N 1
ATOM 1401 C CA . PRO A 1 191 ? -42.625 -7.831 0.291 1.00 30.32 191 PRO A CA 1
ATOM 1402 C C . PRO A 1 191 ? -42.227 -7.250 1.675 1.00 27.98 191 PRO A C 1
ATOM 1403 O O . PRO A 1 191 ? -43.038 -6.571 2.296 1.00 29.37 191 PRO A O 1
ATOM 1407 N N . VAL A 1 192 ? -41.002 -7.505 2.093 1.00 25.06 192 VAL A N 1
ATOM 1408 C CA . VAL A 1 192 ? -40.460 -7.108 3.379 1.00 23.61 192 VAL A CA 1
ATOM 1409 C C . VAL A 1 192 ? -39.495 -5.961 3.196 1.00 24.01 192 VAL A C 1
ATOM 1410 O O . VAL A 1 192 ? -38.726 -5.963 2.195 1.00 24.42 192 VAL A O 1
ATOM 1414 N N . SER A 1 193 ? -39.573 -4.953 4.077 1.00 24.70 193 SER A N 1
ATOM 1415 C CA . SER A 1 193 ? -38.649 -3.769 3.936 1.00 26.65 193 SER A CA 1
ATOM 1416 C C . SER A 1 193 ? -37.627 -3.687 5.071 1.00 24.69 193 SER A C 1
ATOM 1417 O O . SER A 1 193 ? -36.653 -2.926 4.980 1.00 25.20 193 SER A O 1
ATOM 1420 N N . TRP A 1 194 ? -37.784 -4.473 6.150 1.00 22.51 194 TRP A N 1
ATOM 1421 C CA . TRP A 1 194 ? -36.787 -4.398 7.257 1.00 21.30 194 TRP A CA 1
ATOM 1422 C C . TRP A 1 194 ? -36.805 -5.715 8.009 1.00 22.63 194 TRP A C 1
ATOM 1423 O O . TRP A 1 194 ? -37.889 -6.351 8.145 1.00 22.01 194 TRP A O 1
ATOM 1434 N N . VAL A 1 195 ? -35.655 -6.152 8.518 1.00 20.57 195 VAL A N 1
ATOM 1435 C CA . VAL A 1 195 ? -35.666 -7.400 9.340 1.00 18.86 195 VAL A CA 1
ATOM 1436 C C . VAL A 1 195 ? -34.669 -7.207 10.466 1.00 19.49 195 VAL A C 1
ATOM 1437 O O . VAL A 1 195 ? -33.597 -6.562 10.270 1.00 20.53 195 VAL A O 1
ATOM 1441 N N . SER A 1 196 ? -34.931 -7.874 11.592 1.00 19.19 196 SER A N 1
ATOM 1442 C CA . SER A 1 196 ? -33.999 -7.855 12.745 1.00 18.25 196 SER A CA 1
ATOM 1443 C C . SER A 1 196 ? -34.024 -9.221 13.416 1.00 19.12 196 SER A C 1
ATOM 1444 O O . SER A 1 196 ? -35.093 -9.684 13.864 1.00 18.85 196 SER A O 1
ATOM 1447 N N . CYS A 1 197 ? -32.835 -9.877 13.461 1.00 19.00 197 CYS A N 1
ATOM 1448 C CA . CYS A 1 197 ? -32.681 -11.089 14.231 1.00 18.64 197 CYS A CA 1
ATOM 1449 C C . CYS A 1 197 ? -32.187 -10.750 15.661 1.00 18.97 197 CYS A C 1
ATOM 1450 O O . CYS A 1 197 ? -31.045 -10.303 15.826 1.00 17.84 197 CYS A O 1
ATOM 1453 N N . GLY A 1 198 ? -33.029 -10.988 16.658 1.00 16.95 198 GLY A N 1
ATOM 1454 C CA . GLY A 1 198 ? -32.627 -10.845 18.105 1.00 16.50 198 GLY A CA 1
ATOM 1455 C C . GLY A 1 198 ? -31.969 -12.118 18.577 1.00 17.41 198 GLY A C 1
ATOM 1456 O O . GLY A 1 198 ? -31.694 -13.032 17.759 1.00 17.34 198 GLY A O 1
ATOM 1457 N N . TYR A 1 199 ? -31.731 -12.243 19.888 1.00 16.15 199 TYR A N 1
ATOM 1458 C CA . TYR A 1 199 ? -30.996 -13.464 20.321 1.00 15.51 199 TYR A CA 1
ATOM 1459 C C . TYR A 1 199 ? -31.830 -14.724 20.072 1.00 16.20 199 TYR A C 1
ATOM 1460 O O . TYR A 1 199 ? -31.310 -15.686 19.492 1.00 18.41 199 TYR A O 1
ATOM 1469 N N . TYR A 1 200 ? -33.111 -14.731 20.479 1.00 16.38 200 TYR A N 1
ATOM 1470 C CA . TYR A 1 200 ? -33.903 -15.967 20.429 1.00 16.36 200 TYR A CA 1
ATOM 1471 C C . TYR A 1 200 ? -35.234 -15.676 19.777 1.00 16.99 200 TYR A C 1
ATOM 1472 O O . TYR A 1 200 ? -36.144 -16.464 19.894 1.00 16.03 200 TYR A O 1
ATOM 1481 N N . HIS A 1 201 ? -35.374 -14.499 19.184 1.00 17.16 201 HIS A N 1
ATOM 1482 C CA . HIS A 1 201 ? -36.558 -14.164 18.404 1.00 17.48 201 HIS A CA 1
ATOM 1483 C C . HIS A 1 201 ? -36.178 -13.201 17.271 1.00 16.94 201 HIS A C 1
ATOM 1484 O O . HIS A 1 201 ? -35.096 -12.617 17.279 1.00 16.98 201 HIS A O 1
ATOM 1491 N N . SER A 1 202 ? -37.048 -13.032 16.279 1.00 16.68 202 SER A N 1
ATOM 1492 C CA . SER A 1 202 ? -36.793 -12.127 15.181 1.00 17.62 202 SER A CA 1
ATOM 1493 C C . SER A 1 202 ? -38.069 -11.465 14.766 1.00 20.08 202 SER A C 1
ATOM 1494 O O . SER A 1 202 ? -39.181 -11.812 15.201 1.00 20.86 202 SER A O 1
ATOM 1497 N N . ALA A 1 203 ? -37.942 -10.467 13.889 1.00 18.70 203 ALA A N 1
ATOM 1498 C CA . ALA A 1 203 ? -39.110 -9.739 13.468 1.00 18.48 203 ALA A CA 1
ATOM 1499 C C . ALA A 1 203 ? -38.829 -9.126 12.079 1.00 19.87 203 ALA A C 1
ATOM 1500 O O . ALA A 1 203 ? -37.651 -8.905 11.677 1.00 20.43 203 ALA A O 1
ATOM 1502 N N . PHE A 1 204 ? -39.867 -8.851 11.308 1.00 21.44 204 PHE A N 1
ATOM 1503 C CA . PHE A 1 204 ? -39.653 -8.054 10.107 1.00 21.38 204 PHE A CA 1
ATOM 1504 C C . PHE A 1 204 ? -40.839 -7.103 9.871 1.00 23.46 204 PHE A C 1
ATOM 1505 O O . PHE A 1 204 ? -41.902 -7.261 10.515 1.00 23.01 204 PHE A O 1
ATOM 1513 N N . VAL A 1 205 ? -40.627 -6.103 8.989 1.00 23.89 205 VAL A N 1
ATOM 1514 C CA . VAL A 1 205 ? -41.611 -5.055 8.704 1.00 23.51 205 VAL A CA 1
ATOM 1515 C C . VAL A 1 205 ? -41.832 -5.191 7.196 1.00 24.50 205 VAL A C 1
ATOM 1516 O O . VAL A 1 205 ? -40.890 -5.317 6.417 1.00 25.15 205 VAL A O 1
ATOM 1520 N N . THR A 1 206 ? -43.100 -5.180 6.790 1.00 24.39 206 THR A N 1
ATOM 1521 C CA . THR A 1 206 ? -43.439 -5.350 5.383 1.00 25.51 206 THR A CA 1
ATOM 1522 C C . THR A 1 206 ? -43.412 -3.982 4.778 1.00 28.09 206 THR A C 1
ATOM 1523 O O . THR A 1 206 ? -43.568 -2.984 5.517 1.00 29.09 206 THR A O 1
ATOM 1527 N N . THR A 1 207 ? -43.317 -3.910 3.449 1.00 29.68 207 THR A N 1
ATOM 1528 C CA . THR A 1 207 ? -43.266 -2.602 2.788 1.00 32.83 207 THR A CA 1
ATOM 1529 C C . THR A 1 207 ? -44.550 -1.828 3.044 1.00 34.66 207 THR A C 1
ATOM 1530 O O . THR A 1 207 ? -44.535 -0.595 3.093 1.00 36.51 207 THR A O 1
ATOM 1534 N N . ASP A 1 208 ? -45.677 -2.515 3.245 1.00 33.00 208 ASP A N 1
ATOM 1535 C CA . ASP A 1 208 ? -46.912 -1.766 3.570 1.00 33.45 208 ASP A CA 1
ATOM 1536 C C . ASP A 1 208 ? -47.090 -1.423 5.079 1.00 32.99 208 ASP A C 1
ATOM 1537 O O . ASP A 1 208 ? -48.166 -1.062 5.505 1.00 31.95 208 ASP A O 1
ATOM 1542 N N . GLY A 1 209 ? -46.039 -1.585 5.868 1.00 29.17 209 GLY A N 1
ATOM 1543 C CA . GLY A 1 209 ? -46.027 -1.001 7.241 1.00 28.57 209 GLY A CA 1
ATOM 1544 C C . GLY A 1 209 ? -46.492 -1.962 8.345 1.00 29.93 209 GLY A C 1
ATOM 1545 O O . GLY A 1 209 ? -46.807 -1.515 9.456 1.00 29.30 209 GLY A O 1
ATOM 1546 N N . GLU A 1 210 ? -46.522 -3.272 8.079 1.00 28.51 210 GLU A N 1
ATOM 1547 C CA . GLU A 1 210 ? -46.969 -4.207 9.121 1.00 28.58 210 GLU A CA 1
ATOM 1548 C C . GLU A 1 210 ? -45.775 -4.852 9.795 1.00 26.38 210 GLU A C 1
ATOM 1549 O O . GLU A 1 210 ? -44.796 -5.182 9.113 1.00 27.18 210 GLU A O 1
ATOM 1555 N N . LEU A 1 211 ? -45.899 -5.086 11.092 1.00 24.52 211 LEU A N 1
ATOM 1556 C CA . LEU A 1 211 ? -44.851 -5.764 11.878 1.00 23.19 211 LEU A CA 1
ATOM 1557 C C . LEU A 1 211 ? -45.208 -7.200 12.144 1.00 22.71 211 LEU A C 1
ATOM 1558 O O . LEU A 1 211 ? -46.329 -7.455 12.661 1.00 23.42 211 LEU A O 1
ATOM 1563 N N . TYR A 1 212 ? -44.316 -8.133 11.813 1.00 20.87 212 TYR A N 1
ATOM 1564 C CA . TYR A 1 212 ? -44.491 -9.576 12.134 1.00 22.44 212 TYR A CA 1
ATOM 1565 C C . TYR A 1 212 ? -43.368 -10.030 13.064 1.00 22.71 212 TYR A C 1
ATOM 1566 O O . TYR A 1 212 ? -42.180 -9.634 12.883 1.00 22.91 212 TYR A O 1
ATOM 1575 N N . VAL A 1 213 ? -43.714 -10.863 14.047 1.00 20.91 213 VAL A N 1
ATOM 1576 C CA A VAL A 1 213 ? -42.746 -11.268 15.085 0.50 19.34 213 VAL A CA 1
ATOM 1577 C CA B VAL A 1 213 ? -42.718 -11.256 15.057 0.50 19.19 213 VAL A CA 1
ATOM 1578 C C . VAL A 1 213 ? -42.865 -12.790 15.246 1.00 19.86 213 VAL A C 1
ATOM 1579 O O . VAL A 1 213 ? -43.947 -13.373 15.020 1.00 20.74 213 VAL A O 1
ATOM 1586 N N . PHE A 1 214 ? -41.758 -13.464 15.603 1.00 18.89 214 PHE A N 1
ATOM 1587 C CA . PHE A 1 214 ? -41.757 -14.901 15.734 1.00 19.32 214 PHE A CA 1
ATOM 1588 C C . PHE A 1 214 ? -40.536 -15.329 16.564 1.00 19.86 214 PHE A C 1
ATOM 1589 O O . PHE A 1 214 ? -39.551 -14.567 16.641 1.00 20.66 214 PHE A O 1
ATOM 1597 N N . GLY A 1 215 ? -40.618 -16.500 17.199 1.00 18.29 215 GLY A N 1
ATOM 1598 C CA . GLY A 1 215 ? -39.485 -16.946 18.006 1.00 16.93 215 GLY A CA 1
ATOM 1599 C C . GLY A 1 215 ? -39.914 -17.310 19.404 1.00 17.11 215 GLY A C 1
ATOM 1600 O O . GLY A 1 215 ? -41.072 -17.655 19.672 1.00 17.96 215 GLY A O 1
ATOM 1601 N N . GLU A 1 216 ? -38.972 -17.232 20.330 1.00 18.92 216 GLU A N 1
ATOM 1602 C CA . GLU A 1 216 ? -39.204 -17.784 21.651 1.00 18.90 216 GLU A CA 1
ATOM 1603 C C . GLU A 1 216 ? -40.354 -16.999 22.325 1.00 19.30 216 GLU A C 1
ATOM 1604 O O . GLU A 1 216 ? -40.293 -15.764 22.446 1.00 19.33 216 GLU A O 1
ATOM 1610 N N . PRO A 1 217 ? -41.366 -17.711 22.806 1.00 19.27 217 PRO A N 1
ATOM 1611 C CA . PRO A 1 217 ? -42.568 -16.958 23.270 1.00 20.47 217 PRO A CA 1
ATOM 1612 C C . PRO A 1 217 ? -42.468 -16.655 24.766 1.00 20.19 217 PRO A C 1
ATOM 1613 O O . PRO A 1 217 ? -43.420 -16.960 25.513 1.00 22.89 217 PRO A O 1
ATOM 1617 N N . GLU A 1 218 ? -41.317 -16.087 25.200 1.00 19.69 218 GLU A N 1
ATOM 1618 C CA . GLU A 1 218 ? -41.093 -15.873 26.641 1.00 19.01 218 GLU A CA 1
ATOM 1619 C C . GLU A 1 218 ? -40.867 -14.336 26.867 1.00 18.82 218 GLU A C 1
ATOM 1620 O O . GLU A 1 218 ? -40.383 -13.633 25.951 1.00 16.51 218 GLU A O 1
ATOM 1626 N N . ASN A 1 219 ? -41.191 -13.862 28.079 1.00 20.31 219 ASN A N 1
ATOM 1627 C CA . ASN A 1 219 ? -40.815 -12.506 28.481 1.00 19.37 219 ASN A CA 1
ATOM 1628 C C . ASN A 1 219 ? -41.575 -11.376 27.769 1.00 20.44 219 ASN A C 1
ATOM 1629 O O . ASN A 1 219 ? -41.265 -10.216 28.039 1.00 21.12 219 ASN A O 1
ATOM 1634 N N . GLY A 1 220 ? -42.610 -11.712 26.967 1.00 19.75 220 GLY A N 1
ATOM 1635 C CA . GLY A 1 220 ? -43.441 -10.703 26.302 1.00 20.40 220 GLY A CA 1
ATOM 1636 C C . GLY A 1 220 ? -42.845 -10.136 25.026 1.00 19.53 220 GLY A C 1
ATOM 1637 O O . GLY A 1 220 ? -43.413 -9.228 24.396 1.00 18.44 220 GLY A O 1
ATOM 1638 N N . LYS A 1 221 ? -41.647 -10.630 24.653 1.00 17.15 221 LYS A N 1
ATOM 1639 C CA . LYS A 1 221 ? -40.934 -9.969 23.595 1.00 17.16 221 LYS A CA 1
ATOM 1640 C C . LYS A 1 221 ? -41.451 -10.170 22.188 1.00 16.94 221 LYS A C 1
ATOM 1641 O O . LYS A 1 221 ? -41.019 -9.419 21.265 1.00 17.48 221 LYS A O 1
ATOM 1647 N N . LEU A 1 222 ? -42.458 -11.032 22.001 1.00 17.63 222 LEU A N 1
ATOM 1648 C CA . LEU A 1 222 ? -43.001 -11.104 20.660 1.00 19.03 222 LEU A CA 1
ATOM 1649 C C . LEU A 1 222 ? -44.111 -10.060 20.535 1.00 20.83 222 LEU A C 1
ATOM 1650 O O . LEU A 1 222 ? -44.535 -9.775 19.401 1.00 20.13 222 LEU A O 1
ATOM 1655 N N . GLY A 1 223 ? -44.592 -9.512 21.654 1.00 20.12 223 GLY A N 1
ATOM 1656 C CA . GLY A 1 223 ? -45.487 -8.392 21.578 1.00 22.49 223 GLY A CA 1
ATOM 1657 C C . GLY A 1 223 ? -46.913 -8.823 21.216 1.00 26.07 223 GLY A C 1
ATOM 1658 O O . GLY A 1 223 ? -47.751 -7.974 20.878 1.00 27.38 223 GLY A O 1
ATOM 1659 N N . LEU A 1 224 ? -47.191 -10.141 21.292 1.00 25.30 224 LEU A N 1
ATOM 1660 C CA . LEU A 1 224 ? -48.512 -10.640 20.837 1.00 25.00 224 LEU A CA 1
ATOM 1661 C C . LEU A 1 224 ? -49.418 -10.929 22.026 1.00 27.09 224 LEU A C 1
ATOM 1662 O O . LEU A 1 224 ? -48.940 -11.252 23.126 1.00 27.48 224 LEU A O 1
ATOM 1667 N N . PRO A 1 225 ? -50.743 -10.828 21.817 1.00 29.26 225 PRO A N 1
ATOM 1668 C CA . PRO A 1 225 ? -51.657 -11.239 22.846 1.00 32.23 225 PRO A CA 1
ATOM 1669 C C . PRO A 1 225 ? -51.452 -12.706 23.152 1.00 32.13 225 PRO A C 1
ATOM 1670 O O . PRO A 1 225 ? -51.009 -13.521 22.293 1.00 28.10 225 PRO A O 1
ATOM 1674 N N . ASN A 1 226 ? -51.754 -13.054 24.390 1.00 31.93 226 ASN A N 1
ATOM 1675 C CA . ASN A 1 226 ? -51.556 -14.427 24.855 1.00 34.29 226 ASN A CA 1
ATOM 1676 C C . ASN A 1 226 ? -52.082 -15.549 23.964 1.00 35.39 226 ASN A C 1
ATOM 1677 O O . ASN A 1 226 ? -51.431 -16.587 23.818 1.00 32.72 226 ASN A O 1
ATOM 1682 N N . GLN A 1 227 ? -53.264 -15.365 23.362 1.00 34.98 227 GLN A N 1
ATOM 1683 C CA . GLN A 1 227 ? -53.899 -16.443 22.540 1.00 36.56 227 GLN A CA 1
ATOM 1684 C C . GLN A 1 227 ? -53.139 -16.754 21.261 1.00 35.42 227 GLN A C 1
ATOM 1685 O O . GLN A 1 227 ? -53.407 -17.769 20.593 1.00 35.33 227 GLN A O 1
ATOM 1691 N N . LEU A 1 228 ? -52.205 -15.910 20.873 1.00 30.27 228 LEU A N 1
ATOM 1692 C CA . LEU A 1 228 ? -51.456 -16.183 19.670 1.00 28.77 228 LEU A CA 1
ATOM 1693 C C . LEU A 1 228 ? -50.045 -16.758 19.967 1.00 27.89 228 LEU A C 1
ATOM 1694 O O . LEU A 1 228 ? -49.314 -17.110 19.042 1.00 27.84 228 LEU A O 1
ATOM 1699 N N . LEU A 1 229 ? -49.662 -16.906 21.238 1.00 24.89 229 LEU A N 1
ATOM 1700 C CA . LEU A 1 229 ? -48.260 -17.245 21.512 1.00 25.94 229 LEU A CA 1
ATOM 1701 C C . LEU A 1 229 ? -47.991 -18.711 21.126 1.00 27.29 229 LEU A C 1
ATOM 1702 O O . LEU A 1 229 ? -46.851 -19.119 20.932 1.00 25.37 229 LEU A O 1
ATOM 1707 N N . GLY A 1 230 ? -49.052 -19.504 21.044 1.00 26.38 230 GLY A N 1
ATOM 1708 C CA . GLY A 1 230 ? -48.900 -20.906 20.633 1.00 27.85 230 GLY A CA 1
ATOM 1709 C C . GLY A 1 230 ? -48.372 -21.052 19.225 1.00 28.85 230 GLY A C 1
ATOM 1710 O O . GLY A 1 230 ? -47.755 -22.018 18.901 1.00 29.94 230 GLY A O 1
ATOM 1711 N N . ASN A 1 231 ? -48.609 -20.063 18.369 1.00 28.30 231 ASN A N 1
ATOM 1712 C CA . ASN A 1 231 ? -48.198 -20.133 16.984 1.00 29.13 231 ASN A CA 1
ATOM 1713 C C . ASN A 1 231 ? -46.880 -19.339 16.710 1.00 25.51 231 ASN A C 1
ATOM 1714 O O . ASN A 1 231 ? -46.648 -18.824 15.564 1.00 25.12 231 ASN A O 1
ATOM 1719 N N . HIS A 1 232 ? -46.038 -19.223 17.744 1.00 23.01 232 HIS A N 1
ATOM 1720 C CA . HIS A 1 232 ? -44.742 -18.453 17.690 1.00 21.91 232 HIS A CA 1
ATOM 1721 C C . HIS A 1 232 ? -43.733 -18.896 16.679 1.00 21.34 232 HIS A C 1
ATOM 1722 O O . HIS A 1 232 ? -42.741 -18.210 16.450 1.00 19.35 232 HIS A O 1
ATOM 1729 N N . ARG A 1 233 ? -43.936 -20.088 16.059 1.00 21.65 233 ARG A N 1
ATOM 1730 C CA . ARG A 1 233 ? -42.986 -20.572 15.054 1.00 21.13 233 ARG A CA 1
ATOM 1731 C C . ARG A 1 233 ? -43.295 -20.116 13.626 1.00 22.80 233 ARG A C 1
ATOM 1732 O O . ARG A 1 233 ? -42.548 -20.456 12.700 1.00 23.40 233 ARG A O 1
ATOM 1740 N N . THR A 1 234 ? -44.382 -19.368 13.449 1.00 23.78 234 THR A N 1
ATOM 1741 C CA . THR A 1 234 ? -44.730 -18.771 12.137 1.00 23.78 234 THR A CA 1
ATOM 1742 C C . THR A 1 234 ? -44.785 -17.248 12.351 1.00 23.05 234 THR A C 1
ATOM 1743 O O . THR A 1 234 ? -45.160 -16.797 13.417 1.00 22.53 234 THR A O 1
ATOM 1747 N N . PRO A 1 235 ? -44.382 -16.443 11.350 1.00 23.57 235 PRO A N 1
ATOM 1748 C CA . PRO A 1 235 ? -44.418 -15.002 11.608 1.00 22.99 235 PRO A CA 1
ATOM 1749 C C . PRO A 1 235 ? -45.856 -14.569 11.839 1.00 23.73 235 PRO A C 1
ATOM 1750 O O . PRO A 1 235 ? -46.728 -14.962 11.056 1.00 22.66 235 PRO A O 1
ATOM 1754 N N . GLN A 1 236 ? -46.111 -13.745 12.863 1.00 22.71 236 GLN A N 1
ATOM 1755 C CA . GLN A 1 236 ? -47.476 -13.289 13.124 1.00 23.53 236 GLN A CA 1
ATOM 1756 C C . GLN A 1 236 ? -47.516 -11.764 13.283 1.00 23.63 236 GLN A C 1
ATOM 1757 O O . GLN A 1 236 ? -46.561 -11.119 13.795 1.00 23.18 236 GLN A O 1
ATOM 1763 N N . LEU A 1 237 ? -48.600 -11.198 12.754 1.00 25.28 237 LEU A N 1
ATOM 1764 C CA . LEU A 1 237 ? -48.863 -9.745 12.750 1.00 25.56 237 LEU A CA 1
ATOM 1765 C C . LEU A 1 237 ? -49.083 -9.200 14.159 1.00 27.12 237 LEU A C 1
ATOM 1766 O O . LEU A 1 237 ? -49.886 -9.755 14.956 1.00 25.63 237 LEU A O 1
ATOM 1771 N N . VAL A 1 238 ? -48.371 -8.117 14.489 1.00 26.90 238 VAL A N 1
ATOM 1772 C CA . VAL A 1 238 ? -48.594 -7.399 15.782 1.00 27.82 238 VAL A CA 1
ATOM 1773 C C . VAL A 1 238 ? -49.628 -6.306 15.409 1.00 31.68 238 VAL A C 1
ATOM 1774 O O . VAL A 1 238 ? -49.285 -5.252 14.826 1.00 30.92 238 VAL A O 1
ATOM 1778 N N . SER A 1 239 ? -50.917 -6.587 15.630 1.00 33.34 239 SER A N 1
ATOM 1779 C CA . SER A 1 239 ? -51.902 -5.643 15.144 1.00 37.84 239 SER A CA 1
ATOM 1780 C C . SER A 1 239 ? -52.166 -4.500 16.122 1.00 40.20 239 SER A C 1
ATOM 1781 O O . SER A 1 239 ? -52.857 -3.570 15.754 1.00 43.34 239 SER A O 1
ATOM 1784 N N . GLU A 1 240 ? -51.638 -4.580 17.346 1.00 41.59 240 GLU A N 1
ATOM 1785 C CA . GLU A 1 240 ? -51.841 -3.534 18.348 1.00 45.30 240 GLU A CA 1
ATOM 1786 C C . GLU A 1 240 ? -51.131 -2.215 18.039 1.00 49.76 240 GLU A C 1
ATOM 1787 O O . GLU A 1 240 ? -51.429 -1.201 18.679 1.00 56.09 240 GLU A O 1
ATOM 1793 N N . ILE A 1 241 ? -50.213 -2.198 17.080 1.00 42.01 241 ILE A N 1
ATOM 1794 C CA . ILE A 1 241 ? -49.665 -0.926 16.639 1.00 40.63 241 ILE A CA 1
ATOM 1795 C C . ILE A 1 241 ? -50.550 -0.468 15.439 1.00 44.07 241 ILE A C 1
ATOM 1796 O O . ILE A 1 241 ? -50.605 -1.119 14.410 1.00 47.55 241 ILE A O 1
ATOM 1801 N N . PRO A 1 242 ? -51.287 0.632 15.587 1.00 51.82 242 PRO A N 1
ATOM 1802 C CA . PRO A 1 242 ? -52.230 0.970 14.500 1.00 56.11 242 PRO A CA 1
ATOM 1803 C C . PRO A 1 242 ? -51.564 1.574 13.240 1.00 55.90 242 PRO A C 1
ATOM 1804 O O . PRO A 1 242 ? -51.925 1.206 12.110 1.00 58.03 242 PRO A O 1
ATOM 1808 N N . GLU A 1 243 ? -50.591 2.466 13.443 1.00 51.64 243 GLU A N 1
ATOM 1809 C CA . GLU A 1 243 ? -49.962 3.173 12.347 1.00 47.46 243 GLU A CA 1
ATOM 1810 C C . GLU A 1 243 ? -48.837 2.351 11.713 1.00 42.14 243 GLU A C 1
ATOM 1811 O O . GLU A 1 243 ? -48.393 1.345 12.282 1.00 43.17 243 GLU A O 1
ATOM 1817 N N . LYS A 1 244 ? -48.347 2.831 10.579 1.00 34.82 244 LYS A N 1
ATOM 1818 C CA . LYS A 1 244 ? -47.378 2.160 9.767 1.00 33.78 244 LYS A CA 1
ATOM 1819 C C . LYS A 1 244 ? -46.021 2.031 10.490 1.00 31.04 244 LYS A C 1
ATOM 1820 O O . LYS A 1 244 ? -45.457 2.987 11.040 1.00 28.01 244 LYS A O 1
ATOM 1826 N N . VAL A 1 245 ? -45.537 0.814 10.520 1.00 26.44 245 VAL A N 1
ATOM 1827 C CA . VAL A 1 245 ? -44.240 0.552 11.175 1.00 24.74 245 VAL A CA 1
ATOM 1828 C C . VAL A 1 245 ? -43.165 0.748 10.092 1.00 25.13 245 VAL A C 1
ATOM 1829 O O . VAL A 1 245 ? -43.369 0.401 8.911 1.00 24.54 245 VAL A O 1
ATOM 1833 N N . ILE A 1 246 ? -41.986 1.218 10.495 1.00 25.13 246 ILE A N 1
ATOM 1834 C CA . ILE A 1 246 ? -40.910 1.529 9.586 1.00 25.06 246 ILE A CA 1
ATOM 1835 C C . ILE A 1 246 ? -39.673 0.698 9.926 1.00 24.09 246 ILE A C 1
ATOM 1836 O O . ILE A 1 246 ? -38.986 0.190 9.000 1.00 24.59 246 ILE A O 1
ATOM 1841 N N . GLN A 1 247 ? -39.288 0.602 11.195 1.00 21.62 247 GLN A N 1
ATOM 1842 C CA . GLN A 1 247 ? -38.177 -0.298 11.542 1.00 20.84 247 GLN A CA 1
ATOM 1843 C C . GLN A 1 247 ? -38.518 -1.138 12.768 1.00 19.73 247 GLN A C 1
ATOM 1844 O O . GLN A 1 247 ? -39.393 -0.749 13.575 1.00 20.48 247 GLN A O 1
ATOM 1850 N N . VAL A 1 248 ? -37.678 -2.132 12.997 1.00 18.43 248 VAL A N 1
ATOM 1851 C CA . VAL A 1 248 ? -37.772 -3.022 14.201 1.00 18.41 248 VAL A CA 1
ATOM 1852 C C . VAL A 1 248 ? -36.334 -3.396 14.527 1.00 18.68 248 VAL A C 1
ATOM 1853 O O . VAL A 1 248 ? -35.502 -3.570 13.621 1.00 18.85 248 VAL A O 1
ATOM 1857 N N . ALA A 1 249 ? -36.022 -3.477 15.823 1.00 18.23 249 ALA A N 1
ATOM 1858 C CA . ALA A 1 249 ? -34.751 -4.031 16.213 1.00 18.78 249 ALA A CA 1
ATOM 1859 C C . ALA A 1 249 ? -35.018 -4.947 17.425 1.00 18.94 249 ALA A C 1
ATOM 1860 O O . ALA A 1 249 ? -35.779 -4.575 18.407 1.00 18.03 249 ALA A O 1
ATOM 1862 N N . CYS A 1 250 ? -34.362 -6.097 17.431 1.00 16.65 250 CYS A N 1
ATOM 1863 C CA . CYS A 1 250 ? -34.659 -7.104 18.428 1.00 18.30 250 CYS A CA 1
ATOM 1864 C C . CYS A 1 250 ? -33.427 -7.302 19.278 1.00 20.28 250 CYS A C 1
ATOM 1865 O O . CYS A 1 250 ? -32.334 -7.434 18.700 1.00 16.35 250 CYS A O 1
ATOM 1868 N N . GLY A 1 251 ? -33.591 -7.405 20.618 1.00 18.18 251 GLY A N 1
ATOM 1869 C CA . GLY A 1 251 ? -32.396 -7.616 21.475 1.00 17.59 251 GLY A CA 1
ATOM 1870 C C . GLY A 1 251 ? -32.440 -9.006 22.125 1.00 17.88 251 GLY A C 1
ATOM 1871 O O . GLY A 1 251 ? -32.875 -10.009 21.497 1.00 17.26 251 GLY A O 1
ATOM 1872 N N . GLY A 1 252 ? -31.959 -9.071 23.377 1.00 17.38 252 GLY A N 1
ATOM 1873 C CA . GLY A 1 252 ? -31.818 -10.358 24.156 1.00 18.64 252 GLY A CA 1
ATOM 1874 C C . GLY A 1 252 ? -33.257 -10.752 24.535 1.00 18.50 252 GLY A C 1
ATOM 1875 O O . GLY A 1 252 ? -33.691 -11.868 24.258 1.00 17.51 252 GLY A O 1
ATOM 1876 N N . GLU A 1 253 ? -33.934 -9.878 25.287 1.00 16.80 253 GLU A N 1
ATOM 1877 C CA . GLU A 1 253 ? -35.296 -10.178 25.728 1.00 17.20 253 GLU A CA 1
ATOM 1878 C C . GLU A 1 253 ? -36.263 -9.046 25.470 1.00 17.49 253 GLU A C 1
ATOM 1879 O O . GLU A 1 253 ? -37.348 -9.051 25.997 1.00 17.11 253 GLU A O 1
ATOM 1885 N N . HIS A 1 254 ? -35.909 -8.169 24.546 1.00 15.52 254 HIS A N 1
ATOM 1886 C CA . HIS A 1 254 ? -36.795 -7.026 24.213 1.00 16.65 254 HIS A CA 1
ATOM 1887 C C . HIS A 1 254 ? -36.806 -6.737 22.703 1.00 17.66 254 HIS A C 1
ATOM 1888 O O . HIS A 1 254 ? -35.980 -7.243 21.951 1.00 15.87 254 HIS A O 1
ATOM 1895 N N . THR A 1 255 ? -37.782 -5.925 22.284 1.00 16.12 255 THR A N 1
ATOM 1896 C CA . THR A 1 255 ? -37.930 -5.528 20.895 1.00 17.22 255 THR A CA 1
ATOM 1897 C C . THR A 1 255 ? -38.279 -4.008 20.941 1.00 17.89 255 THR A C 1
ATOM 1898 O O . THR A 1 255 ? -38.984 -3.564 21.854 1.00 18.14 255 THR A O 1
ATOM 1902 N N . VAL A 1 256 ? -37.859 -3.276 19.911 1.00 16.92 256 VAL A N 1
ATOM 1903 C CA . VAL A 1 256 ? -37.986 -1.834 19.846 1.00 16.56 256 VAL A CA 1
ATOM 1904 C C . VAL A 1 256 ? -38.523 -1.634 18.426 1.00 18.93 256 VAL A C 1
ATOM 1905 O O . VAL A 1 256 ? -38.013 -2.314 17.489 1.00 17.70 256 VAL A O 1
ATOM 1909 N N . VAL A 1 257 ? -39.533 -0.750 18.269 1.00 18.15 257 VAL A N 1
ATOM 1910 C CA . VAL A 1 257 ? -40.213 -0.577 16.996 1.00 20.03 257 VAL A CA 1
ATOM 1911 C C . VAL A 1 257 ? -40.313 0.915 16.703 1.00 20.29 257 VAL A C 1
ATOM 1912 O O . VAL A 1 257 ? -40.696 1.688 17.609 1.00 19.87 257 VAL A O 1
ATOM 1916 N N . LEU A 1 258 ? -40.005 1.304 15.460 1.00 19.60 258 LEU A N 1
ATOM 1917 C CA . LEU A 1 258 ? -40.069 2.732 15.062 1.00 19.45 258 LEU A CA 1
ATOM 1918 C C . LEU A 1 258 ? -41.223 2.840 14.117 1.00 23.47 258 LEU A C 1
ATOM 1919 O O . LEU A 1 258 ? -41.257 2.128 13.092 1.00 22.96 258 LEU A O 1
ATOM 1924 N N . THR A 1 259 ? -42.192 3.694 14.467 1.00 24.09 259 THR A N 1
ATOM 1925 C CA . THR A 1 259 ? -43.279 4.008 13.519 1.00 27.77 259 THR A CA 1
ATOM 1926 C C . THR A 1 259 ? -43.136 5.436 12.983 1.00 33.53 259 THR A C 1
ATOM 1927 O O . THR A 1 259 ? -42.180 6.167 13.337 1.00 29.05 259 THR A O 1
ATOM 1931 N N . GLU A 1 260 ? -44.057 5.835 12.088 1.00 37.67 260 GLU A N 1
ATOM 1932 C CA . GLU A 1 260 ? -44.083 7.207 11.640 1.00 43.59 260 GLU A CA 1
ATOM 1933 C C . GLU A 1 260 ? -44.324 8.111 12.842 1.00 51.73 260 GLU A C 1
ATOM 1934 O O . GLU A 1 260 ? -43.651 9.150 12.973 1.00 60.13 260 GLU A O 1
ATOM 1940 N N . ASN A 1 261 ? -45.204 7.671 13.761 1.00 47.74 261 ASN A N 1
ATOM 1941 C CA . ASN A 1 261 ? -45.604 8.441 14.990 1.00 44.86 261 ASN A CA 1
ATOM 1942 C C . ASN A 1 261 ? -44.691 8.363 16.264 1.00 43.27 261 ASN A C 1
ATOM 1943 O O . ASN A 1 261 ? -44.587 9.339 17.005 1.00 40.55 261 ASN A O 1
ATOM 1948 N N . ALA A 1 262 ? -44.063 7.202 16.554 1.00 35.14 262 ALA A N 1
ATOM 1949 C CA . ALA A 1 262 ? -43.534 6.991 17.919 1.00 28.94 262 ALA A CA 1
ATOM 1950 C C . ALA A 1 262 ? -42.512 5.847 17.926 1.00 25.64 262 ALA A C 1
ATOM 1951 O O . ALA A 1 262 ? -42.315 5.181 16.921 1.00 25.53 262 ALA A O 1
ATOM 1953 N N . VAL A 1 263 ? -41.934 5.592 19.092 1.00 24.43 263 VAL A N 1
ATOM 1954 C CA . VAL A 1 263 ? -41.105 4.433 19.310 1.00 24.04 263 VAL A CA 1
ATOM 1955 C C . VAL A 1 263 ? -41.841 3.591 20.308 1.00 22.28 263 VAL A C 1
ATOM 1956 O O . VAL A 1 263 ? -42.394 4.127 21.293 1.00 23.15 263 VAL A O 1
ATOM 1960 N N . TYR A 1 264 ? -41.951 2.290 20.056 1.00 21.40 264 TYR A N 1
ATOM 1961 C CA . TYR A 1 264 ? -42.632 1.422 21.026 1.00 20.51 264 TYR A CA 1
ATOM 1962 C C . TYR A 1 264 ? -41.689 0.356 21.455 1.00 19.27 264 TYR A C 1
ATOM 1963 O O . TYR A 1 264 ? -40.713 0.080 20.701 1.00 19.77 264 TYR A O 1
ATOM 1972 N N . THR A 1 265 ? -41.838 -0.186 22.672 1.00 18.12 265 THR A N 1
ATOM 1973 C CA . THR A 1 265 ? -40.972 -1.293 23.098 1.00 19.62 265 THR A CA 1
ATOM 1974 C C . THR A 1 265 ? -41.871 -2.383 23.756 1.00 18.26 265 THR A C 1
ATOM 1975 O O . THR A 1 265 ? -43.011 -2.099 24.163 1.00 20.65 265 THR A O 1
ATOM 1979 N N . PHE A 1 266 ? -41.355 -3.606 23.900 1.00 17.24 266 PHE A N 1
ATOM 1980 C CA . PHE A 1 266 ? -42.071 -4.653 24.622 1.00 18.46 266 PHE A CA 1
ATOM 1981 C C . PHE A 1 266 ? -41.067 -5.747 24.885 1.00 18.54 266 PHE A C 1
ATOM 1982 O O . PHE A 1 266 ? -39.950 -5.760 24.292 1.00 18.42 266 PHE A O 1
ATOM 1990 N N . GLY A 1 267 ? -41.405 -6.623 25.831 1.00 18.46 267 GLY A N 1
ATOM 1991 C CA . GLY A 1 267 ? -40.505 -7.678 26.313 1.00 15.97 267 GLY A CA 1
ATOM 1992 C C . GLY A 1 267 ? -40.105 -7.332 27.762 1.00 20.47 267 GLY A C 1
ATOM 1993 O O . GLY A 1 267 ? -40.910 -6.801 28.550 1.00 18.97 267 GLY A O 1
ATOM 1994 N N . LEU A 1 268 ? -38.865 -7.659 28.095 1.00 19.72 268 LEU A N 1
ATOM 1995 C CA . LEU A 1 268 ? -38.478 -7.552 29.483 1.00 24.03 268 LEU A CA 1
ATOM 1996 C C . LEU A 1 268 ? -37.407 -6.520 29.512 1.00 26.07 268 LEU A C 1
ATOM 1997 O O . LEU A 1 268 ? -36.505 -6.564 28.707 1.00 35.12 268 LEU A O 1
ATOM 2002 N N . GLY A 1 269 ? -37.549 -5.562 30.386 1.00 21.81 269 GLY A N 1
ATOM 2003 C CA . GLY A 1 269 ? -36.494 -4.553 30.605 1.00 25.42 269 GLY A CA 1
ATOM 2004 C C . GLY A 1 269 ? -36.031 -4.353 32.040 1.00 18.60 269 GLY A C 1
ATOM 2005 O O . GLY A 1 269 ? -36.132 -3.245 32.590 1.00 19.38 269 GLY A O 1
ATOM 2006 N N . GLN A 1 270 ? -35.395 -5.422 32.575 1.00 20.05 270 GLN A N 1
ATOM 2007 C CA A GLN A 1 270 ? -34.950 -5.387 34.002 0.50 19.38 270 GLN A CA 1
ATOM 2008 C CA B GLN A 1 270 ? -34.853 -5.461 33.955 0.50 19.77 270 GLN A CA 1
ATOM 2009 C C . GLN A 1 270 ? -33.823 -4.358 34.159 1.00 18.34 270 GLN A C 1
ATOM 2010 O O . GLN A 1 270 ? -33.579 -3.909 35.299 1.00 18.49 270 GLN A O 1
ATOM 2021 N N . PHE A 1 271 ? -33.108 -4.030 33.044 1.00 17.55 271 PHE A N 1
ATOM 2022 C CA . PHE A 1 271 ? -31.980 -3.097 33.128 1.00 15.80 271 PHE A CA 1
ATOM 2023 C C . PHE A 1 271 ? -32.327 -1.723 32.544 1.00 16.16 271 PHE A C 1
ATOM 2024 O O . PHE A 1 271 ? -31.454 -0.867 32.472 1.00 17.07 271 PHE A O 1
ATOM 2032 N N . GLY A 1 272 ? -33.615 -1.534 32.219 1.00 14.66 272 GLY A N 1
ATOM 2033 C CA . GLY A 1 272 ? -33.967 -0.163 31.635 1.00 15.96 272 GLY A CA 1
ATOM 2034 C C . GLY A 1 272 ? -34.134 -0.121 30.113 1.00 17.70 272 GLY A C 1
ATOM 2035 O O . GLY A 1 272 ? -34.478 0.945 29.570 1.00 18.20 272 GLY A O 1
ATOM 2036 N N . GLN A 1 273 ? -34.037 -1.304 29.438 1.00 16.64 273 GLN A N 1
ATOM 2037 C CA . GLN A 1 273 ? -33.872 -1.287 27.991 1.00 15.44 273 GLN A CA 1
ATOM 2038 C C . GLN A 1 273 ? -35.206 -1.083 27.324 1.00 14.73 273 GLN A C 1
ATOM 2039 O O . GLN A 1 273 ? -35.227 -0.922 26.105 1.00 16.84 273 GLN A O 1
ATOM 2045 N N . LEU A 1 274 ? -36.332 -1.136 28.078 1.00 16.02 274 LEU A N 1
ATOM 2046 C CA . LEU A 1 274 ? -37.588 -0.756 27.436 1.00 17.00 274 LEU A CA 1
ATOM 2047 C C . LEU A 1 274 ? -37.782 0.740 27.489 1.00 16.76 274 LEU A C 1
ATOM 2048 O O . LEU A 1 274 ? -38.617 1.301 26.705 1.00 18.18 274 LEU A O 1
ATOM 2053 N N . GLY A 1 275 ? -37.014 1.426 28.366 1.00 17.38 275 GLY A N 1
ATOM 2054 C CA . GLY A 1 275 ? -37.076 2.944 28.463 1.00 16.13 275 GLY A CA 1
ATOM 2055 C C . GLY A 1 275 ? -38.444 3.434 28.918 1.00 18.44 275 GLY A C 1
ATOM 2056 O O . GLY A 1 275 ? -38.802 4.645 28.635 1.00 20.11 275 GLY A O 1
ATOM 2057 N N . LEU A 1 276 ? -39.122 2.635 29.769 1.00 19.39 276 LEU A N 1
ATOM 2058 C CA . LEU A 1 276 ? -40.473 2.996 30.241 1.00 18.45 276 LEU A CA 1
ATOM 2059 C C . LEU A 1 276 ? -40.429 3.458 31.679 1.00 19.12 276 LEU A C 1
ATOM 2060 O O . LEU A 1 276 ? -41.488 3.569 32.295 1.00 20.76 276 LEU A O 1
ATOM 2065 N N . GLY A 1 277 ? -39.218 3.744 32.221 1.00 16.23 277 GLY A N 1
ATOM 2066 C CA . GLY A 1 277 ? -39.180 4.417 33.584 1.00 17.21 277 GLY A CA 1
ATOM 2067 C C . GLY A 1 277 ? -38.811 3.375 34.659 1.00 18.71 277 GLY A C 1
ATOM 2068 O O . GLY A 1 277 ? -38.523 2.190 34.330 1.00 17.74 277 GLY A O 1
ATOM 2069 N N . THR A 1 278 ? -38.768 3.838 35.909 1.00 17.54 278 THR A N 1
ATOM 2070 C CA . THR A 1 278 ? -38.232 2.955 36.969 1.00 19.13 278 THR A CA 1
ATOM 2071 C C . THR A 1 278 ? -39.235 2.080 37.688 1.00 20.07 278 THR A C 1
ATOM 2072 O O . THR A 1 278 ? -38.913 1.555 38.788 1.00 21.07 278 THR A O 1
ATOM 2076 N N . PHE A 1 279 ? -40.492 2.010 37.190 1.00 20.43 279 PHE A N 1
ATOM 2077 C CA . PHE A 1 279 ? -41.532 1.179 37.776 1.00 23.07 279 PHE A CA 1
ATOM 2078 C C . PHE A 1 279 ? -41.979 0.043 36.848 1.00 25.42 279 PHE A C 1
ATOM 2079 O O . PHE A 1 279 ? -42.581 -0.895 37.321 1.00 27.23 279 PHE A O 1
ATOM 2087 N N . LEU A 1 280 ? -41.758 0.144 35.545 1.00 22.96 280 LEU A N 1
ATOM 2088 C CA . LEU A 1 280 ? -42.406 -0.860 34.690 1.00 23.21 280 LEU A CA 1
ATOM 2089 C C . LEU A 1 280 ? -41.220 -1.562 33.987 1.00 24.02 280 LEU A C 1
ATOM 2090 O O . LEU A 1 280 ? -40.499 -0.943 33.160 1.00 24.85 280 LEU A O 1
ATOM 2095 N N . PHE A 1 281 ? -41.015 -2.826 34.281 1.00 20.51 281 PHE A N 1
ATOM 2096 C CA . PHE A 1 281 ? -39.844 -3.536 33.726 1.00 21.84 281 PHE A CA 1
ATOM 2097 C C . PHE A 1 281 ? -40.224 -4.567 32.652 1.00 24.66 281 PHE A C 1
ATOM 2098 O O . PHE A 1 281 ? -39.350 -5.201 32.087 1.00 31.17 281 PHE A O 1
ATOM 2106 N N . GLU A 1 282 ? -41.501 -4.730 32.374 1.00 23.49 282 GLU A N 1
ATOM 2107 C CA . GLU A 1 282 ? -41.882 -5.779 31.391 1.00 23.90 282 GLU A CA 1
ATOM 2108 C C . GLU A 1 282 ? -43.162 -5.348 30.786 1.00 24.91 282 GLU A C 1
ATOM 2109 O O . GLU A 1 282 ? -43.969 -4.661 31.458 1.00 24.45 282 GLU A O 1
ATOM 2115 N N . THR A 1 283 ? -43.396 -5.650 29.495 1.00 22.85 283 THR A N 1
ATOM 2116 C CA . THR A 1 283 ? -44.736 -5.456 28.963 1.00 24.85 283 THR A CA 1
ATOM 2117 C C . THR A 1 283 ? -44.921 -6.486 27.836 1.00 25.20 283 THR A C 1
ATOM 2118 O O . THR A 1 283 ? -44.032 -6.606 26.981 1.00 22.99 283 THR A O 1
ATOM 2122 N N . SER A 1 284 ? -46.043 -7.193 27.805 1.00 25.00 284 SER A N 1
ATOM 2123 C CA . SER A 1 284 ? -46.155 -8.223 26.724 1.00 24.96 284 SER A CA 1
ATOM 2124 C C . SER A 1 284 ? -46.828 -7.645 25.475 1.00 26.08 284 SER A C 1
ATOM 2125 O O . SER A 1 284 ? -46.904 -8.310 24.399 1.00 25.91 284 SER A O 1
ATOM 2128 N N A GLU A 1 285 ? -47.334 -6.414 25.603 0.50 26.00 285 GLU A N 1
ATOM 2129 N N B GLU A 1 285 ? -47.346 -6.432 25.555 0.50 25.35 285 GLU A N 1
ATOM 2130 C CA A GLU A 1 285 ? -47.885 -5.723 24.435 0.50 27.20 285 GLU A CA 1
ATOM 2131 C CA B GLU A 1 285 ? -47.809 -5.864 24.302 0.50 25.66 285 GLU A CA 1
ATOM 2132 C C A GLU A 1 285 ? -47.098 -4.419 24.216 0.50 24.33 285 GLU A C 1
ATOM 2133 C C B GLU A 1 285 ? -47.180 -4.451 24.187 0.50 23.73 285 GLU A C 1
ATOM 2134 O O A GLU A 1 285 ? -46.530 -3.911 25.170 0.50 23.58 285 GLU A O 1
ATOM 2135 O O B GLU A 1 285 ? -46.774 -3.909 25.186 0.50 22.39 285 GLU A O 1
ATOM 2146 N N . PRO A 1 286 ? -47.070 -3.891 22.954 1.00 23.77 286 PRO A N 1
ATOM 2147 C CA . PRO A 1 286 ? -46.269 -2.702 22.670 1.00 23.42 286 PRO A CA 1
ATOM 2148 C C . PRO A 1 286 ? -46.694 -1.508 23.516 1.00 24.01 286 PRO A C 1
ATOM 2149 O O . PRO A 1 286 ? -47.854 -1.335 23.728 1.00 23.82 286 PRO A O 1
ATOM 2153 N N . LYS A 1 287 ? -45.748 -0.779 24.072 1.00 22.65 287 LYS A N 1
ATOM 2154 C CA . LYS A 1 287 ? -46.085 0.475 24.779 1.00 24.61 287 LYS A CA 1
ATOM 2155 C C . LYS A 1 287 ? -45.220 1.566 24.193 1.00 24.15 287 LYS A C 1
ATOM 2156 O O . LYS A 1 287 ? -44.069 1.326 23.906 1.00 21.46 287 LYS A O 1
ATOM 2162 N N . VAL A 1 288 ? -45.742 2.776 24.116 1.00 25.69 288 VAL A N 1
ATOM 2163 C CA . VAL A 1 288 ? -45.011 3.905 23.553 1.00 25.25 288 VAL A CA 1
ATOM 2164 C C . VAL A 1 288 ? -44.025 4.420 24.579 1.00 25.18 288 VAL A C 1
ATOM 2165 O O . VAL A 1 288 ? -44.332 4.551 25.773 1.00 23.37 288 VAL A O 1
ATOM 2169 N N . ILE A 1 289 ? -42.830 4.735 24.132 1.00 24.37 289 ILE A N 1
ATOM 2170 C CA . ILE A 1 289 ? -41.966 5.481 25.008 1.00 26.96 289 ILE A CA 1
ATOM 2171 C C . ILE A 1 289 ? -42.449 6.974 25.024 1.00 29.32 289 ILE A C 1
ATOM 2172 O O . ILE A 1 289 ? -42.176 7.757 24.118 1.00 30.36 289 ILE A O 1
ATOM 2177 N N . GLU A 1 290 ? -43.254 7.331 25.999 1.00 32.47 290 GLU A N 1
ATOM 2178 C CA . GLU A 1 290 ? -43.815 8.713 26.077 1.00 37.13 290 GLU A CA 1
ATOM 2179 C C . GLU A 1 290 ? -42.716 9.734 26.289 1.00 41.04 290 GLU A C 1
ATOM 2180 O O . GLU A 1 290 ? -42.803 10.903 25.879 1.00 42.08 290 GLU A O 1
ATOM 2186 N N . ASN A 1 291 ? -41.659 9.237 26.907 1.00 42.52 291 ASN A N 1
ATOM 2187 C CA A ASN A 1 291 ? -40.504 9.992 27.353 0.50 47.00 291 ASN A CA 1
ATOM 2188 C CA B ASN A 1 291 ? -40.603 10.116 27.344 0.50 47.65 291 ASN A CA 1
ATOM 2189 C C . ASN A 1 291 ? -39.846 10.842 26.208 1.00 50.90 291 ASN A C 1
ATOM 2190 O O . ASN A 1 291 ? -39.386 11.959 26.424 1.00 50.36 291 ASN A O 1
ATOM 2199 N N . ILE A 1 292 ? -39.797 10.284 24.977 1.00 41.79 292 ILE A N 1
ATOM 2200 C CA . ILE A 1 292 ? -39.136 10.951 23.809 1.00 44.45 292 ILE A CA 1
ATOM 2201 C C . ILE A 1 292 ? -40.141 11.312 22.714 1.00 45.64 292 ILE A C 1
ATOM 2202 O O . ILE A 1 292 ? -39.779 11.396 21.538 1.00 43.36 292 ILE A O 1
ATOM 2207 N N . ARG A 1 293 ? -41.393 11.493 23.072 1.00 46.49 293 ARG A N 1
ATOM 2208 C CA . ARG A 1 293 ? -42.375 11.757 22.048 1.00 52.80 293 ARG A CA 1
ATOM 2209 C C . ARG A 1 293 ? -42.172 13.088 21.313 1.00 54.33 293 ARG A C 1
ATOM 2210 O O . ARG A 1 293 ? -42.735 13.278 20.255 1.00 54.68 293 ARG A O 1
ATOM 2218 N N . ASP A 1 294 ? -41.380 13.994 21.869 1.00 55.12 294 ASP A N 1
ATOM 2219 C CA . ASP A 1 294 ? -41.086 15.292 21.201 1.00 51.97 294 ASP A CA 1
ATOM 2220 C C . ASP A 1 294 ? -39.925 15.208 20.226 1.00 50.20 294 ASP A C 1
ATOM 2221 O O . ASP A 1 294 ? -39.651 16.190 19.544 1.00 47.11 294 ASP A O 1
ATOM 2226 N N . GLN A 1 295 ? -39.193 14.087 20.175 1.00 42.79 295 GLN A N 1
ATOM 2227 C CA . GLN A 1 295 ? -38.070 13.998 19.190 1.00 41.94 295 GLN A CA 1
ATOM 2228 C C . GLN A 1 295 ? -38.521 13.188 17.966 1.00 40.34 295 GLN A C 1
ATOM 2229 O O . GLN A 1 295 ? -39.246 12.198 18.119 1.00 42.72 295 GLN A O 1
ATOM 2235 N N . THR A 1 296 ? -38.034 13.546 16.787 1.00 33.15 296 THR A N 1
ATOM 2236 C CA . THR A 1 296 ? -38.173 12.621 15.639 1.00 31.78 296 THR A CA 1
ATOM 2237 C C . THR A 1 296 ? -36.990 11.655 15.551 1.00 26.89 296 THR A C 1
ATOM 2238 O O . THR A 1 296 ? -35.855 12.032 15.256 1.00 27.09 296 THR A O 1
ATOM 2242 N N . ILE A 1 297 ? -37.303 10.411 15.755 1.00 24.34 297 ILE A N 1
ATOM 2243 C CA . ILE A 1 297 ? -36.302 9.360 15.731 1.00 23.23 297 ILE A CA 1
ATOM 2244 C C . ILE A 1 297 ? -36.180 8.820 14.311 1.00 24.79 297 ILE A C 1
ATOM 2245 O O . ILE A 1 297 ? -37.177 8.474 13.680 1.00 24.65 297 ILE A O 1
ATOM 2250 N N . SER A 1 298 ? -34.968 8.702 13.809 1.00 22.97 298 SER A N 1
ATOM 2251 C CA A SER A 1 298 ? -34.758 8.235 12.448 0.50 24.94 298 SER A CA 1
ATOM 2252 C CA B SER A 1 298 ? -34.764 8.211 12.449 0.50 23.72 298 SER A CA 1
ATOM 2253 C C . SER A 1 298 ? -34.158 6.846 12.408 1.00 23.22 298 SER A C 1
ATOM 2254 O O . SER A 1 298 ? -34.154 6.194 11.326 1.00 22.81 298 SER A O 1
ATOM 2259 N N . TYR A 1 299 ? -33.619 6.396 13.536 1.00 20.92 299 TYR A N 1
ATOM 2260 C CA . TYR A 1 299 ? -32.893 5.084 13.527 1.00 19.75 299 TYR A CA 1
ATOM 2261 C C . TYR A 1 299 ? -32.912 4.424 14.887 1.00 19.85 299 TYR A C 1
ATOM 2262 O O . TYR A 1 299 ? -32.702 5.107 15.922 1.00 20.36 299 TYR A O 1
ATOM 2271 N N . ILE A 1 300 ? -33.136 3.096 14.945 1.00 18.15 300 ILE A N 1
ATOM 2272 C CA . ILE A 1 300 ? -33.189 2.407 16.233 1.00 18.10 300 ILE A CA 1
ATOM 2273 C C . ILE A 1 300 ? -32.201 1.264 16.169 1.00 19.33 300 ILE A C 1
ATOM 2274 O O . ILE A 1 300 ? -31.990 0.637 15.072 1.00 19.61 300 ILE A O 1
ATOM 2279 N N . SER A 1 301 ? -31.589 0.969 17.307 1.00 18.53 301 SER A N 1
ATOM 2280 C CA . SER A 1 301 ? -30.623 -0.128 17.377 1.00 18.21 301 SER A CA 1
ATOM 2281 C C . SER A 1 301 ? -30.761 -0.785 18.766 1.00 19.42 301 SER A C 1
ATOM 2282 O O . SER A 1 301 ? -31.077 -0.124 19.762 1.00 18.13 301 SER A O 1
ATOM 2285 N N . CYS A 1 302 ? -30.546 -2.073 18.870 1.00 17.44 302 CYS A N 1
ATOM 2286 C CA A CYS A 1 302 ? -30.625 -2.812 20.186 0.52 19.82 302 CYS A CA 1
ATOM 2287 C CA B CYS A 1 302 ? -30.445 -2.559 20.248 0.48 19.98 302 CYS A CA 1
ATOM 2288 C C . CYS A 1 302 ? -29.400 -3.639 20.387 1.00 20.08 302 CYS A C 1
ATOM 2289 O O . CYS A 1 302 ? -29.021 -4.309 19.386 1.00 21.08 302 CYS A O 1
ATOM 2294 N N . GLY A 1 303 ? -28.821 -3.700 21.611 1.00 19.29 303 GLY A N 1
ATOM 2295 C CA . GLY A 1 303 ? -27.838 -4.745 21.889 1.00 18.89 303 GLY A CA 1
ATOM 2296 C C . GLY A 1 303 ? -28.575 -5.828 22.686 1.00 17.93 303 GLY A C 1
ATOM 2297 O O . GLY A 1 303 ? -29.823 -5.798 22.792 1.00 16.47 303 GLY A O 1
ATOM 2298 N N . GLU A 1 304 ? -27.836 -6.728 23.312 1.00 16.36 304 GLU A N 1
ATOM 2299 C CA . GLU A 1 304 ? -28.462 -7.746 24.098 1.00 16.79 304 GLU A CA 1
ATOM 2300 C C . GLU A 1 304 ? -29.378 -7.085 25.153 1.00 17.17 304 GLU A C 1
ATOM 2301 O O . GLU A 1 304 ? -30.545 -7.561 25.357 1.00 16.21 304 GLU A O 1
ATOM 2307 N N . ASN A 1 305 ? -28.866 -6.036 25.858 1.00 15.75 305 ASN A N 1
ATOM 2308 C CA . ASN A 1 305 ? -29.616 -5.510 27.045 1.00 16.65 305 ASN A CA 1
ATOM 2309 C C . ASN A 1 305 ? -29.649 -3.941 27.089 1.00 16.08 305 ASN A C 1
ATOM 2310 O O . ASN A 1 305 ? -29.796 -3.358 28.130 1.00 15.92 305 ASN A O 1
ATOM 2315 N N . HIS A 1 306 ? -29.497 -3.328 25.913 1.00 15.49 306 HIS A N 1
ATOM 2316 C CA . HIS A 1 306 ? -29.631 -1.868 25.855 1.00 16.92 306 HIS A CA 1
ATOM 2317 C C . HIS A 1 306 ? -30.126 -1.464 24.493 1.00 17.86 306 HIS A C 1
ATOM 2318 O O . HIS A 1 306 ? -30.264 -2.326 23.557 1.00 17.00 306 HIS A O 1
ATOM 2325 N N . THR A 1 307 ? -30.404 -0.177 24.343 1.00 17.40 307 THR A N 1
ATOM 2326 C CA . THR A 1 307 ? -31.115 0.353 23.181 1.00 17.53 307 THR A CA 1
ATOM 2327 C C . THR A 1 307 ? -30.529 1.702 22.846 1.00 18.15 307 THR A C 1
ATOM 2328 O O . THR A 1 307 ? -30.128 2.467 23.758 1.00 17.59 307 THR A O 1
ATOM 2332 N N . ALA A 1 308 ? -30.432 2.000 21.558 1.00 16.84 308 ALA A N 1
ATOM 2333 C CA . ALA A 1 308 ? -29.943 3.355 21.119 1.00 17.48 308 ALA A CA 1
ATOM 2334 C C . ALA A 1 308 ? -30.961 3.915 20.091 1.00 18.30 308 ALA A C 1
ATOM 2335 O O . ALA A 1 308 ? -31.425 3.187 19.190 1.00 17.37 308 ALA A O 1
ATOM 2337 N N . LEU A 1 309 ? -31.138 5.231 20.101 1.00 16.74 309 LEU A N 1
ATOM 2338 C CA . LEU A 1 309 ? -32.044 5.911 19.125 1.00 17.84 309 LEU A CA 1
ATOM 2339 C C . LEU A 1 309 ? -31.225 7.053 18.521 1.00 19.66 309 LEU A C 1
ATOM 2340 O O . LEU A 1 309 ? -30.598 7.798 19.259 1.00 21.70 309 LEU A O 1
ATOM 2345 N N . ILE A 1 310 ? -31.276 7.235 17.221 1.00 18.87 310 ILE A N 1
ATOM 2346 C CA . ILE A 1 310 ? -30.643 8.466 16.648 1.00 20.85 310 ILE A CA 1
ATOM 2347 C C . ILE A 1 310 ? -31.758 9.339 16.130 1.00 22.14 310 ILE A C 1
ATOM 2348 O O . ILE A 1 310 ? -32.711 8.822 15.469 1.00 20.42 310 ILE A O 1
ATOM 2353 N N . THR A 1 311 ? -31.671 10.673 16.387 1.00 22.58 311 THR A N 1
ATOM 2354 C CA . THR A 1 311 ? -32.735 11.502 15.929 1.00 23.58 311 THR A CA 1
ATOM 2355 C C . THR A 1 311 ? -32.436 12.021 14.556 1.00 24.01 311 THR A C 1
ATOM 2356 O O . THR A 1 311 ? -31.277 11.940 14.080 1.00 23.70 311 THR A O 1
ATOM 2360 N N . ASP A 1 312 ? -33.436 12.719 13.986 1.00 25.20 312 ASP A N 1
ATOM 2361 C CA . ASP A 1 312 ? -33.285 13.213 12.636 1.00 28.16 312 ASP A CA 1
ATOM 2362 C C . ASP A 1 312 ? -32.238 14.343 12.590 1.00 31.61 312 ASP A C 1
ATOM 2363 O O . ASP A 1 312 ? -31.763 14.666 11.519 1.00 35.25 312 ASP A O 1
ATOM 2368 N N . ILE A 1 313 ? -31.841 14.923 13.726 1.00 26.54 313 ILE A N 1
ATOM 2369 C CA . ILE A 1 313 ? -30.785 15.893 13.647 1.00 27.77 313 ILE A CA 1
ATOM 2370 C C . ILE A 1 313 ? -29.415 15.359 14.116 1.00 26.57 313 ILE A C 1
ATOM 2371 O O . ILE A 1 313 ? -28.470 16.115 14.223 1.00 28.44 313 ILE A O 1
ATOM 2376 N N . GLY A 1 314 ? -29.326 14.082 14.443 1.00 22.24 314 GLY A N 1
ATOM 2377 C CA . GLY A 1 314 ? -28.059 13.501 14.765 1.00 22.87 314 GLY A CA 1
ATOM 2378 C C . GLY A 1 314 ? -27.776 13.549 16.279 1.00 23.36 314 GLY A C 1
ATOM 2379 O O . GLY A 1 314 ? -26.589 13.473 16.639 1.00 24.48 314 GLY A O 1
ATOM 2380 N N . LEU A 1 315 ? -28.838 13.705 17.114 1.00 21.47 315 LEU A N 1
ATOM 2381 C CA . LEU A 1 315 ? -28.674 13.465 18.543 1.00 20.75 315 LEU A CA 1
ATOM 2382 C C . LEU A 1 315 ? -28.841 11.958 18.767 1.00 21.92 315 LEU A C 1
ATOM 2383 O O . LEU A 1 315 ? -29.494 11.265 17.968 1.00 23.37 315 LEU A O 1
ATOM 2388 N N . MET A 1 316 ? -28.193 11.447 19.827 1.00 20.12 316 MET A N 1
ATOM 2389 C CA . MET A 1 316 ? -28.429 10.023 20.205 1.00 20.56 316 MET A CA 1
ATOM 2390 C C . MET A 1 316 ? -28.864 9.866 21.653 1.00 20.14 316 MET A C 1
ATOM 2391 O O . MET A 1 316 ? -28.399 10.670 22.532 1.00 20.55 316 MET A O 1
ATOM 2396 N N . TYR A 1 317 ? -29.780 8.928 21.906 1.00 19.40 317 TYR A N 1
ATOM 2397 C CA . TYR A 1 317 ? -30.355 8.697 23.243 1.00 17.48 317 TYR A CA 1
ATOM 2398 C C . TYR A 1 317 ? -30.203 7.236 23.480 1.00 17.76 317 TYR A C 1
ATOM 2399 O O . TYR A 1 317 ? -30.431 6.437 22.557 1.00 18.77 317 TYR A O 1
ATOM 2408 N N . THR A 1 318 ? -29.744 6.841 24.653 1.00 17.43 318 THR A N 1
ATOM 2409 C CA . THR A 1 318 ? -29.590 5.427 24.933 1.00 16.81 318 THR A CA 1
ATOM 2410 C C . THR A 1 318 ? -30.219 5.115 26.267 1.00 16.34 318 THR A C 1
ATOM 2411 O O . THR A 1 318 ? -30.510 6.038 27.097 1.00 17.58 318 THR A O 1
ATOM 2415 N N . PHE A 1 319 ? -30.492 3.799 26.497 1.00 16.11 319 PHE A N 1
ATOM 2416 C CA . PHE A 1 319 ? -31.140 3.382 27.738 1.00 14.93 319 PHE A CA 1
ATOM 2417 C C . PHE A 1 319 ? -30.976 1.852 27.895 1.00 14.94 319 PHE A C 1
ATOM 2418 O O . PHE A 1 319 ? -30.752 1.133 26.877 1.00 15.50 319 PHE A O 1
ATOM 2426 N N . GLY A 1 320 ? -30.958 1.409 29.144 1.00 14.71 320 GLY A N 1
ATOM 2427 C CA . GLY A 1 320 ? -30.773 -0.017 29.420 1.00 15.86 320 GLY A CA 1
ATOM 2428 C C . GLY A 1 320 ? -29.526 -0.223 30.239 1.00 16.88 320 GLY A C 1
ATOM 2429 O O . GLY A 1 320 ? -29.100 0.667 31.057 1.00 16.27 320 GLY A O 1
ATOM 2430 N N . ASP A 1 321 ? -28.935 -1.409 30.068 1.00 16.91 321 ASP A N 1
ATOM 2431 C CA . ASP A 1 321 ? -27.850 -1.869 30.940 1.00 16.55 321 ASP A CA 1
ATOM 2432 C C . ASP A 1 321 ? -26.598 -1.008 30.722 1.00 19.16 321 ASP A C 1
ATOM 2433 O O . ASP A 1 321 ? -26.192 -0.849 29.563 1.00 17.64 321 ASP A O 1
ATOM 2438 N N . GLY A 1 322 ? -26.046 -0.434 31.800 1.00 17.74 322 GLY A N 1
ATOM 2439 C CA . GLY A 1 322 ? -24.953 0.577 31.708 1.00 17.26 322 GLY A CA 1
ATOM 2440 C C . GLY A 1 322 ? -23.575 -0.146 31.887 1.00 17.97 322 GLY A C 1
ATOM 2441 O O . GLY A 1 322 ? -22.503 0.512 31.823 1.00 19.29 322 GLY A O 1
ATOM 2442 N N . ARG A 1 323 ? -23.562 -1.473 32.098 1.00 17.54 323 ARG A N 1
ATOM 2443 C CA . ARG A 1 323 ? -22.207 -2.114 32.408 1.00 19.24 323 ARG A CA 1
ATOM 2444 C C . ARG A 1 323 ? -21.170 -1.855 31.336 1.00 19.96 323 ARG A C 1
ATOM 2445 O O . ARG A 1 323 ? -21.527 -1.777 30.127 1.00 19.64 323 ARG A O 1
ATOM 2453 N N . HIS A 1 324 ? -19.941 -1.604 31.802 1.00 21.32 324 HIS A N 1
ATOM 2454 C CA . HIS A 1 324 ? -18.749 -1.407 30.967 1.00 23.03 324 HIS A CA 1
ATOM 2455 C C . HIS A 1 324 ? -18.769 -0.102 30.228 1.00 21.75 324 HIS A C 1
ATOM 2456 O O . HIS A 1 324 ? -17.859 0.104 29.395 1.00 23.47 324 HIS A O 1
ATOM 2463 N N . GLY A 1 325 ? -19.795 0.773 30.439 1.00 20.27 325 GLY A N 1
ATOM 2464 C CA . GLY A 1 325 ? -19.872 2.050 29.660 1.00 21.82 325 GLY A CA 1
ATOM 2465 C C . GLY A 1 325 ? -20.533 1.895 28.301 1.00 20.37 325 GLY A C 1
ATOM 2466 O O . GLY A 1 325 ? -20.468 2.805 27.461 1.00 18.28 325 GLY A O 1
ATOM 2467 N N . LYS A 1 326 ? -21.260 0.786 28.086 1.00 18.83 326 LYS A N 1
ATOM 2468 C CA . LYS A 1 326 ? -21.783 0.499 26.756 1.00 18.56 326 LYS A CA 1
ATOM 2469 C C . LYS A 1 326 ? -22.955 1.392 26.331 1.00 19.39 326 LYS A C 1
ATOM 2470 O O . LYS A 1 326 ? -23.336 1.395 25.173 1.00 18.96 326 LYS A O 1
ATOM 2476 N N . LEU A 1 327 ? -23.515 2.135 27.261 1.00 18.40 327 LEU A N 1
ATOM 2477 C CA . LEU A 1 327 ? -24.491 3.162 26.879 1.00 18.11 327 LEU A CA 1
ATOM 2478 C C . LEU A 1 327 ? -23.906 4.322 26.084 1.00 19.64 327 LEU A C 1
ATOM 2479 O O . LEU A 1 327 ? -24.662 5.146 25.576 1.00 20.32 327 LEU A O 1
ATOM 2484 N N . GLY A 1 328 ? -22.593 4.534 26.120 1.00 20.48 328 GLY A N 1
ATOM 2485 C CA . GLY A 1 328 ? -22.093 5.502 25.176 1.00 21.96 328 GLY A CA 1
ATOM 2486 C C . GLY A 1 328 ? -22.285 6.916 25.724 1.00 24.24 328 GLY A C 1
ATOM 2487 O O . GLY A 1 328 ? -22.226 7.937 24.963 1.00 24.62 328 GLY A O 1
ATOM 2488 N N . LEU A 1 329 ? -22.455 6.998 27.027 1.00 22.56 329 LEU A N 1
ATOM 2489 C CA . LEU A 1 329 ? -22.695 8.308 27.655 1.00 25.39 329 LEU A CA 1
ATOM 2490 C C . LEU A 1 329 ? -21.410 8.962 28.127 1.00 28.17 329 LEU A C 1
ATOM 2491 O O . LEU A 1 329 ? -21.419 10.145 28.522 1.00 30.38 329 LEU A O 1
ATOM 2496 N N . GLY A 1 330 ? -20.334 8.221 28.135 1.00 28.43 330 GLY A N 1
ATOM 2497 C CA . GLY A 1 330 ? -19.088 8.853 28.476 1.00 33.95 330 GLY A CA 1
ATOM 2498 C C . GLY A 1 330 ? -18.904 9.183 29.979 1.00 41.05 330 GLY A C 1
ATOM 2499 O O . GLY A 1 330 ? -17.919 9.864 30.309 1.00 43.30 330 GLY A O 1
ATOM 2500 N N . LEU A 1 331 ? -19.826 8.780 30.874 1.00 36.35 331 LEU A N 1
ATOM 2501 C CA . LEU A 1 331 ? -19.628 9.032 32.354 1.00 41.20 331 LEU A CA 1
ATOM 2502 C C . LEU A 1 331 ? -18.494 8.085 32.891 1.00 40.15 331 LEU A C 1
ATOM 2503 O O . LEU A 1 331 ? -18.434 6.923 32.484 1.00 36.63 331 LEU A O 1
ATOM 2508 N N . GLU A 1 332 ? -17.624 8.492 33.821 1.00 45.09 332 GLU A N 1
ATOM 2509 C CA . GLU A 1 332 ? -16.697 7.455 34.385 1.00 50.44 332 GLU A CA 1
ATOM 2510 C C . GLU A 1 332 ? -17.404 6.380 35.318 1.00 43.78 332 GLU A C 1
ATOM 2511 O O . GLU A 1 332 ? -16.939 5.202 35.331 1.00 46.46 332 GLU A O 1
ATOM 2517 N N . ASN A 1 333 ? -18.510 6.770 35.995 1.00 35.80 333 ASN A N 1
ATOM 2518 C CA . ASN A 1 333 ? -19.420 5.783 36.772 1.00 32.11 333 ASN A CA 1
ATOM 2519 C C . ASN A 1 333 ? -20.687 5.275 36.048 1.00 32.40 333 ASN A C 1
ATOM 2520 O O . ASN A 1 333 ? -21.640 6.050 35.744 1.00 37.41 333 ASN A O 1
ATOM 2525 N N . PHE A 1 334 ? -20.741 3.961 35.781 1.00 23.73 334 PHE A N 1
ATOM 2526 C CA . PHE A 1 334 ? -21.781 3.429 34.975 1.00 21.36 334 PHE A CA 1
ATOM 2527 C C . PHE A 1 334 ? -23.009 3.095 35.832 1.00 21.94 334 PHE A C 1
ATOM 2528 O O . PHE A 1 334 ? -22.891 2.829 37.053 1.00 22.80 334 PHE A O 1
ATOM 2536 N N . THR A 1 335 ? -24.164 3.047 35.190 1.00 19.75 335 THR A N 1
ATOM 2537 C CA . THR A 1 335 ? -25.416 2.801 35.886 1.00 19.05 335 THR A CA 1
ATOM 2538 C C . THR A 1 335 ? -26.414 2.381 34.849 1.00 18.17 335 THR A C 1
ATOM 2539 O O . THR A 1 335 ? -26.326 2.836 33.729 1.00 17.92 335 THR A O 1
ATOM 2543 N N . ASN A 1 336 ? -27.351 1.520 35.213 1.00 16.45 336 ASN A N 1
ATOM 2544 C CA . ASN A 1 336 ? -28.520 1.286 34.311 1.00 16.65 336 ASN A CA 1
ATOM 2545 C C . ASN A 1 336 ? -29.299 2.611 34.152 1.00 16.76 336 ASN A C 1
ATOM 2546 O O . ASN A 1 336 ? -29.365 3.407 35.105 1.00 18.07 336 ASN A O 1
ATOM 2551 N N . HIS A 1 337 ? -29.859 2.797 32.958 1.00 16.39 337 HIS A N 1
ATOM 2552 C CA . HIS A 1 337 ? -30.759 3.952 32.704 1.00 16.86 337 HIS A CA 1
ATOM 2553 C C . HIS A 1 337 ? -32.097 3.465 32.217 1.00 16.71 337 HIS A C 1
ATOM 2554 O O . HIS A 1 337 ? -32.124 2.600 31.352 1.00 17.47 337 HIS A O 1
ATOM 2561 N N . PHE A 1 338 ? -33.170 3.979 32.820 1.00 15.42 338 PHE A N 1
ATOM 2562 C CA . PHE A 1 338 ? -34.538 3.421 32.635 1.00 16.78 338 PHE A CA 1
ATOM 2563 C C . PHE A 1 338 ? -35.477 4.243 31.727 1.00 17.12 338 PHE A C 1
ATOM 2564 O O . PHE A 1 338 ? -36.643 3.849 31.448 1.00 17.22 338 PHE A O 1
ATOM 2572 N N . ILE A 1 339 ? -34.986 5.409 31.365 1.00 19.06 339 ILE A N 1
ATOM 2573 C CA . ILE A 1 339 ? -35.590 6.230 30.330 1.00 19.99 339 ILE A CA 1
ATOM 2574 C C . ILE A 1 339 ? -34.504 6.653 29.304 1.00 20.77 339 ILE A C 1
ATOM 2575 O O . ILE A 1 339 ? -33.260 6.741 29.600 1.00 19.21 339 ILE A O 1
ATOM 2580 N N . PRO A 1 340 ? -34.928 6.959 28.083 1.00 21.09 340 PRO A N 1
ATOM 2581 C CA . PRO A 1 340 ? -33.935 7.400 27.072 1.00 19.11 340 PRO A CA 1
ATOM 2582 C C . PRO A 1 340 ? -33.132 8.598 27.559 1.00 19.38 340 PRO A C 1
ATOM 2583 O O . PRO A 1 340 ? -33.730 9.552 28.102 1.00 19.93 340 PRO A O 1
ATOM 2587 N N . THR A 1 341 ? -31.801 8.525 27.463 1.00 17.93 341 THR A N 1
ATOM 2588 C CA . THR A 1 341 ? -30.975 9.538 28.069 1.00 18.89 341 THR A CA 1
ATOM 2589 C C . THR A 1 341 ? -30.093 10.103 26.965 1.00 19.16 341 THR A C 1
ATOM 2590 O O . THR A 1 341 ? -29.466 9.376 26.231 1.00 18.54 341 THR A O 1
ATOM 2594 N N . LEU A 1 342 ? -30.004 11.430 26.907 1.00 18.96 342 LEU A N 1
ATOM 2595 C CA . LEU A 1 342 ? -29.259 12.042 25.829 1.00 18.71 342 LEU A CA 1
ATOM 2596 C C . LEU A 1 342 ? -27.781 11.780 26.013 1.00 19.24 342 LEU A C 1
ATOM 2597 O O . LEU A 1 342 ? -27.253 11.952 27.140 1.00 18.64 342 LEU A O 1
ATOM 2602 N N . CYS A 1 343 ? -27.069 11.403 24.911 1.00 18.15 343 CYS A N 1
ATOM 2603 C CA . CYS A 1 343 ? -25.612 11.212 24.948 1.00 20.69 343 CYS A CA 1
ATOM 2604 C C . CYS A 1 343 ? -25.092 12.629 24.801 1.00 19.54 343 CYS A C 1
ATOM 2605 O O . CYS A 1 343 ? -24.717 13.046 23.691 1.00 21.12 343 CYS A O 1
ATOM 2608 N N . SER A 1 344 ? -25.025 13.392 25.897 1.00 19.74 344 SER A N 1
ATOM 2609 C CA . SER A 1 344 ? -24.672 14.785 25.783 1.00 20.01 344 SER A CA 1
ATOM 2610 C C . SER A 1 344 ? -23.142 14.913 25.573 1.00 20.43 344 SER A C 1
ATOM 2611 O O . SER A 1 344 ? -22.678 15.978 25.133 1.00 22.82 344 SER A O 1
ATOM 2614 N N . ASN A 1 345 ? -22.437 13.808 25.765 1.00 20.18 345 ASN A N 1
ATOM 2615 C CA . ASN A 1 345 ? -21.012 13.727 25.356 1.00 22.38 345 ASN A CA 1
ATOM 2616 C C . ASN A 1 345 ? -20.847 13.953 23.827 1.00 23.02 345 ASN A C 1
ATOM 2617 O O . ASN A 1 345 ? -19.748 14.293 23.337 1.00 27.42 345 ASN A O 1
ATOM 2622 N N . PHE A 1 346 ? -21.916 13.707 23.065 1.00 21.85 346 PHE A N 1
ATOM 2623 C CA . PHE A 1 346 ? -21.881 13.929 21.605 1.00 21.24 346 PHE A CA 1
ATOM 2624 C C . PHE A 1 346 ? -22.533 15.209 21.177 1.00 21.92 346 PHE A C 1
ATOM 2625 O O . PHE A 1 346 ? -22.743 15.412 19.986 1.00 22.01 346 PHE A O 1
ATOM 2633 N N . LEU A 1 347 ? -22.812 16.135 22.113 1.00 20.88 347 LEU A N 1
ATOM 2634 C CA . LEU A 1 347 ? -23.464 17.409 21.642 1.00 23.87 347 LEU A CA 1
ATOM 2635 C C . LEU A 1 347 ? -22.665 18.218 20.593 1.00 24.42 347 LEU A C 1
ATOM 2636 O O . LEU A 1 347 ? -23.276 18.970 19.853 1.00 25.13 347 LEU A O 1
ATOM 2641 N N . ARG A 1 348 ? -21.338 18.088 20.509 1.00 24.23 348 ARG A N 1
ATOM 2642 C CA A ARG A 1 348 ? -20.676 18.896 19.454 0.50 25.34 348 ARG A CA 1
ATOM 2643 C CA B ARG A 1 348 ? -20.474 18.789 19.526 0.50 26.96 348 ARG A CA 1
ATOM 2644 C C . ARG A 1 348 ? -20.522 18.089 18.161 1.00 25.17 348 ARG A C 1
ATOM 2645 O O . ARG A 1 348 ? -19.899 18.552 17.240 1.00 27.16 348 ARG A O 1
ATOM 2660 N N . PHE A 1 349 ? -21.196 16.947 18.069 1.00 24.36 349 PHE A N 1
ATOM 2661 C CA . PHE A 1 349 ? -21.128 16.048 16.904 1.00 24.51 349 PHE A CA 1
ATOM 2662 C C . PHE A 1 349 ? -22.503 15.807 16.297 1.00 25.39 349 PHE A C 1
ATOM 2663 O O . PHE A 1 349 ? -23.520 16.000 16.956 1.00 22.91 349 PHE A O 1
ATOM 2671 N N . ILE A 1 350 ? -22.528 15.363 15.067 1.00 24.58 350 ILE A N 1
ATOM 2672 C CA . ILE A 1 350 ? -23.688 14.763 14.470 1.00 24.10 350 ILE A CA 1
ATOM 2673 C C . ILE A 1 350 ? -23.438 13.244 14.487 1.00 23.93 350 ILE A C 1
ATOM 2674 O O . ILE A 1 350 ? -22.472 12.731 13.894 1.00 24.27 350 ILE A O 1
ATOM 2679 N N . VAL A 1 351 ? -24.278 12.521 15.216 1.00 21.44 351 VAL A N 1
ATOM 2680 C CA . VAL A 1 351 ? -24.212 11.066 15.215 1.00 20.41 351 VAL A CA 1
ATOM 2681 C C . VAL A 1 351 ? -24.885 10.568 13.942 1.00 22.06 351 VAL A C 1
ATOM 2682 O O . VAL A 1 351 ? -26.123 10.881 13.672 1.00 22.87 351 VAL A O 1
ATOM 2686 N N . LYS A 1 352 ? -24.115 9.764 13.192 1.00 21.94 352 LYS A N 1
ATOM 2687 C CA A LYS A 1 352 ? -24.576 9.257 11.894 0.50 22.91 352 LYS A CA 1
ATOM 2688 C CA B LYS A 1 352 ? -24.488 9.249 11.864 0.50 22.63 352 LYS A CA 1
ATOM 2689 C C . LYS A 1 352 ? -24.894 7.768 11.826 1.00 22.86 352 LYS A C 1
ATOM 2690 O O . LYS A 1 352 ? -25.820 7.406 11.101 1.00 23.46 352 LYS A O 1
ATOM 2701 N N . LEU A 1 353 ? -24.190 6.928 12.584 1.00 20.54 353 LEU A N 1
ATOM 2702 C CA . LEU A 1 353 ? -24.456 5.461 12.567 1.00 20.57 353 LEU A CA 1
ATOM 2703 C C . LEU A 1 353 ? -24.201 4.987 14.011 1.00 20.36 353 LEU A C 1
ATOM 2704 O O . LEU A 1 353 ? -23.317 5.566 14.727 1.00 19.47 353 LEU A O 1
ATOM 2709 N N . VAL A 1 354 ? -24.925 3.912 14.390 1.00 18.70 354 VAL A N 1
ATOM 2710 C CA . VAL A 1 354 ? -24.673 3.261 15.635 1.00 18.64 354 VAL A CA 1
ATOM 2711 C C . VAL A 1 354 ? -24.940 1.751 15.468 1.00 18.25 354 VAL A C 1
ATOM 2712 O O . VAL A 1 354 ? -25.791 1.395 14.677 1.00 20.23 354 VAL A O 1
ATOM 2716 N N . ALA A 1 355 ? -24.257 0.900 16.212 1.00 17.22 355 ALA A N 1
ATOM 2717 C CA . ALA A 1 355 ? -24.593 -0.551 16.287 1.00 18.09 355 ALA A CA 1
ATOM 2718 C C . ALA A 1 355 ? -24.340 -0.860 17.770 1.00 18.43 355 ALA A C 1
ATOM 2719 O O . ALA A 1 355 ? -23.357 -0.426 18.383 1.00 19.02 355 ALA A O 1
ATOM 2721 N N . CYS A 1 356 ? -25.151 -1.745 18.273 1.00 17.64 356 CYS A N 1
ATOM 2722 C CA . CYS A 1 356 ? -25.089 -2.188 19.695 1.00 18.26 356 CYS A CA 1
ATOM 2723 C C . CYS A 1 356 ? -24.907 -3.660 19.808 1.00 17.71 356 CYS A C 1
ATOM 2724 O O . CYS A 1 356 ? -25.601 -4.435 19.105 1.00 20.06 356 CYS A O 1
ATOM 2727 N N . GLY A 1 357 ? -23.983 -4.076 20.698 1.00 17.97 357 GLY A N 1
ATOM 2728 C CA . GLY A 1 357 ? -23.640 -5.463 20.854 1.00 17.51 357 GLY A CA 1
ATOM 2729 C C . GLY A 1 357 ? -24.017 -5.930 22.257 1.00 17.77 357 GLY A C 1
ATOM 2730 O O . GLY A 1 357 ? -24.805 -5.260 23.006 1.00 19.41 357 GLY A O 1
ATOM 2731 N N . GLY A 1 358 ? -23.442 -7.048 22.651 1.00 18.58 358 GLY A N 1
ATOM 2732 C CA . GLY A 1 358 ? -23.679 -7.657 23.997 1.00 16.79 358 GLY A CA 1
ATOM 2733 C C . GLY A 1 358 ? -23.062 -6.874 25.135 1.00 20.59 358 GLY A C 1
ATOM 2734 O O . GLY A 1 358 ? -23.782 -6.624 26.125 1.00 18.58 358 GLY A O 1
ATOM 2735 N N . CYS A 1 359 ? -21.814 -6.381 24.973 1.00 19.19 359 CYS A N 1
ATOM 2736 C CA A CYS A 1 359 ? -21.071 -5.690 26.029 0.50 19.79 359 CYS A CA 1
ATOM 2737 C CA B CYS A 1 359 ? -21.146 -5.628 26.062 0.50 20.14 359 CYS A CA 1
ATOM 2738 C C . CYS A 1 359 ? -20.503 -4.361 25.542 1.00 19.59 359 CYS A C 1
ATOM 2739 O O . CYS A 1 359 ? -19.682 -3.772 26.232 1.00 17.07 359 CYS A O 1
ATOM 2744 N N . HIS A 1 360 ? -20.994 -3.901 24.398 1.00 20.58 360 HIS A N 1
ATOM 2745 C CA . HIS A 1 360 ? -20.332 -2.784 23.695 1.00 19.32 360 HIS A CA 1
ATOM 2746 C C . HIS A 1 360 ? -21.257 -2.113 22.704 1.00 17.42 360 HIS A C 1
ATOM 2747 O O . HIS A 1 360 ? -22.336 -2.581 22.411 1.00 17.02 360 HIS A O 1
ATOM 2754 N N . MET A 1 361 ? -20.814 -0.948 22.234 1.00 18.29 361 MET A N 1
ATOM 2755 C CA . MET A 1 361 ? -21.518 -0.211 21.202 1.00 19.04 361 MET A CA 1
ATOM 2756 C C . MET A 1 361 ? -20.463 0.575 20.403 1.00 19.39 361 MET A C 1
ATOM 2757 O O . MET A 1 361 ? -19.346 0.914 20.905 1.00 19.77 361 MET A O 1
ATOM 2762 N N . VAL A 1 362 ? -20.800 0.818 19.119 1.00 19.33 362 VAL A N 1
ATOM 2763 C CA . VAL A 1 362 ? -19.855 1.484 18.176 1.00 17.01 362 VAL A CA 1
ATOM 2764 C C . VAL A 1 362 ? -20.625 2.601 17.523 1.00 19.20 362 VAL A C 1
ATOM 2765 O O . VAL A 1 362 ? -21.800 2.367 17.126 1.00 17.51 362 VAL A O 1
ATOM 2769 N N . VAL A 1 363 ? -20.041 3.799 17.410 1.00 19.24 363 VAL A N 1
ATOM 2770 C CA . VAL A 1 363 ? -20.823 5.003 17.020 1.00 19.24 363 VAL A CA 1
ATOM 2771 C C . VAL A 1 363 ? -19.963 5.673 15.954 1.00 20.14 363 VAL A C 1
ATOM 2772 O O . VAL A 1 363 ? -18.738 5.808 16.149 1.00 22.29 363 VAL A O 1
ATOM 2776 N N . PHE A 1 364 ? -20.558 6.090 14.862 1.00 20.04 364 PHE A N 1
ATOM 2777 C CA . PHE A 1 364 ? -19.803 6.973 13.929 1.00 20.25 364 PHE A CA 1
ATOM 2778 C C . PHE A 1 364 ? -20.388 8.374 14.053 1.00 20.60 364 PHE A C 1
ATOM 2779 O O . PHE A 1 364 ? -21.619 8.558 13.878 1.00 21.82 364 PHE A O 1
ATOM 2787 N N . ALA A 1 365 ? -19.544 9.371 14.372 1.00 21.35 365 ALA A N 1
ATOM 2788 C CA . ALA A 1 365 ? -20.063 10.716 14.595 1.00 22.46 365 ALA A CA 1
ATOM 2789 C C . ALA A 1 365 ? -19.135 11.731 13.957 1.00 23.62 365 ALA A C 1
ATOM 2790 O O . ALA A 1 365 ? -17.932 11.478 13.902 1.00 22.83 365 ALA A O 1
ATOM 2792 N N . ALA A 1 366 ? -19.697 12.826 13.431 1.00 23.78 366 ALA A N 1
ATOM 2793 C CA . ALA A 1 366 ? -18.884 13.814 12.759 1.00 25.51 366 ALA A CA 1
ATOM 2794 C C . ALA A 1 366 ? -18.965 15.152 13.540 1.00 27.88 366 ALA A C 1
ATOM 2795 O O . ALA A 1 366 ? -20.017 15.527 13.956 1.00 26.63 366 ALA A O 1
ATOM 2797 N N . PRO A 1 367 ? -17.839 15.833 13.747 1.00 29.30 367 PRO A N 1
ATOM 2798 C CA . PRO A 1 367 ? -17.843 17.097 14.501 1.00 31.37 367 PRO A CA 1
ATOM 2799 C C . PRO A 1 367 ? -18.636 18.220 13.825 1.00 35.56 367 PRO A C 1
ATOM 2800 O O . PRO A 1 367 ? -18.663 18.324 12.614 1.00 32.30 367 PRO A O 1
ATOM 2804 N N . HIS A 1 368 ? -19.321 19.089 14.599 1.00 43.06 368 HIS A N 1
ATOM 2805 C CA . HIS A 1 368 ? -19.972 20.270 13.971 1.00 48.22 368 HIS A CA 1
ATOM 2806 C C . HIS A 1 368 ? -18.905 21.127 13.348 1.00 54.15 368 HIS A C 1
ATOM 2807 O O . HIS A 1 368 ? -19.055 21.497 12.185 1.00 65.80 368 HIS A O 1
ATOM 2814 N N . ARG A 1 369 ? -17.781 21.379 14.054 1.00 62.89 369 ARG A N 1
ATOM 2815 C CA . ARG A 1 369 ? -16.482 21.812 13.393 1.00 71.44 369 ARG A CA 1
ATOM 2816 C C . ARG A 1 369 ? -15.183 21.114 13.844 1.00 62.23 369 ARG A C 1
ATOM 2817 O O . ARG A 1 369 ? -14.483 20.505 13.021 1.00 62.44 369 ARG A O 1
ATOM 2825 N N . ASP B 2 12 ? 0.786 -0.122 6.291 1.00 106.41 1097 ASP B N 1
ATOM 2826 C CA . ASP B 2 12 ? -0.044 -0.658 5.177 1.00 107.86 1097 ASP B CA 1
ATOM 2827 C C . ASP B 2 12 ? -0.866 0.450 4.496 1.00 108.34 1097 ASP B C 1
ATOM 2828 O O . ASP B 2 12 ? -0.640 0.758 3.320 1.00 111.50 1097 ASP B O 1
ATOM 2833 N N . SER B 2 13 ? -1.774 1.059 5.275 1.00 106.35 1098 SER B N 1
ATOM 2834 C CA . SER B 2 13 ? -2.865 1.990 4.836 1.00 99.47 1098 SER B CA 1
ATOM 2835 C C . SER B 2 13 ? -4.187 1.273 4.383 1.00 92.30 1098 SER B C 1
ATOM 2836 O O . SER B 2 13 ? -5.142 1.911 3.925 1.00 88.74 1098 SER B O 1
ATOM 2839 N N . ASP B 2 14 ? -4.207 -0.059 4.517 1.00 84.50 1099 ASP B N 1
ATOM 2840 C CA . ASP B 2 14 ? -5.377 -0.743 5.071 1.00 75.21 1099 ASP B CA 1
ATOM 2841 C C . ASP B 2 14 ? -5.286 -0.459 6.585 1.00 70.97 1099 ASP B C 1
ATOM 2842 O O . ASP B 2 14 ? -5.739 -1.266 7.404 1.00 67.21 1099 ASP B O 1
ATOM 2847 N N . ASP B 2 15 ? -4.678 0.677 6.938 1.00 66.70 1100 ASP B N 1
ATOM 2848 C CA . ASP B 2 15 ? -4.417 1.043 8.321 1.00 66.86 1100 ASP B CA 1
ATOM 2849 C C . ASP B 2 15 ? -5.437 2.037 8.859 1.00 59.43 1100 ASP B C 1
ATOM 2850 O O . ASP B 2 15 ? -5.872 2.986 8.197 1.00 57.90 1100 ASP B O 1
ATOM 2855 N N . VAL B 2 16 ? -5.873 1.724 10.053 1.00 56.85 1101 VAL B N 1
ATOM 2856 C CA . VAL B 2 16 ? -6.781 2.553 10.778 1.00 51.35 1101 VAL B CA 1
ATOM 2857 C C . VAL B 2 16 ? -5.855 3.472 11.565 1.00 51.30 1101 VAL B C 1
ATOM 2858 O O . VAL B 2 16 ? -4.698 3.112 11.814 1.00 51.28 1101 VAL B O 1
ATOM 2862 N N . ILE B 2 17 ? -6.298 4.701 11.792 1.00 48.43 1102 ILE B N 1
ATOM 2863 C CA . ILE B 2 17 ? -5.491 5.695 12.486 1.00 49.03 1102 ILE B CA 1
ATOM 2864 C C . ILE B 2 17 ? -6.059 5.681 13.852 1.00 47.40 1102 ILE B C 1
ATOM 2865 O O . ILE B 2 17 ? -7.297 5.743 14.024 1.00 43.17 1102 ILE B O 1
ATOM 2870 N N . VAL B 2 18 ? -5.206 5.454 14.838 1.00 48.34 1103 VAL B N 1
ATOM 2871 C CA . VAL B 2 18 ? -5.677 5.492 16.219 1.00 48.64 1103 VAL B CA 1
ATOM 2872 C C . VAL B 2 18 ? -4.950 6.667 16.856 1.00 51.70 1103 VAL B C 1
ATOM 2873 O O . VAL B 2 18 ? -3.707 6.684 16.874 1.00 52.16 1103 VAL B O 1
ATOM 2877 N N . PRO B 2 19 ? -5.688 7.712 17.290 1.00 49.91 1104 PRO B N 1
ATOM 2878 C CA . PRO B 2 19 ? -4.970 8.850 17.908 1.00 54.02 1104 PRO B CA 1
ATOM 2879 C C . PRO B 2 19 ? -4.406 8.437 19.307 1.00 57.54 1104 PRO B C 1
ATOM 2880 O O . PRO B 2 19 ? -4.845 7.407 19.865 1.00 59.42 1104 PRO B O 1
ATOM 2884 N N . PRO B 2 20 ? -3.437 9.205 19.867 1.00 65.35 1105 PRO B N 1
ATOM 2885 C CA . PRO B 2 20 ? -2.943 8.892 21.229 1.00 68.32 1105 PRO B CA 1
ATOM 2886 C C . PRO B 2 20 ? -4.020 9.097 22.254 1.00 71.60 1105 PRO B C 1
ATOM 2887 O O . PRO B 2 20 ? -4.966 9.831 22.001 1.00 74.50 1105 PRO B O 1
ATOM 2899 N N . ASP B 2 29 ? -5.817 -2.023 37.739 1.00 71.18 1114 ASP B N 1
ATOM 2900 C CA . ASP B 2 29 ? -4.794 -1.652 38.695 1.00 65.13 1114 ASP B CA 1
ATOM 2901 C C . ASP B 2 29 ? -5.033 -2.361 40.012 1.00 66.72 1114 ASP B C 1
ATOM 2902 O O . ASP B 2 29 ? -6.159 -2.631 40.404 1.00 64.49 1114 ASP B O 1
ATOM 2907 N N . SER B 2 30 ? -3.945 -2.686 40.685 1.00 66.53 1115 SER B N 1
ATOM 2908 C CA . SER B 2 30 ? -3.957 -2.921 42.112 1.00 59.58 1115 SER B CA 1
ATOM 2909 C C . SER B 2 30 ? -3.654 -1.561 42.754 1.00 57.76 1115 SER B C 1
ATOM 2910 O O . SER B 2 30 ? -3.181 -1.494 43.879 1.00 57.46 1115 SER B O 1
ATOM 2913 N N . GLU B 2 31 ? -3.927 -0.478 42.031 1.00 56.73 1116 GLU B N 1
ATOM 2914 C CA . GLU B 2 31 ? -4.006 0.848 42.657 1.00 54.12 1116 GLU B CA 1
ATOM 2915 C C . GLU B 2 31 ? -5.426 1.460 42.592 1.00 46.80 1116 GLU B C 1
ATOM 2916 O O . GLU B 2 31 ? -5.602 2.652 42.824 1.00 44.61 1116 GLU B O 1
ATOM 2922 N N . LYS B 2 32 ? -6.439 0.637 42.316 1.00 43.62 1117 LYS B N 1
ATOM 2923 C CA A LYS B 2 32 ? -7.813 1.125 42.337 0.50 40.83 1117 LYS B CA 1
ATOM 2924 C CA B LYS B 2 32 ? -7.821 1.105 42.286 0.50 40.81 1117 LYS B CA 1
ATOM 2925 C C . LYS B 2 32 ? -8.746 0.000 42.815 1.00 40.38 1117 LYS B C 1
ATOM 2926 O O . LYS B 2 32 ? -8.370 -1.177 42.827 1.00 38.89 1117 LYS B O 1
ATOM 2945 N N . CYS B 2 34 ? -12.907 -1.258 42.394 1.00 32.03 1119 CYS B N 1
ATOM 2946 C CA . CYS B 2 34 ? -14.205 -0.963 41.795 1.00 30.04 1119 CYS B CA 1
ATOM 2947 C C . CYS B 2 34 ? -15.281 -1.628 42.628 1.00 26.13 1119 CYS B C 1
ATOM 2948 O O . CYS B 2 34 ? -15.158 -2.809 42.982 1.00 27.37 1119 CYS B O 1
ATOM 2951 N N . ILE B 2 35 ? -16.330 -0.872 42.887 1.00 23.46 1120 ILE B N 1
ATOM 2952 C CA . ILE B 2 35 ? -17.483 -1.371 43.632 1.00 21.93 1120 ILE B CA 1
ATOM 2953 C C . ILE B 2 35 ? -18.713 -1.296 42.770 1.00 20.82 1120 ILE B C 1
ATOM 2954 O O . ILE B 2 35 ? -19.076 -0.204 42.322 1.00 23.10 1120 ILE B O 1
ATOM 2959 N N . GLU B 2 36 ? -19.369 -2.426 42.527 1.00 19.48 1121 GLU B N 1
ATOM 2960 C CA . GLU B 2 36 ? -20.688 -2.398 41.841 1.00 19.17 1121 GLU B CA 1
ATOM 2961 C C . GLU B 2 36 ? -21.814 -2.829 42.714 1.00 20.65 1121 GLU B C 1
ATOM 2962 O O . GLU B 2 36 ? -21.755 -3.938 43.254 1.00 20.98 1121 GLU B O 1
ATOM 2968 N N . ILE B 2 37 ? -22.892 -2.031 42.772 1.00 17.56 1122 ILE B N 1
ATOM 2969 C CA . ILE B 2 37 ? -24.109 -2.435 43.457 1.00 17.82 1122 ILE B CA 1
ATOM 2970 C C . ILE B 2 37 ? -24.973 -3.070 42.326 1.00 16.58 1122 ILE B C 1
ATOM 2971 O O . ILE B 2 37 ? -25.301 -2.386 41.337 1.00 16.31 1122 ILE B O 1
ATOM 2976 N N . VAL B 2 38 ? -25.144 -4.388 42.363 1.00 17.36 1123 VAL B N 1
ATOM 2977 C CA . VAL B 2 38 ? -25.762 -5.064 41.203 1.00 15.83 1123 VAL B CA 1
ATOM 2978 C C . VAL B 2 38 ? -27.244 -5.077 41.302 1.00 15.68 1123 VAL B C 1
ATOM 2979 O O . VAL B 2 38 ? -27.946 -4.465 40.409 1.00 16.67 1123 VAL B O 1
ATOM 2983 N N . SER B 2 39 ? -27.808 -5.742 42.318 1.00 16.24 1124 SER B N 1
ATOM 2984 C CA . SER B 2 39 ? -29.250 -5.881 42.262 1.00 15.88 1124 SER B CA 1
ATOM 2985 C C . SER B 2 39 ? -29.774 -6.284 43.651 1.00 17.21 1124 SER B C 1
ATOM 2986 O O . SER B 2 39 ? -28.967 -6.618 44.515 1.00 17.37 1124 SER B O 1
ATOM 2989 N N . LEU B 2 40 ? -31.086 -6.284 43.871 1.00 17.25 1125 LEU B N 1
ATOM 2990 C CA . LEU B 2 40 ? -31.514 -6.750 45.200 1.00 18.77 1125 LEU B CA 1
ATOM 2991 C C . LEU B 2 40 ? -32.908 -7.352 45.071 1.00 17.32 1125 LEU B C 1
ATOM 2992 O O . LEU B 2 40 ? -33.596 -7.147 44.064 1.00 18.65 1125 LEU B O 1
ATOM 2997 N N . ALA B 2 41 ? -33.299 -8.140 46.106 1.00 18.68 1126 ALA B N 1
ATOM 2998 C CA . ALA B 2 41 ? -34.612 -8.713 46.181 1.00 16.89 1126 ALA B CA 1
ATOM 2999 C C . ALA B 2 41 ? -35.056 -8.604 47.674 1.00 17.88 1126 ALA B C 1
ATOM 3000 O O . ALA B 2 41 ? -34.229 -8.571 48.541 1.00 17.87 1126 ALA B O 1
ATOM 3002 N N . PHE B 2 42 ? -36.377 -8.645 47.959 1.00 18.35 1127 PHE B N 1
ATOM 3003 C CA . PHE B 2 42 ? -36.809 -8.716 49.361 1.00 18.92 1127 PHE B CA 1
ATOM 3004 C C . PHE B 2 42 ? -37.615 -10.011 49.524 1.00 20.14 1127 PHE B C 1
ATOM 3005 O O . PHE B 2 42 ? -38.286 -10.503 48.569 1.00 21.45 1127 PHE B O 1
ATOM 3013 N N . TYR B 2 43 ? -37.563 -10.567 50.745 1.00 22.04 1128 TYR B N 1
ATOM 3014 C CA . TYR B 2 43 ? -38.415 -11.747 51.030 1.00 22.25 1128 TYR B CA 1
ATOM 3015 C C . TYR B 2 43 ? -39.852 -11.242 51.114 1.00 23.80 1128 TYR B C 1
ATOM 3016 O O . TYR B 2 43 ? -40.111 -10.156 51.674 1.00 22.58 1128 TYR B O 1
ATOM 3025 N N . PRO B 2 44 ? -40.807 -12.026 50.630 1.00 26.72 1129 PRO B N 1
ATOM 3026 C CA . PRO B 2 44 ? -42.214 -11.541 50.679 1.00 28.42 1129 PRO B CA 1
ATOM 3027 C C . PRO B 2 44 ? -42.750 -11.237 52.055 1.00 29.93 1129 PRO B C 1
ATOM 3028 O O . PRO B 2 44 ? -43.581 -10.354 52.176 1.00 28.78 1129 PRO B O 1
ATOM 3032 N N . GLU B 2 45 ? -42.283 -11.957 53.116 1.00 26.50 1130 GLU B N 1
ATOM 3033 C CA . GLU B 2 45 ? -42.752 -11.728 54.465 1.00 25.97 1130 GLU B CA 1
ATOM 3034 C C . GLU B 2 45 ? -42.109 -10.553 55.170 1.00 25.51 1130 GLU B C 1
ATOM 3035 O O . GLU B 2 45 ? -42.487 -10.222 56.265 1.00 28.37 1130 GLU B O 1
ATOM 3041 N N . ALA B 2 46 ? -41.080 -9.941 54.586 1.00 23.53 1131 ALA B N 1
ATOM 3042 C CA . ALA B 2 46 ? -40.408 -8.782 55.215 1.00 23.74 1131 ALA B CA 1
ATOM 3043 C C . ALA B 2 46 ? -41.409 -7.608 55.402 1.00 25.16 1131 ALA B C 1
ATOM 3044 O O . ALA B 2 46 ? -42.264 -7.426 54.547 1.00 25.62 1131 ALA B O 1
ATOM 3046 N N . GLU B 2 47 ? -41.306 -6.894 56.524 1.00 25.14 1132 GLU B N 1
ATOM 3047 C CA . GLU B 2 47 ? -42.235 -5.733 56.821 1.00 28.62 1132 GLU B CA 1
ATOM 3048 C C . GLU B 2 47 ? -42.248 -4.713 55.629 1.00 27.83 1132 GLU B C 1
ATOM 3049 O O . GLU B 2 47 ? -43.312 -4.196 55.283 1.00 27.74 1132 GLU B O 1
ATOM 3055 N N . VAL B 2 48 ? -41.061 -4.502 54.995 1.00 24.23 1133 VAL B N 1
ATOM 3056 C CA . VAL B 2 48 ? -40.957 -3.498 53.924 1.00 24.28 1133 VAL B CA 1
ATOM 3057 C C . VAL B 2 48 ? -41.926 -3.879 52.797 1.00 24.69 1133 VAL B C 1
ATOM 3058 O O . VAL B 2 48 ? -42.481 -3.038 52.173 1.00 26.38 1133 VAL B O 1
ATOM 3070 N N . SER B 2 50 ? -44.865 -5.165 53.002 1.00 29.46 1135 SER B N 1
ATOM 3071 C CA . SER B 2 50 ? -46.327 -4.802 53.263 1.00 33.20 1135 SER B CA 1
ATOM 3072 C C . SER B 2 50 ? -46.508 -3.337 53.549 1.00 33.89 1135 SER B C 1
ATOM 3073 O O . SER B 2 50 ? -47.611 -2.910 53.901 1.00 36.52 1135 SER B O 1
ATOM 3076 N N . ASP B 2 51 ? -45.434 -2.585 53.547 1.00 30.76 1136 ASP B N 1
ATOM 3077 C CA . ASP B 2 51 ? -45.527 -1.182 53.960 1.00 31.39 1136 ASP B CA 1
ATOM 3078 C C . ASP B 2 51 ? -45.814 -0.363 52.660 1.00 30.98 1136 ASP B C 1
ATOM 3079 O O . ASP B 2 51 ? -44.892 -0.134 51.858 1.00 27.00 1136 ASP B O 1
ATOM 3084 N N . GLU B 2 52 ? -47.075 0.079 52.483 1.00 32.42 1137 GLU B N 1
ATOM 3085 C CA . GLU B 2 52 ? -47.493 0.795 51.267 1.00 37.29 1137 GLU B CA 1
ATOM 3086 C C . GLU B 2 52 ? -46.771 2.101 51.039 1.00 33.64 1137 GLU B C 1
ATOM 3087 O O . GLU B 2 52 ? -46.786 2.604 49.909 1.00 33.71 1137 GLU B O 1
ATOM 3093 N N . ASN B 2 53 ? -46.227 2.672 52.107 1.00 30.06 1138 ASN B N 1
ATOM 3094 C CA . ASN B 2 53 ? -45.543 3.930 52.026 1.00 32.99 1138 ASN B CA 1
ATOM 3095 C C . ASN B 2 53 ? -44.178 3.768 51.416 1.00 29.65 1138 ASN B C 1
ATOM 3096 O O . ASN B 2 53 ? -43.560 4.767 51.095 1.00 28.97 1138 ASN B O 1
ATOM 3101 N N . ILE B 2 54 ? -43.717 2.518 51.243 1.00 25.83 1139 ILE B N 1
ATOM 3102 C CA . ILE B 2 54 ? -42.373 2.313 50.763 1.00 24.98 1139 ILE B CA 1
ATOM 3103 C C . ILE B 2 54 ? -42.541 1.890 49.335 1.00 23.97 1139 ILE B C 1
ATOM 3104 O O . ILE B 2 54 ? -42.975 0.748 49.068 1.00 24.06 1139 ILE B O 1
ATOM 3109 N N . LYS B 2 55 ? -42.315 2.842 48.436 1.00 20.69 1140 LYS B N 1
ATOM 3110 C CA . LYS B 2 55 ? -42.630 2.586 47.019 1.00 22.82 1140 LYS B CA 1
ATOM 3111 C C . LYS B 2 55 ? -41.381 2.247 46.141 1.00 19.94 1140 LYS B C 1
ATOM 3112 O O . LYS B 2 55 ? -41.535 1.557 45.096 1.00 19.31 1140 LYS B O 1
ATOM 3118 N N . GLN B 2 56 ? -40.220 2.758 46.495 1.00 18.64 1141 GLN B N 1
ATOM 3119 C CA . GLN B 2 56 ? -39.047 2.639 45.634 1.00 18.12 1141 GLN B CA 1
ATOM 3120 C C . GLN B 2 56 ? -37.870 2.778 46.553 1.00 18.78 1141 GLN B C 1
ATOM 3121 O O . GLN B 2 56 ? -37.995 3.388 47.653 1.00 18.65 1141 GLN B O 1
ATOM 3127 N N . VAL B 2 57 ? -36.726 2.221 46.139 1.00 16.90 1142 VAL B N 1
ATOM 3128 C CA . VAL B 2 57 ? -35.561 2.199 47.021 1.00 16.60 1142 VAL B CA 1
ATOM 3129 C C . VAL B 2 57 ? -34.346 2.516 46.177 1.00 16.77 1142 VAL B C 1
ATOM 3130 O O . VAL B 2 57 ? -34.272 2.240 44.965 1.00 15.58 1142 VAL B O 1
ATOM 3134 N N . TYR B 2 58 ? -33.318 2.977 46.881 1.00 16.39 1143 TYR B N 1
ATOM 3135 C CA . TYR B 2 58 ? -32.015 3.019 46.302 1.00 16.43 1143 TYR B CA 1
ATOM 3136 C C . TYR B 2 58 ? -31.035 2.429 47.315 1.00 17.48 1143 TYR B C 1
ATOM 3137 O O . TYR B 2 58 ? -31.420 2.011 48.409 1.00 17.45 1143 TYR B O 1
ATOM 3146 N N . VAL B 2 59 ? -29.750 2.327 46.925 1.00 17.25 1144 VAL B N 1
ATOM 3147 C CA . VAL B 2 59 ? -28.746 1.759 47.775 1.00 15.23 1144 VAL B CA 1
ATOM 3148 C C . VAL B 2 59 ? -27.533 2.725 47.860 1.00 17.26 1144 VAL B C 1
ATOM 3149 O O . VAL B 2 59 ? -27.216 3.389 46.889 1.00 17.71 1144 VAL B O 1
ATOM 3153 N N . GLU B 2 60 ? -26.940 2.840 49.059 1.00 17.09 1145 GLU B N 1
ATOM 3154 C CA . GLU B 2 60 ? -25.744 3.713 49.217 1.00 17.99 1145 GLU B CA 1
ATOM 3155 C C . GLU B 2 60 ? -24.719 3.059 50.073 1.00 18.71 1145 GLU B C 1
ATOM 3156 O O . GLU B 2 60 ? -24.998 2.086 50.823 1.00 20.67 1145 GLU B O 1
ATOM 3162 N N . TYR B 2 61 ? -23.494 3.579 50.055 1.00 17.69 1146 TYR B N 1
ATOM 3163 C CA . TYR B 2 61 ? -22.533 3.245 51.064 1.00 19.34 1146 TYR B CA 1
ATOM 3164 C C . TYR B 2 61 ? -21.708 4.530 51.251 1.00 19.74 1146 TYR B C 1
ATOM 3165 O O . TYR B 2 61 ? -21.795 5.470 50.425 1.00 20.96 1146 TYR B O 1
ATOM 3174 N N . LYS B 2 62 ? -20.929 4.594 52.324 1.00 19.57 1147 LYS B N 1
ATOM 3175 C CA . LYS B 2 62 ? -20.063 5.766 52.584 1.00 21.08 1147 LYS B CA 1
ATOM 3176 C C . LYS B 2 62 ? -18.606 5.263 52.507 1.00 23.20 1147 LYS B C 1
ATOM 3177 O O . LYS B 2 62 ? -18.227 4.366 53.256 1.00 23.54 1147 LYS B O 1
ATOM 3183 N N . PHE B 2 63 ? -17.799 5.843 51.642 1.00 22.97 1148 PHE B N 1
ATOM 3184 C CA . PHE B 2 63 ? -16.378 5.426 51.556 1.00 26.83 1148 PHE B CA 1
ATOM 3185 C C . PHE B 2 63 ? -15.435 6.575 51.940 1.00 29.98 1148 PHE B C 1
ATOM 3186 O O . PHE B 2 63 ? -15.248 7.517 51.165 1.00 31.71 1148 PHE B O 1
ATOM 3194 N N . TYR B 2 64 ? -14.821 6.456 53.124 1.00 29.24 1149 TYR B N 1
ATOM 3195 C CA . TYR B 2 64 ? -13.817 7.410 53.601 1.00 33.46 1149 TYR B CA 1
ATOM 3196 C C . TYR B 2 64 ? -14.368 8.842 53.444 1.00 35.00 1149 TYR B C 1
ATOM 3197 O O . TYR B 2 64 ? -15.455 9.157 53.944 1.00 35.97 1149 TYR B O 1
ATOM 3206 N N . ASP B 2 65 ? -13.713 9.691 52.675 1.00 32.63 1150 ASP B N 1
ATOM 3207 C CA . ASP B 2 65 ? -14.243 11.029 52.583 1.00 35.57 1150 ASP B CA 1
ATOM 3208 C C . ASP B 2 65 ? -14.924 11.375 51.244 1.00 35.04 1150 ASP B C 1
ATOM 3209 O O . ASP B 2 65 ? -15.175 12.542 50.960 1.00 33.78 1150 ASP B O 1
ATOM 3214 N N . LEU B 2 66 ? -15.310 10.391 50.450 1.00 30.53 1151 LEU B N 1
ATOM 3215 C CA . LEU B 2 66 ? -16.044 10.699 49.244 1.00 27.73 1151 LEU B CA 1
ATOM 3216 C C . LEU B 2 66 ? -17.456 11.205 49.652 1.00 25.39 1151 LEU B C 1
ATOM 3217 O O . LEU B 2 66 ? -18.128 10.579 50.507 1.00 24.45 1151 LEU B O 1
ATOM 3222 N N . PRO B 2 67 ? -17.939 12.258 49.012 1.00 25.66 1152 PRO B N 1
ATOM 3223 C CA . PRO B 2 67 ? -19.323 12.626 49.289 1.00 24.46 1152 PRO B CA 1
ATOM 3224 C C . PRO B 2 67 ? -20.278 11.458 49.037 1.00 22.05 1152 PRO B C 1
ATOM 3225 O O . PRO B 2 67 ? -20.149 10.680 48.056 1.00 21.52 1152 PRO B O 1
ATOM 3229 N N . LEU B 2 68 ? -21.266 11.362 49.923 1.00 21.33 1153 LEU B N 1
ATOM 3230 C CA . LEU B 2 68 ? -22.306 10.338 49.762 1.00 22.10 1153 LEU B CA 1
ATOM 3231 C C . LEU B 2 68 ? -22.999 10.424 48.454 1.00 22.10 1153 LEU B C 1
ATOM 3232 O O . LEU B 2 68 ? -23.394 9.394 47.886 1.00 21.06 1153 LEU B O 1
ATOM 3237 N N . SER B 2 69 ? -23.147 11.639 47.888 1.00 23.23 1154 SER B N 1
ATOM 3238 C CA . SER B 2 69 ? -23.786 11.743 46.564 1.00 21.69 1154 SER B CA 1
ATOM 3239 C C . SER B 2 69 ? -23.057 10.931 45.470 1.00 22.36 1154 SER B C 1
ATOM 3240 O O . SER B 2 69 ? -23.691 10.533 44.492 1.00 24.86 1154 SER B O 1
ATOM 3243 N N . GLU B 2 70 ? -21.775 10.651 45.643 1.00 21.15 1155 GLU B N 1
ATOM 3244 C CA . GLU B 2 70 ? -20.989 9.875 44.673 1.00 23.05 1155 GLU B CA 1
ATOM 3245 C C . GLU B 2 70 ? -21.084 8.358 44.860 1.00 24.93 1155 GLU B C 1
ATOM 3246 O O . GLU B 2 70 ? -20.593 7.620 44.017 1.00 22.59 1155 GLU B O 1
ATOM 3252 N N . THR B 2 71 ? -21.678 7.915 45.982 1.00 21.66 1156 THR B N 1
ATOM 3253 C CA . THR B 2 71 ? -21.723 6.454 46.305 1.00 19.57 1156 THR B CA 1
ATOM 3254 C C . THR B 2 71 ? -23.145 6.038 46.643 1.00 19.24 1156 THR B C 1
ATOM 3255 O O . THR B 2 71 ? -23.366 5.117 47.493 1.00 19.96 1156 THR B O 1
ATOM 3259 N N . GLU B 2 72 ? -24.113 6.650 45.947 1.00 19.23 1157 GLU B N 1
ATOM 3260 C CA . GLU B 2 72 ? -25.459 6.164 46.021 1.00 20.02 1157 GLU B CA 1
ATOM 3261 C C . GLU B 2 72 ? -25.867 5.751 44.610 1.00 18.83 1157 GLU B C 1
ATOM 3262 O O . GLU B 2 72 ? -25.445 6.411 43.652 1.00 19.97 1157 GLU B O 1
ATOM 3268 N N . THR B 2 73 ? -26.773 4.782 44.474 1.00 18.73 1158 THR B N 1
ATOM 3269 C CA . THR B 2 73 ? -27.185 4.395 43.099 1.00 17.28 1158 THR B CA 1
ATOM 3270 C C . THR B 2 73 ? -27.897 5.652 42.536 1.00 18.34 1158 THR B C 1
ATOM 3271 O O . THR B 2 73 ? -28.640 6.285 43.224 1.00 19.10 1158 THR B O 1
ATOM 3275 N N . PRO B 2 74 ? -27.623 6.028 41.278 1.00 19.07 1159 PRO B N 1
ATOM 3276 C CA . PRO B 2 74 ? -28.125 7.334 40.844 1.00 20.75 1159 PRO B CA 1
ATOM 3277 C C . PRO B 2 74 ? -29.614 7.249 40.567 1.00 23.07 1159 PRO B C 1
ATOM 3278 O O . PRO B 2 74 ? -30.222 8.237 40.295 1.00 25.25 1159 PRO B O 1
ATOM 3282 N N . VAL B 2 75 ? -30.192 6.087 40.522 1.00 19.80 1160 VAL B N 1
ATOM 3283 C CA . VAL B 2 75 ? -31.622 6.003 40.309 1.00 21.45 1160 VAL B CA 1
ATOM 3284 C C . VAL B 2 75 ? -32.269 5.241 41.489 1.00 20.47 1160 VAL B C 1
ATOM 3285 O O . VAL B 2 75 ? -31.567 4.406 42.106 1.00 21.58 1160 VAL B O 1
ATOM 3289 N N . SER B 2 76 ? -33.564 5.491 41.808 1.00 18.23 1161 SER B N 1
ATOM 3290 C CA . SER B 2 76 ? -34.323 4.679 42.792 1.00 18.14 1161 SER B CA 1
ATOM 3291 C C . SER B 2 76 ? -35.240 3.829 41.900 1.00 17.96 1161 SER B C 1
ATOM 3292 O O . SER B 2 76 ? -35.690 4.340 40.861 1.00 19.43 1161 SER B O 1
ATOM 3295 N N . LEU B 2 77 ? -35.516 2.586 42.310 1.00 17.80 1162 LEU B N 1
ATOM 3296 C CA . LEU B 2 77 ? -36.304 1.667 41.515 1.00 19.09 1162 LEU B CA 1
ATOM 3297 C C . LEU B 2 77 ? -37.528 1.200 42.339 1.00 19.94 1162 LEU B C 1
ATOM 3298 O O . LEU B 2 77 ? -37.431 1.011 43.558 1.00 18.82 1162 LEU B O 1
ATOM 3303 N N . ARG B 2 78 ? -38.606 0.905 41.666 1.00 20.57 1163 ARG B N 1
ATOM 3304 C CA . ARG B 2 78 ? -39.755 0.330 42.343 1.00 18.48 1163 ARG B CA 1
ATOM 3305 C C . ARG B 2 78 ? -39.367 -0.823 43.285 1.00 19.89 1163 ARG B C 1
ATOM 3306 O O . ARG B 2 78 ? -38.622 -1.734 42.896 1.00 19.46 1163 ARG B O 1
ATOM 3314 N N . LYS B 2 79 ? -39.924 -0.819 44.511 1.00 17.91 1164 LYS B N 1
ATOM 3315 C CA . LYS B 2 79 ? -39.707 -1.928 45.420 1.00 18.60 1164 LYS B CA 1
ATOM 3316 C C . LYS B 2 79 ? -40.100 -3.287 44.661 1.00 20.74 1164 LYS B C 1
ATOM 3317 O O . LYS B 2 79 ? -41.227 -3.316 44.062 1.00 20.20 1164 LYS B O 1
ATOM 3323 N N . PRO B 2 80 ? -39.258 -4.342 44.707 1.00 18.71 1165 PRO B N 1
ATOM 3324 C CA . PRO B 2 80 ? -39.572 -5.566 43.917 1.00 20.26 1165 PRO B CA 1
ATOM 3325 C C . PRO B 2 80 ? -40.843 -6.250 44.507 1.00 23.95 1165 PRO B C 1
ATOM 3326 O O . PRO B 2 80 ? -41.177 -6.109 45.714 1.00 23.06 1165 PRO B O 1
ATOM 3330 N N . ARG B 2 81 ? -41.557 -6.935 43.652 1.00 25.35 1166 ARG B N 1
ATOM 3331 C CA . ARG B 2 81 ? -42.609 -7.839 44.153 1.00 25.69 1166 ARG B CA 1
ATOM 3332 C C . ARG B 2 81 ? -41.975 -9.190 44.490 1.00 25.61 1166 ARG B C 1
ATOM 3333 O O . ARG B 2 81 ? -40.769 -9.417 44.329 1.00 22.30 1166 ARG B O 1
ATOM 3341 N N . ALA B 2 82 ? -42.779 -10.094 45.033 1.00 26.96 1167 ALA B N 1
ATOM 3342 C CA . ALA B 2 82 ? -42.313 -11.383 45.502 1.00 27.03 1167 ALA B CA 1
ATOM 3343 C C . ALA B 2 82 ? -41.694 -12.104 44.327 1.00 27.99 1167 ALA B C 1
ATOM 3344 O O . ALA B 2 82 ? -42.311 -12.148 43.270 1.00 28.54 1167 ALA B O 1
ATOM 3346 N N . GLY B 2 83 ? -40.477 -12.615 44.451 1.00 26.66 1168 GLY B N 1
ATOM 3347 C CA . GLY B 2 83 ? -39.853 -13.409 43.356 1.00 27.24 1168 GLY B CA 1
ATOM 3348 C C . GLY B 2 83 ? -39.174 -12.488 42.316 1.00 30.52 1168 GLY B C 1
ATOM 3349 O O . GLY B 2 83 ? -38.640 -12.990 41.354 1.00 29.85 1168 GLY B O 1
ATOM 3350 N N . GLU B 2 84 ? -39.222 -11.147 42.477 1.00 26.05 1169 GLU B N 1
ATOM 3351 C CA . GLU B 2 84 ? -38.620 -10.231 41.485 1.00 25.39 1169 GLU B CA 1
ATOM 3352 C C . GLU B 2 84 ? -37.264 -9.713 41.996 1.00 24.52 1169 GLU B C 1
ATOM 3353 O O . GLU B 2 84 ? -37.050 -9.699 43.246 1.00 22.41 1169 GLU B O 1
ATOM 3359 N N . GLU B 2 85 ? -36.314 -9.344 41.111 1.00 21.79 1170 GLU B N 1
ATOM 3360 C CA . GLU B 2 85 ? -35.103 -8.648 41.552 1.00 20.50 1170 GLU B CA 1
ATOM 3361 C C . GLU B 2 85 ? -35.134 -7.281 40.784 1.00 17.90 1170 GLU B C 1
ATOM 3362 O O . GLU B 2 85 ? -35.548 -7.299 39.665 1.00 19.65 1170 GLU B O 1
ATOM 3368 N N . ILE B 2 86 ? -34.617 -6.217 41.380 1.00 16.17 1171 ILE B N 1
ATOM 3369 C CA . ILE B 2 86 ? -34.359 -4.981 40.707 1.00 15.29 1171 ILE B CA 1
ATOM 3370 C C . ILE B 2 86 ? -32.858 -4.813 40.501 1.00 15.95 1171 ILE B C 1
ATOM 3371 O O . ILE B 2 86 ? -32.070 -5.191 41.323 1.00 17.82 1171 ILE B O 1
ATOM 3376 N N . HIS B 2 87 ? -32.493 -4.156 39.411 1.00 15.59 1172 HIS B N 1
ATOM 3377 C CA . HIS B 2 87 ? -31.095 -4.185 38.941 1.00 14.69 1172 HIS B CA 1
ATOM 3378 C C . HIS B 2 87 ? -30.596 -2.783 38.742 1.00 15.62 1172 HIS B C 1
ATOM 3379 O O . HIS B 2 87 ? -31.112 -2.003 37.886 1.00 16.26 1172 HIS B O 1
ATOM 3386 N N . PHE B 2 88 ? -29.576 -2.413 39.531 1.00 15.51 1173 PHE B N 1
ATOM 3387 C CA . PHE B 2 88 ? -29.016 -1.097 39.474 1.00 14.91 1173 PHE B CA 1
ATOM 3388 C C . PHE B 2 88 ? -27.841 -1.026 38.547 1.00 16.15 1173 PHE B C 1
ATOM 3389 O O . PHE B 2 88 ? -27.715 -0.008 37.792 1.00 16.11 1173 PHE B O 1
ATOM 3397 N N . HIS B 2 89 ? -26.942 -2.027 38.681 1.00 15.15 1174 HIS B N 1
ATOM 3398 C CA . HIS B 2 89 ? -25.640 -2.036 37.976 1.00 16.71 1174 HIS B CA 1
ATOM 3399 C C . HIS B 2 89 ? -24.891 -0.740 38.145 1.00 18.18 1174 HIS B C 1
ATOM 3400 O O . HIS B 2 89 ? -24.404 -0.127 37.170 1.00 18.09 1174 HIS B O 1
ATOM 3407 N N . PHE B 2 90 ? -24.776 -0.263 39.399 1.00 17.11 1175 PHE B N 1
ATOM 3408 C CA . PHE B 2 90 ? -24.115 1.022 39.626 1.00 17.06 1175 PHE B CA 1
ATOM 3409 C C . PHE B 2 90 ? -22.653 0.712 39.943 1.00 18.72 1175 PHE B C 1
ATOM 3410 O O . PHE B 2 90 ? -22.380 0.073 40.995 1.00 17.74 1175 PHE B O 1
ATOM 3418 N N . SER B 2 91 ? -21.719 1.143 39.073 1.00 19.46 1176 SER B N 1
ATOM 3419 C CA A SER B 2 91 ? -20.282 0.871 39.267 0.50 21.40 1176 SER B CA 1
ATOM 3420 C CA B SER B 2 91 ? -20.248 0.892 39.264 0.50 20.77 1176 SER B CA 1
ATOM 3421 C C . SER B 2 91 ? -19.513 2.157 39.552 1.00 22.95 1176 SER B C 1
ATOM 3422 O O . SER B 2 91 ? -19.776 3.200 38.876 1.00 24.09 1176 SER B O 1
ATOM 3427 N N . LYS B 2 92 ? -18.547 2.073 40.480 1.00 22.72 1177 LYS B N 1
ATOM 3428 C CA . LYS B 2 92 ? -17.774 3.254 40.957 1.00 26.62 1177 LYS B CA 1
ATOM 3429 C C . LYS B 2 92 ? -16.306 2.795 41.099 1.00 31.84 1177 LYS B C 1
ATOM 3430 O O . LYS B 2 92 ? -16.042 1.780 41.761 1.00 32.09 1177 LYS B O 1
ATOM 3436 N N . VAL B 2 93 ? -15.391 3.501 40.443 1.00 29.01 1178 VAL B N 1
ATOM 3437 C CA . VAL B 2 93 ? -13.949 3.144 40.519 1.00 32.23 1178 VAL B CA 1
ATOM 3438 C C . VAL B 2 93 ? -13.385 4.178 41.463 1.00 34.16 1178 VAL B C 1
ATOM 3439 O O . VAL B 2 93 ? -13.635 5.395 41.315 1.00 34.28 1178 VAL B O 1
ATOM 3443 N N . ILE B 2 94 ? -12.718 3.679 42.488 1.00 33.44 1179 ILE B N 1
ATOM 3444 C CA . ILE B 2 94 ? -12.126 4.521 43.491 1.00 33.92 1179 ILE B CA 1
ATOM 3445 C C . ILE B 2 94 ? -10.597 4.443 43.324 1.00 35.10 1179 ILE B C 1
ATOM 3446 O O . ILE B 2 94 ? -9.994 3.370 43.457 1.00 34.07 1179 ILE B O 1
ATOM 3451 N N . ASP B 2 95 ? -10.004 5.597 43.048 1.00 34.86 1180 ASP B N 1
ATOM 3452 C CA . ASP B 2 95 ? -8.520 5.715 42.910 1.00 38.01 1180 ASP B CA 1
ATOM 3453 C C . ASP B 2 95 ? -7.893 5.471 44.256 1.00 37.72 1180 ASP B C 1
ATOM 3454 O O . ASP B 2 95 ? -8.321 6.087 45.235 1.00 38.65 1180 ASP B O 1
ATOM 3459 N N . LEU B 2 96 ? -6.852 4.622 44.307 1.00 39.59 1181 LEU B N 1
ATOM 3460 C CA . LEU B 2 96 ? -6.098 4.310 45.544 1.00 41.95 1181 LEU B CA 1
ATOM 3461 C C . LEU B 2 96 ? -4.573 4.392 45.303 1.00 45.79 1181 LEU B C 1
ATOM 3462 O O . LEU B 2 96 ? -3.783 3.610 45.875 1.00 46.30 1181 LEU B O 1
ATOM 3467 N N . ASP B 2 97 ? -4.189 5.336 44.445 1.00 47.81 1182 ASP B N 1
ATOM 3468 C CA . ASP B 2 97 ? -2.780 5.564 44.107 1.00 52.92 1182 ASP B CA 1
ATOM 3469 C C . ASP B 2 97 ? -1.947 5.559 45.381 1.00 54.45 1182 ASP B C 1
ATOM 3470 O O . ASP B 2 97 ? -2.272 6.276 46.334 1.00 52.70 1182 ASP B O 1
ATOM 3475 N N . PRO B 2 98 ? -0.868 4.744 45.400 1.00 59.68 1183 PRO B N 1
ATOM 3476 C CA . PRO B 2 98 ? -0.043 4.610 46.595 1.00 60.84 1183 PRO B CA 1
ATOM 3477 C C . PRO B 2 98 ? 0.406 5.915 47.243 1.00 63.50 1183 PRO B C 1
ATOM 3478 O O . PRO B 2 98 ? 0.506 5.938 48.464 1.00 67.89 1183 PRO B O 1
ATOM 3482 N N . GLN B 2 99 ? 0.646 6.996 46.500 1.00 64.25 1184 GLN B N 1
ATOM 3483 C CA . GLN B 2 99 ? 1.039 8.255 47.206 1.00 69.02 1184 GLN B CA 1
ATOM 3484 C C . GLN B 2 99 ? 0.039 9.409 47.262 1.00 65.08 1184 GLN B C 1
ATOM 3485 O O . GLN B 2 99 ? 0.145 10.269 48.134 1.00 58.40 1184 GLN B O 1
ATOM 3491 N N . GLU B 2 100 ? -0.949 9.414 46.368 1.00 61.86 1185 GLU B N 1
ATOM 3492 C CA . GLU B 2 100 ? -1.973 10.454 46.413 1.00 58.11 1185 GLU B CA 1
ATOM 3493 C C . GLU B 2 100 ? -3.134 10.006 47.240 1.00 54.79 1185 GLU B C 1
ATOM 3494 O O . GLU B 2 100 ? -3.883 10.831 47.723 1.00 47.66 1185 GLU B O 1
ATOM 3500 N N . GLN B 2 101 ? -3.294 8.695 47.412 1.00 51.52 1186 GLN B N 1
ATOM 3501 C CA . GLN B 2 101 ? -4.441 8.234 48.147 1.00 50.38 1186 GLN B CA 1
ATOM 3502 C C . GLN B 2 101 ? -4.079 7.490 49.420 1.00 50.85 1186 GLN B C 1
ATOM 3503 O O . GLN B 2 101 ? -4.713 6.512 49.789 1.00 48.73 1186 GLN B O 1
ATOM 3509 N N . GLN B 2 102 ? -3.045 7.992 50.107 1.00 52.12 1187 GLN B N 1
ATOM 3510 C CA . GLN B 2 102 ? -2.710 7.503 51.439 1.00 51.74 1187 GLN B CA 1
ATOM 3511 C C . GLN B 2 102 ? -3.878 7.356 52.454 1.00 51.12 1187 GLN B C 1
ATOM 3512 O O . GLN B 2 102 ? -3.990 6.322 53.120 1.00 49.43 1187 GLN B O 1
ATOM 3518 N N . GLY B 2 103 ? -4.739 8.368 52.585 1.00 45.90 1188 GLY B N 1
ATOM 3519 C CA . GLY B 2 103 ? -5.753 8.343 53.643 1.00 45.47 1188 GLY B CA 1
ATOM 3520 C C . G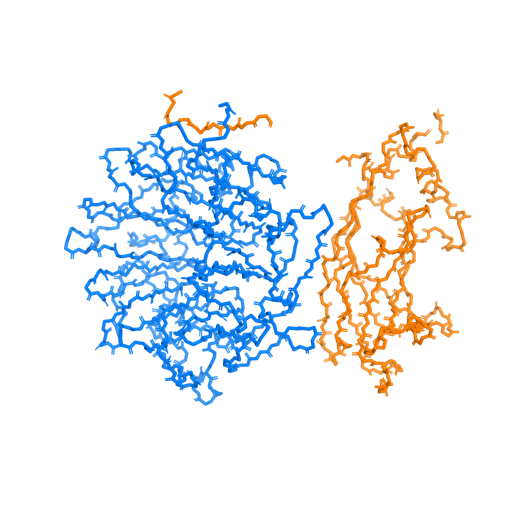LY B 2 103 ? -6.779 7.250 53.286 1.00 45.52 1188 GLY B C 1
ATOM 3521 O O . GLY B 2 103 ? -7.128 6.452 54.149 1.00 47.08 1188 GLY B O 1
ATOM 3522 N N . ARG B 2 104 ? -7.189 7.160 52.011 1.00 44.49 1189 ARG B N 1
ATOM 3523 C CA . ARG B 2 104 ? -8.148 6.075 51.559 1.00 43.08 1189 ARG B CA 1
ATOM 3524 C C . ARG B 2 104 ? -7.566 4.694 51.807 1.00 44.21 1189 ARG B C 1
ATOM 3525 O O . ARG B 2 104 ? -8.286 3.817 52.260 1.00 44.81 1189 ARG B O 1
ATOM 3533 N N . ARG B 2 105 ? -6.253 4.521 51.540 1.00 43.84 1190 ARG B N 1
ATOM 3534 C CA . ARG B 2 105 ? -5.557 3.241 51.729 1.00 45.58 1190 ARG B CA 1
ATOM 3535 C C . ARG B 2 105 ? -5.519 2.806 53.220 1.00 47.67 1190 ARG B C 1
ATOM 3536 O O . ARG B 2 105 ? -5.845 1.651 53.559 1.00 46.31 1190 ARG B O 1
ATOM 3544 N N . ARG B 2 106 ? -5.148 3.740 54.092 1.00 48.09 1191 ARG B N 1
ATOM 3545 C CA . ARG B 2 106 ? -5.227 3.581 55.563 1.00 50.56 1191 ARG B CA 1
ATOM 3546 C C . ARG B 2 106 ? -6.666 3.321 56.120 1.00 49.97 1191 ARG B C 1
ATOM 3547 O O . ARG B 2 106 ? -6.854 2.518 57.059 1.00 51.73 1191 ARG B O 1
ATOM 3555 N N . PHE B 2 107 ? -7.674 3.965 55.523 1.00 46.45 1192 PHE B N 1
ATOM 3556 C CA . PHE B 2 107 ? -9.098 3.695 55.837 1.00 45.26 1192 PHE B CA 1
ATOM 3557 C C . PHE B 2 107 ? -9.386 2.207 55.589 1.00 45.69 1192 PHE B C 1
ATOM 3558 O O . PHE B 2 107 ? -10.040 1.545 56.415 1.00 46.13 1192 PHE B O 1
ATOM 3566 N N . LEU B 2 108 ? -8.862 1.696 54.464 1.00 43.53 1193 LEU B N 1
ATOM 3567 C CA . LEU B 2 108 ? -9.032 0.291 54.052 1.00 41.45 1193 LEU B CA 1
ATOM 3568 C C . LEU B 2 108 ? -8.232 -0.684 54.919 1.00 41.55 1193 LEU B C 1
ATOM 3569 O O . LEU B 2 108 ? -8.733 -1.751 55.279 1.00 40.16 1193 LEU B O 1
ATOM 3574 N N . PHE B 2 109 ? -6.992 -0.311 55.227 1.00 42.43 11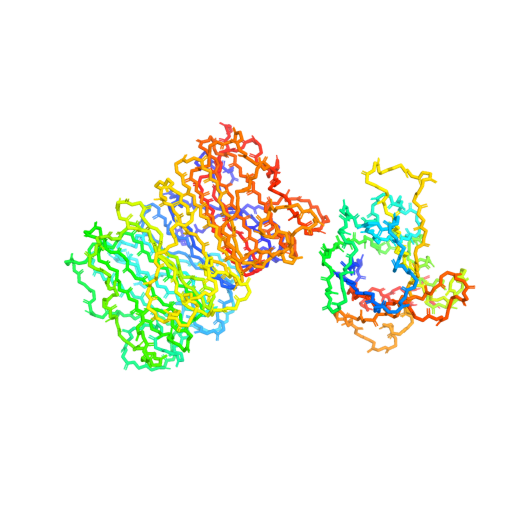94 PHE B N 1
ATOM 3575 C CA . PHE B 2 109 ? -6.176 -1.020 56.216 1.00 45.83 1194 PHE B CA 1
ATOM 3576 C C . PHE B 2 109 ? -6.848 -1.164 57.584 1.00 47.93 1194 PHE B C 1
ATOM 3577 O O . PHE B 2 109 ? -6.893 -2.264 58.133 1.00 47.19 1194 PHE B O 1
ATOM 3585 N N . ASP B 2 110 ? -7.386 -0.071 58.127 1.00 48.88 1195 ASP B N 1
ATOM 3586 C CA . ASP B 2 110 ? -8.077 -0.162 59.401 1.00 50.66 1195 ASP B CA 1
ATOM 3587 C C . ASP B 2 110 ? -9.238 -1.137 59.295 1.00 50.63 1195 ASP B C 1
ATOM 3588 O O . ASP B 2 110 ? -9.458 -1.962 60.189 1.00 51.38 1195 ASP B O 1
ATOM 3601 N N . LEU B 2 112 ? -9.570 -3.746 57.133 1.00 49.88 1197 LEU B N 1
ATOM 3602 C CA . LEU B 2 112 ? -9.081 -5.123 57.061 1.00 52.23 1197 LEU B CA 1
ATOM 3603 C C . LEU B 2 112 ? -8.722 -5.678 58.453 1.00 55.51 1197 LEU B C 1
ATOM 3604 O O . LEU B 2 112 ? -8.922 -6.851 58.703 1.00 55.15 1197 LEU B O 1
ATOM 3609 N N . ASN B 2 113 ? -8.183 -4.818 59.324 1.00 55.99 1198 ASN B N 1
ATOM 3610 C CA . ASN B 2 113 ? -7.879 -5.121 60.730 1.00 58.25 1198 ASN B CA 1
ATOM 3611 C C . ASN B 2 113 ? -9.103 -5.058 61.678 1.00 59.48 1198 ASN B C 1
ATOM 3612 O O . ASN B 2 113 ? -8.939 -5.103 62.909 1.00 61.78 1198 ASN B O 1
ATOM 3617 N N . GLY B 2 114 ? -10.303 -4.930 61.111 1.00 56.19 1199 GLY B N 1
ATOM 3618 C CA . GLY B 2 114 ? -11.561 -4.920 61.873 1.00 55.18 1199 GLY B CA 1
ATOM 3619 C C . GLY B 2 114 ? -11.678 -3.724 62.800 1.00 60.57 1199 GLY B C 1
ATOM 3620 O O . GLY B 2 114 ? -12.404 -3.778 63.777 1.00 60.73 1199 GLY B O 1
ATOM 3621 N N . GLN B 2 115 ? -10.977 -2.635 62.474 1.00 65.99 1200 GLN B N 1
ATOM 3622 C CA . GLN B 2 115 ? -10.822 -1.452 63.354 1.00 72.60 1200 GLN B CA 1
ATOM 3623 C C . GLN B 2 115 ? -11.916 -0.359 63.311 1.00 72.37 1200 GLN B C 1
ATOM 3624 O O . GLN B 2 115 ? -11.904 0.542 64.155 1.00 68.37 1200 GLN B O 1
ATOM 3630 N N . ASP B 2 116 ? -12.811 -0.407 62.318 1.00 68.25 1201 ASP B N 1
ATOM 3631 C CA . ASP B 2 116 ? -13.818 0.656 62.071 1.00 70.78 1201 ASP B CA 1
ATOM 3632 C C . ASP B 2 116 ? -15.100 0.419 62.897 1.00 69.19 1201 ASP B C 1
ATOM 3633 O O . ASP B 2 116 ? -15.212 -0.612 63.569 1.00 66.34 1201 ASP B O 1
ATOM 3638 N N . PRO B 2 117 ? -16.080 1.360 62.843 1.00 72.61 1202 PRO B N 1
ATOM 3639 C CA . PRO B 2 117 ? -17.341 1.094 63.550 1.00 70.38 1202 PRO B CA 1
ATOM 3640 C C . PRO B 2 117 ? -17.969 -0.261 63.167 1.00 68.57 1202 PRO B C 1
ATOM 3641 O O . PRO B 2 117 ? -18.424 -0.993 64.068 1.00 69.74 1202 PRO B O 1
ATOM 3645 N N . ASP B 2 118 ? -17.949 -0.605 61.862 1.00 60.00 1203 ASP B N 1
ATOM 3646 C CA . ASP B 2 118 ? -18.580 -1.835 61.379 1.00 53.34 1203 ASP B CA 1
ATOM 3647 C C . ASP B 2 118 ? -17.695 -3.075 61.456 1.00 53.83 1203 ASP B C 1
ATOM 3648 O O . ASP B 2 118 ? -18.006 -4.128 60.890 1.00 48.66 1203 ASP B O 1
ATOM 3653 N N . GLN B 2 119 ? -16.600 -2.958 62.210 1.00 51.91 1204 GLN B N 1
ATOM 3654 C CA . GLN B 2 119 ? -15.838 -4.120 62.589 1.00 55.13 1204 GLN B CA 1
ATOM 3655 C C . GLN B 2 119 ? -15.362 -4.913 61.375 1.00 51.42 1204 GLN B C 1
ATOM 3656 O O . GLN B 2 119 ? -15.552 -6.141 61.299 1.00 54.60 1204 GLN B O 1
ATOM 3662 N N . GLY B 2 120 ? -14.737 -4.213 60.435 1.00 46.53 1205 GLY B N 1
ATOM 3663 C CA . GLY B 2 120 ? -14.156 -4.860 59.246 1.00 44.72 1205 GLY B CA 1
ATOM 3664 C C . GLY B 2 120 ? -15.091 -5.044 58.047 1.00 40.24 1205 GLY B C 1
ATOM 3665 O O . GLY B 2 120 ? -14.742 -5.750 57.085 1.00 40.21 1205 GLY B O 1
ATOM 3666 N N . HIS B 2 121 ? -16.266 -4.418 58.100 1.00 35.20 1206 HIS B N 1
ATOM 3667 C CA . HIS B 2 121 ? -17.241 -4.482 57.018 1.00 32.59 1206 HIS B CA 1
ATOM 3668 C C . HIS B 2 121 ? -17.544 -3.162 56.339 1.00 31.74 1206 HIS B C 1
ATOM 3669 O O . HIS B 2 121 ? -17.733 -2.139 56.999 1.00 30.69 1206 HIS B O 1
ATOM 3676 N N . LEU B 2 122 ? -17.716 -3.225 55.013 1.00 30.40 1207 LEU B N 1
ATOM 3677 C CA . LEU B 2 122 ? -18.272 -2.140 54.242 1.00 29.33 1207 LEU B CA 1
ATOM 3678 C C . LEU B 2 122 ? -19.789 -2.297 54.289 1.00 26.02 1207 LEU B C 1
ATOM 3679 O O . LEU B 2 122 ? -20.319 -3.356 53.900 1.00 26.50 1207 LEU B O 1
ATOM 3684 N N . LYS B 2 123 ? -20.484 -1.268 54.767 1.00 24.02 1208 LYS B N 1
ATOM 3685 C CA . LYS B 2 123 ? -21.918 -1.412 54.989 1.00 23.65 1208 LYS B CA 1
ATOM 3686 C C . LYS B 2 123 ? -22.675 -0.742 53.838 1.00 22.40 1208 LYS B C 1
ATOM 3687 O O . LYS B 2 123 ? -22.400 0.428 53.514 1.00 22.58 1208 LYS B O 1
ATOM 3693 N N . PHE B 2 124 ? -23.626 -1.452 53.235 1.00 21.11 1209 PHE B N 1
ATOM 3694 C CA . PHE B 2 124 ? -24.503 -0.890 52.217 1.00 20.25 1209 PHE B CA 1
ATOM 3695 C C . PHE B 2 124 ? -25.836 -0.678 52.875 1.00 21.70 1209 PHE B C 1
ATOM 3696 O O . PHE B 2 124 ? -26.279 -1.521 53.664 1.00 22.87 1209 PHE B O 1
ATOM 3704 N N . THR B 2 125 ? -26.440 0.450 52.616 1.00 19.58 1210 THR B N 1
ATOM 3705 C CA . THR B 2 125 ? -27.734 0.772 53.229 1.00 18.18 1210 THR B CA 1
ATOM 3706 C C . THR B 2 125 ? -28.751 0.798 52.115 1.00 19.01 1210 THR B C 1
ATOM 3707 O O . THR B 2 125 ? -28.583 1.554 51.115 1.00 18.87 1210 THR B O 1
ATOM 3711 N N . VAL B 2 126 ? -29.871 0.156 52.334 1.00 18.95 1211 VAL B N 1
ATOM 3712 C CA . VAL B 2 126 ? -30.981 0.283 51.376 1.00 17.47 1211 VAL B CA 1
ATOM 3713 C C . VAL B 2 126 ? -31.925 1.334 51.933 1.00 18.26 1211 VAL B C 1
ATOM 3714 O O . VAL B 2 126 ? -32.284 1.294 53.137 1.00 20.67 1211 VAL B O 1
ATOM 3718 N N . VAL B 2 127 ? -32.328 2.326 51.102 1.00 18.76 1212 VAL B N 1
ATOM 3719 C CA . VAL B 2 127 ? -33.059 3.483 51.606 1.00 18.48 1212 VAL B CA 1
ATOM 3720 C C . VAL B 2 127 ? -34.313 3.661 50.766 1.00 19.59 1212 VAL B C 1
ATOM 3721 O O . VAL B 2 127 ? -34.305 3.604 49.520 1.00 18.33 1212 VAL B O 1
ATOM 3725 N N . SER B 2 128 ? -35.403 3.865 51.441 1.00 18.25 1213 SER B N 1
ATOM 3726 C CA . SER B 2 128 ? -36.662 4.172 50.762 1.00 19.52 1213 SER B CA 1
ATOM 3727 C C . SER B 2 128 ? -36.682 5.638 50.348 1.00 23.88 1213 SER B C 1
ATOM 3728 O O . SER B 2 128 ? -36.396 6.517 51.178 1.00 30.64 1213 SER B O 1
ATOM 3731 N N . ASP B 2 129 ? -37.045 5.906 49.090 1.00 21.69 1214 ASP B N 1
ATOM 3732 C CA . ASP B 2 129 ? -37.022 7.270 48.504 1.00 21.32 1214 ASP B CA 1
ATOM 3733 C C . ASP B 2 129 ? -38.469 7.636 48.249 1.00 21.96 1214 ASP B C 1
ATOM 3734 O O . ASP B 2 129 ? -39.083 6.992 47.467 1.00 22.29 1214 ASP B O 1
ATOM 3739 N N . PRO B 2 130 ? -39.014 8.677 48.915 1.00 22.09 1215 PRO B N 1
ATOM 3740 C CA . PRO B 2 130 ? -40.401 9.072 48.678 1.00 22.89 1215 PRO B CA 1
ATOM 3741 C C . PRO B 2 130 ? -40.551 9.503 47.204 1.00 23.02 1215 PRO B C 1
ATOM 3742 O O . PRO B 2 130 ? -39.590 9.883 46.558 1.00 21.07 1215 PRO B O 1
ATOM 3746 N N . LEU B 2 131 ? -41.783 9.525 46.670 1.00 23.36 1216 LEU B N 1
ATOM 3747 C CA . LEU B 2 131 ? -41.907 9.843 45.233 1.00 24.82 1216 LEU B CA 1
ATOM 3748 C C . LEU B 2 131 ? -41.478 11.302 45.012 1.00 25.49 1216 LEU B C 1
ATOM 3749 O O . LEU B 2 131 ? -40.874 11.676 43.995 1.00 27.81 1216 LEU B O 1
ATOM 3754 N N . ASP B 2 132 ? -41.715 12.112 46.032 1.00 26.84 1217 ASP B N 1
ATOM 3755 C CA . ASP B 2 132 ? -41.263 13.526 45.952 1.00 31.16 1217 ASP B CA 1
ATOM 3756 C C . ASP B 2 132 ? -39.774 13.705 46.307 1.00 28.84 1217 ASP B C 1
ATOM 3757 O O . ASP B 2 132 ? -39.280 14.827 46.251 1.00 29.15 1217 ASP B O 1
ATOM 3762 N N . GLU B 2 133 ? -39.074 12.631 46.641 1.00 25.90 1218 GLU B N 1
ATOM 3763 C CA . GLU B 2 133 ? -37.603 12.675 46.814 1.00 28.45 1218 GLU B CA 1
ATOM 3764 C C . GLU B 2 133 ? -37.153 13.583 47.983 1.00 26.48 1218 GLU B C 1
ATOM 3765 O O . GLU B 2 133 ? -35.987 13.964 48.083 1.00 26.39 1218 GLU B O 1
ATOM 3771 N N . GLU B 2 134 ? -38.028 13.823 48.916 1.00 22.61 1219 GLU B N 1
ATOM 3772 C CA . GLU B 2 134 ? -37.633 14.669 50.098 1.00 23.72 1219 GLU B CA 1
ATOM 3773 C C . GLU B 2 134 ? -36.716 13.875 51.002 1.00 22.14 1219 GLU B C 1
ATOM 3774 O O . GLU B 2 134 ? -37.125 12.849 51.565 1.00 20.01 1219 GLU B O 1
ATOM 3780 N N . LYS B 2 135 ? -35.507 14.386 51.196 1.00 20.18 1220 LYS B N 1
ATOM 3781 C CA . LYS B 2 135 ? -34.506 13.674 52.073 1.00 20.74 1220 LYS B CA 1
ATOM 3782 C C . LYS B 2 135 ? -35.080 13.415 53.461 1.00 20.35 1220 LYS B C 1
ATOM 3783 O O . LYS B 2 135 ? -34.793 12.372 54.056 1.00 20.17 1220 LYS B O 1
ATOM 3789 N N . LYS B 2 136 ? -35.900 14.338 53.994 1.00 21.17 1221 LYS B N 1
ATOM 3790 C CA . LYS B 2 136 ? -36.344 14.226 55.392 1.00 22.40 1221 LYS B CA 1
ATOM 3791 C C . LYS B 2 136 ? -37.296 13.108 55.562 1.00 23.65 1221 LYS B C 1
ATOM 3792 O O . LYS B 2 136 ? -37.530 12.653 56.709 1.00 23.92 1221 LYS B O 1
ATOM 3798 N N . GLU B 2 137 ? -37.845 12.597 54.462 1.00 22.44 1222 GLU B N 1
ATOM 3799 C CA . GLU B 2 137 ? -38.738 11.386 54.577 1.00 23.94 1222 GLU B CA 1
ATOM 3800 C C . GLU B 2 137 ? -38.117 10.118 54.052 1.00 23.65 1222 GLU B C 1
ATOM 3801 O O . GLU B 2 137 ? -38.808 9.078 53.933 1.00 24.77 1222 GLU B O 1
ATOM 3807 N N . CYS B 2 138 ? -36.821 10.162 53.673 1.00 21.86 1223 CYS B N 1
ATOM 3808 C CA . CYS B 2 138 ? -36.123 8.908 53.370 1.00 21.82 1223 CYS B CA 1
ATOM 3809 C C . CYS B 2 138 ? -36.036 8.086 54.655 1.00 25.12 1223 CYS B C 1
ATOM 3810 O O . CYS B 2 138 ? -35.990 8.645 55.722 1.00 22.53 1223 CYS B O 1
ATOM 3813 N N . GLU B 2 139 ? -36.092 6.771 54.529 1.00 22.17 1224 GLU B N 1
ATOM 3814 C CA . GLU B 2 139 ? -35.950 5.870 55.673 1.00 26.05 1224 GLU B CA 1
ATOM 3815 C C . GLU B 2 139 ? -34.975 4.765 55.330 1.00 22.25 1224 GLU B C 1
ATOM 3816 O O . GLU B 2 139 ? -35.115 4.144 54.238 1.00 23.24 1224 GLU B O 1
ATOM 3822 N N . GLU B 2 140 ? -34.097 4.397 56.270 1.00 21.81 1225 GLU B N 1
ATOM 3823 C CA . GLU B 2 140 ? -33.182 3.245 56.050 1.00 24.53 1225 GLU B CA 1
ATOM 3824 C C . GLU B 2 140 ? -34.038 1.979 56.201 1.00 24.79 1225 GLU B C 1
ATOM 3825 O O . GLU B 2 140 ? -34.657 1.806 57.264 1.00 27.36 1225 GLU B O 1
ATOM 3831 N N . VAL B 2 141 ? -34.086 1.127 55.185 1.00 21.16 1226 VAL B N 1
ATOM 3832 C CA . VAL B 2 141 ? -34.965 -0.064 55.169 1.00 23.22 1226 VAL B CA 1
ATOM 3833 C C . VAL B 2 141 ? -34.167 -1.288 55.659 1.00 22.56 1226 VAL B C 1
ATOM 3834 O O . VAL B 2 141 ? -34.763 -2.238 56.232 1.00 23.46 1226 VAL B O 1
ATOM 3838 N N . GLY B 2 142 ? -32.862 -1.299 55.442 1.00 22.26 1227 GLY B N 1
ATOM 3839 C CA . GLY B 2 142 ? -31.985 -2.451 55.836 1.00 22.59 1227 GLY B CA 1
ATOM 3840 C C . GLY B 2 142 ? -30.509 -2.195 55.492 1.00 20.81 1227 GLY B C 1
ATOM 3841 O O . GLY B 2 142 ? -30.175 -1.261 54.754 1.00 21.05 1227 GLY B O 1
ATOM 3842 N N . TYR B 2 143 ? -29.659 -3.062 56.007 1.00 19.75 1228 TYR B N 1
ATOM 3843 C CA . TYR B 2 143 ? -28.222 -2.982 55.856 1.00 21.42 1228 TYR B CA 1
ATOM 3844 C C . TYR B 2 143 ? -27.686 -4.277 55.336 1.00 21.03 1228 TYR B C 1
ATOM 3845 O O . TYR B 2 143 ? -28.100 -5.331 55.793 1.00 21.71 1228 TYR B O 1
ATOM 3854 N N . ALA B 2 144 ? -26.637 -4.212 54.526 1.00 20.75 1229 ALA B N 1
ATOM 3855 C CA . ALA B 2 144 ? -25.881 -5.428 54.193 1.00 20.70 1229 ALA B CA 1
ATOM 3856 C C . ALA B 2 144 ? -24.407 -5.177 54.426 1.00 23.19 1229 ALA B C 1
ATOM 3857 O O . ALA B 2 144 ? -23.887 -4.050 54.138 1.00 23.85 1229 ALA B O 1
ATOM 3859 N N . TYR B 2 145 ? -23.726 -6.179 54.961 1.00 23.18 1230 TYR B N 1
ATOM 3860 C CA . TYR B 2 145 ? -22.361 -5.984 55.388 1.00 25.60 1230 TYR B CA 1
ATOM 3861 C C . TYR B 2 145 ? -21.443 -6.846 54.572 1.00 27.73 1230 TYR B C 1
ATOM 3862 O O . TYR B 2 145 ? -21.629 -8.132 54.496 1.00 27.52 1230 TYR B O 1
ATOM 3871 N N . LEU B 2 146 ? -20.407 -6.230 54.027 1.00 27.27 1231 LEU B N 1
ATOM 3872 C CA . LEU B 2 146 ? -19.412 -7.024 53.295 1.00 29.19 1231 LEU B CA 1
ATOM 3873 C C . LEU B 2 146 ? -18.061 -7.077 53.992 1.00 32.81 1231 LEU B C 1
ATOM 3874 O O . LEU B 2 146 ? -17.453 -6.020 54.218 1.00 34.20 1231 LEU B O 1
ATOM 3879 N N . GLN B 2 147 ? -17.562 -8.281 54.322 1.00 33.89 1232 GLN B N 1
ATOM 3880 C CA . GLN B 2 147 ? -16.347 -8.380 55.118 1.00 38.34 1232 GLN B CA 1
ATOM 3881 C C . GLN B 2 147 ? -15.111 -8.309 54.196 1.00 38.05 1232 GLN B C 1
ATOM 3882 O O . GLN B 2 147 ? -14.937 -9.174 53.342 1.00 39.33 1232 GLN B O 1
ATOM 3888 N N . LEU B 2 148 ? -14.308 -7.254 54.328 1.00 38.54 1233 LEU B N 1
ATOM 3889 C CA . LEU B 2 148 ? -13.121 -7.041 53.451 1.00 43.81 1233 LEU B CA 1
ATOM 3890 C C . LEU B 2 148 ? -12.020 -8.114 53.622 1.00 47.16 1233 LEU B C 1
ATOM 3891 O O . LEU B 2 148 ? -11.455 -8.612 52.638 1.00 46.36 1233 LEU B O 1
ATOM 3896 N N . TRP B 2 149 ? -11.748 -8.490 54.867 1.00 45.31 1234 TRP B N 1
ATOM 3897 C CA . TRP B 2 149 ? -10.740 -9.510 55.151 1.00 49.41 1234 TRP B CA 1
ATOM 3898 C C . TRP B 2 149 ? -10.887 -10.789 54.348 1.00 53.56 1234 TRP B C 1
ATOM 3899 O O . TRP B 2 149 ? -9.881 -11.420 53.947 1.00 54.02 1234 TRP B O 1
ATOM 3910 N N . GLN B 2 150 ? -12.139 -11.179 54.102 1.00 55.81 1235 GLN B N 1
ATOM 3911 C CA . GLN B 2 150 ? -12.474 -12.343 53.280 1.00 58.80 1235 GLN B CA 1
ATOM 3912 C C . GLN B 2 150 ? -11.898 -12.302 51.884 1.00 56.20 1235 GLN B C 1
ATOM 3913 O O . GLN B 2 150 ? -11.345 -13.295 51.435 1.00 57.35 1235 GLN B O 1
ATOM 3919 N N . ILE B 2 151 ? -12.067 -11.178 51.189 1.00 54.52 1236 ILE B N 1
ATOM 3920 C CA . ILE B 2 151 ? -11.388 -10.922 49.894 1.00 56.60 1236 ILE B CA 1
ATOM 3921 C C . ILE B 2 151 ? -9.865 -11.000 49.990 1.00 58.13 1236 ILE B C 1
ATOM 3922 O O . ILE B 2 151 ? -9.216 -11.591 49.121 1.00 58.46 1236 ILE B O 1
ATOM 3927 N N . LEU B 2 152 ? -9.294 -10.418 51.045 1.00 56.15 1237 LEU B N 1
ATOM 3928 C CA . LEU B 2 152 ? -7.869 -10.562 51.267 1.00 62.29 1237 LEU B CA 1
ATOM 3929 C C . LEU B 2 152 ? -7.500 -12.043 51.383 1.00 64.24 1237 LEU B C 1
ATOM 3930 O O . LEU B 2 152 ? -6.654 -12.517 50.648 1.00 66.33 1237 LEU B O 1
ATOM 3935 N N . GLU B 2 153 ? -8.159 -12.755 52.296 1.00 67.21 1238 GLU B N 1
ATOM 3936 C CA . GLU B 2 153 ? -7.867 -14.165 52.575 1.00 71.13 1238 GLU B CA 1
ATOM 3937 C C . GLU B 2 153 ? -8.090 -15.065 51.359 1.00 74.02 1238 GLU B C 1
ATOM 3938 O O . GLU B 2 153 ? -7.184 -15.812 50.988 1.00 74.91 1238 GLU B O 1
ATOM 3944 N N . SER B 2 154 ? -9.282 -14.994 50.749 1.00 69.95 1239 SER B N 1
ATOM 3945 C CA . SER B 2 154 ? -9.597 -15.825 49.584 1.00 70.30 1239 SER B CA 1
ATOM 3946 C C . SER B 2 154 ? -8.639 -15.555 48.413 1.00 73.97 1239 SER B C 1
ATOM 3947 O O . SER B 2 154 ? -8.466 -16.402 47.528 1.00 77.62 1239 SER B O 1
ATOM 3950 N N . GLY B 2 155 ? -8.038 -14.368 48.397 1.00 72.31 1240 GLY B N 1
ATOM 3951 C CA . GLY B 2 155 ? -7.252 -13.925 47.253 1.00 68.88 1240 GLY B CA 1
ATOM 3952 C C . GLY B 2 155 ? -8.008 -13.635 45.953 1.00 66.95 1240 GLY B C 1
ATOM 3953 O O . GLY B 2 155 ? -7.387 -13.314 44.942 1.00 66.15 1240 GLY B O 1
ATOM 3954 N N . ARG B 2 156 ? -9.328 -13.745 45.921 1.00 60.79 1241 ARG B N 1
ATOM 3955 C CA . ARG B 2 156 ? -9.977 -13.330 44.691 1.00 63.95 1241 ARG B CA 1
ATOM 3956 C C . ARG B 2 156 ? -11.260 -12.522 44.914 1.00 59.53 1241 ARG B C 1
ATOM 3957 O O . ARG B 2 156 ? -11.760 -12.393 46.036 1.00 51.54 1241 ARG B O 1
ATOM 3965 N N . ASP B 2 157 ? -11.776 -12.007 43.806 1.00 59.89 1242 ASP B N 1
ATOM 3966 C CA . ASP B 2 157 ? -13.019 -11.210 43.771 1.00 57.64 1242 ASP B CA 1
ATOM 3967 C C . ASP B 2 157 ? -14.214 -12.055 43.356 1.00 60.02 1242 ASP B C 1
ATOM 3968 O O . ASP B 2 157 ? -14.197 -12.675 42.293 1.00 62.05 1242 ASP B O 1
ATOM 3973 N N . ILE B 2 158 ? -15.253 -12.087 44.179 1.00 60.59 1243 ILE B N 1
ATOM 3974 C CA . ILE B 2 158 ? -16.456 -12.812 43.759 1.00 59.72 1243 ILE B CA 1
ATOM 3975 C C . ILE B 2 158 ? -17.340 -11.781 43.010 1.00 51.83 1243 ILE B C 1
ATOM 3976 O O . ILE B 2 158 ? -17.524 -10.682 43.495 1.00 46.04 1243 ILE B O 1
ATOM 3981 N N . LEU B 2 159 ? -17.794 -12.142 41.806 1.00 53.92 1244 LEU B N 1
ATOM 3982 C CA . LEU B 2 159 ? -18.857 -11.385 41.128 1.00 52.53 1244 LEU B CA 1
ATOM 3983 C C . LEU B 2 159 ? -20.199 -11.778 41.738 1.00 47.86 1244 LEU B C 1
ATOM 3984 O O . LEU B 2 159 ? -20.413 -12.911 42.131 1.00 45.31 1244 LEU B O 1
ATOM 3989 N N . GLU B 2 160 ? -21.105 -10.828 41.774 1.00 40.36 1245 GLU B N 1
ATOM 3990 C CA . GLU B 2 160 ? -22.475 -10.984 42.299 1.00 39.64 1245 GLU B CA 1
ATOM 3991 C C . GLU B 2 160 ? -22.498 -11.821 43.593 1.00 39.30 1245 GLU B C 1
ATOM 3992 O O . GLU B 2 160 ? -23.388 -12.718 43.757 1.00 36.07 1245 GLU B O 1
ATOM 3998 N N . GLN B 2 161 ? -21.508 -11.551 44.461 1.00 34.57 1246 GLN B N 1
ATOM 3999 C CA . GLN B 2 161 ? -21.577 -11.925 45.875 1.00 35.99 1246 GLN B CA 1
ATOM 4000 C C . GLN B 2 161 ? -22.925 -11.478 46.521 1.00 33.28 1246 GLN B C 1
ATOM 4001 O O . GLN B 2 161 ? -23.346 -10.308 46.400 1.00 28.34 1246 GLN B O 1
ATOM 4007 N N . GLU B 2 162 ? -23.623 -12.395 47.195 1.00 29.45 1247 GLU B N 1
ATOM 4008 C CA . GLU B 2 162 ? -24.954 -12.068 47.659 1.00 29.23 1247 GLU B CA 1
ATOM 4009 C C . GLU B 2 162 ? -24.859 -11.889 49.139 1.00 27.04 1247 GLU B C 1
ATOM 4010 O O . GLU B 2 162 ? -24.268 -12.735 49.813 1.00 28.97 1247 GLU B O 1
ATOM 4016 N N . LEU B 2 163 ? -25.382 -10.780 49.654 1.00 23.89 1248 LEU B N 1
ATOM 4017 C CA . LEU B 2 163 ? -25.265 -10.473 51.101 1.00 23.28 1248 LEU B CA 1
ATOM 4018 C C . LEU B 2 163 ? -26.691 -10.446 51.619 1.00 24.95 1248 LEU B C 1
ATOM 4019 O O . LEU B 2 163 ? -27.626 -9.954 50.925 1.00 24.25 1248 LEU B O 1
ATOM 4024 N N . ASP B 2 164 ? -26.867 -10.872 52.874 1.00 23.16 1249 ASP B N 1
A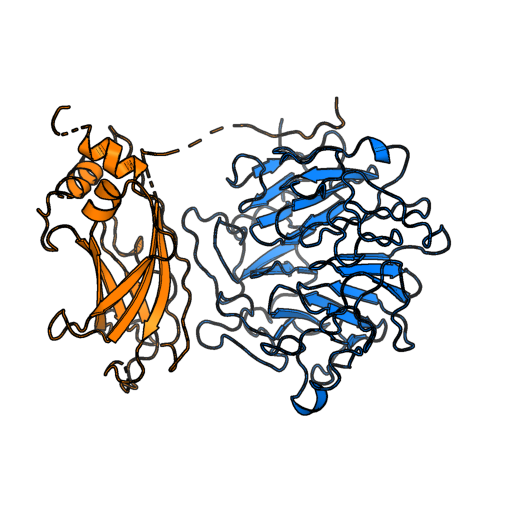TOM 4025 C CA . ASP B 2 164 ? -28.138 -10.643 53.508 1.00 22.72 1249 ASP B CA 1
ATOM 4026 C C . ASP B 2 164 ? -28.329 -9.179 53.761 1.00 20.79 1249 ASP B C 1
ATOM 4027 O O . ASP B 2 164 ? -27.390 -8.487 54.280 1.00 22.36 1249 ASP B O 1
ATOM 4032 N N . ILE B 2 165 ? -29.534 -8.710 53.467 1.00 19.00 1250 ILE B N 1
ATOM 4033 C CA . ILE B 2 165 ? -29.983 -7.353 53.892 1.00 20.05 1250 ILE B CA 1
ATOM 4034 C C . ILE B 2 165 ? -30.721 -7.665 55.215 1.00 20.55 1250 ILE B C 1
ATOM 4035 O O . ILE B 2 165 ? -31.637 -8.490 55.212 1.00 21.26 1250 ILE B O 1
ATOM 4040 N N . VAL B 2 166 ? -30.296 -7.007 56.290 1.00 20.16 1251 VAL B N 1
ATOM 4041 C CA . VAL B 2 166 ? -30.821 -7.294 57.619 1.00 22.14 1251 VAL B CA 1
ATOM 4042 C C . VAL B 2 166 ? -31.653 -6.093 58.140 1.00 23.58 1251 VAL B C 1
ATOM 4043 O O . VAL B 2 166 ? -31.494 -4.946 57.710 1.00 20.99 1251 VAL B O 1
ATOM 4047 N N . SER B 2 167 ? -32.612 -6.399 58.995 1.00 23.67 1252 SER B N 1
ATOM 4048 C CA . SER B 2 167 ? -33.534 -5.404 59.469 1.00 24.60 1252 SER B CA 1
ATOM 4049 C C . SER B 2 167 ? -32.790 -4.369 60.355 1.00 25.03 1252 SER B C 1
ATOM 4050 O O . SER B 2 167 ? -31.875 -4.726 61.098 1.00 24.48 1252 SER B O 1
ATOM 4053 N N . PRO B 2 168 ? -33.138 -3.085 60.259 1.00 24.46 1253 PRO B N 1
ATOM 4054 C CA . PRO B 2 168 ? -32.532 -2.076 61.184 1.00 27.07 1253 PRO B CA 1
ATOM 4055 C C . PRO B 2 168 ? -32.912 -2.325 62.649 1.00 31.01 1253 PRO B C 1
ATOM 4056 O O . PRO B 2 168 ? -32.201 -1.848 63.552 1.00 30.54 1253 PRO B O 1
ATOM 4060 N N . GLU B 2 169 ? -33.944 -3.138 62.884 1.00 30.48 1254 GLU B N 1
ATOM 4061 C CA . GLU B 2 169 ? -34.436 -3.372 64.310 1.00 33.99 1254 GLU B CA 1
ATOM 4062 C C . GLU B 2 169 ? -33.454 -4.202 65.136 1.00 34.36 1254 GLU B C 1
ATOM 4063 O O . GLU B 2 169 ? -33.270 -3.933 66.323 1.00 36.22 1254 GLU B O 1
ATOM 4069 N N . ASP B 2 170 ? -32.860 -5.264 64.584 1.00 31.42 1255 ASP B N 1
ATOM 4070 C CA . ASP B 2 170 ? -31.964 -6.070 65.338 1.00 29.84 1255 ASP B CA 1
ATOM 4071 C C . ASP B 2 170 ? -30.639 -6.265 64.605 1.00 29.29 1255 ASP B C 1
ATOM 4072 O O . ASP B 2 170 ? -29.779 -6.980 65.111 1.00 29.26 1255 ASP B O 1
ATOM 4077 N N . LEU B 2 171 ? -30.487 -5.757 63.379 1.00 27.73 1256 LEU B N 1
ATOM 4078 C CA . LEU B 2 171 ? -29.206 -5.986 62.615 1.00 28.15 1256 LEU B CA 1
ATOM 4079 C C . LEU B 2 171 ? -28.906 -7.471 62.404 1.00 28.44 1256 LEU B C 1
ATOM 4080 O O . LEU B 2 171 ? -27.769 -7.870 62.323 1.00 28.39 1256 LEU B O 1
ATOM 4085 N N . ALA B 2 172 ? -29.957 -8.287 62.347 1.00 27.88 1257 ALA B N 1
ATOM 4086 C CA . ALA B 2 172 ? -29.781 -9.741 62.298 1.00 28.64 1257 ALA B CA 1
ATOM 4087 C C . ALA B 2 172 ? -30.856 -10.477 61.474 1.00 27.54 1257 ALA B C 1
ATOM 4088 O O . ALA B 2 172 ? -30.548 -11.455 60.854 1.00 28.72 1257 ALA B O 1
ATOM 4090 N N . THR B 2 173 ? -32.110 -10.042 61.529 1.00 26.29 1258 THR B N 1
ATOM 4091 C CA . THR B 2 173 ? -33.158 -10.713 60.789 1.00 26.85 1258 THR B CA 1
ATOM 4092 C C . THR B 2 173 ? -33.143 -10.314 59.326 1.00 25.01 1258 THR B C 1
ATOM 4093 O O . THR B 2 173 ? -33.217 -9.121 59.030 1.00 23.31 1258 THR B O 1
ATOM 4097 N N . PRO B 2 174 ? -32.981 -11.283 58.435 1.00 24.79 1259 PRO B N 1
ATOM 4098 C CA . PRO B 2 174 ? -32.937 -10.964 57.003 1.00 23.47 1259 PRO B CA 1
ATOM 4099 C C . PRO B 2 174 ? -34.254 -10.384 56.538 1.00 23.25 1259 PRO B C 1
ATOM 4100 O O . PRO B 2 174 ? -35.314 -10.825 57.020 1.00 24.37 1259 PRO B O 1
ATOM 4104 N N . ILE B 2 175 ? -34.187 -9.419 55.639 1.00 20.77 1260 ILE B N 1
ATOM 4105 C CA . ILE B 2 175 ? -35.386 -8.914 54.975 1.00 20.91 1260 ILE B CA 1
ATOM 4106 C C . ILE B 2 175 ? -35.218 -9.120 53.462 1.00 21.22 1260 ILE B C 1
ATOM 4107 O O . ILE B 2 175 ? -36.153 -8.977 52.731 1.00 20.65 1260 ILE B O 1
ATOM 4112 N N . GLY B 2 176 ? -34.001 -9.416 53.001 1.00 19.78 1261 GLY B N 1
ATOM 4113 C CA . GLY B 2 176 ? -33.725 -9.573 51.574 1.00 19.59 1261 GLY B CA 1
ATOM 4114 C C . GLY B 2 176 ? -32.272 -9.919 51.289 1.00 20.54 1261 GLY B C 1
ATOM 4115 O O . GLY B 2 176 ? -31.572 -10.312 52.183 1.00 19.79 1261 GLY B O 1
ATOM 4116 N N . ARG B 2 177 ? -31.858 -9.772 50.035 1.00 18.63 1262 ARG B N 1
ATOM 4117 C CA . ARG B 2 177 ? -30.535 -10.121 49.579 1.00 20.57 1262 ARG B CA 1
ATOM 4118 C C . ARG B 2 177 ? -30.043 -9.056 48.612 1.00 19.22 1262 ARG B C 1
ATOM 4119 O O . ARG B 2 177 ? -30.754 -8.707 47.680 1.00 20.10 1262 ARG B O 1
ATOM 4127 N N . LEU B 2 178 ? -28.783 -8.645 48.790 1.00 18.36 1263 LEU B N 1
ATOM 4128 C CA . LEU B 2 178 ? -28.164 -7.625 47.943 1.00 18.40 1263 LEU B CA 1
ATOM 4129 C C . LEU B 2 178 ? -26.987 -8.249 47.229 1.00 19.68 1263 LEU B C 1
ATOM 4130 O O . LEU B 2 178 ? -26.161 -8.916 47.886 1.00 23.16 1263 LEU B O 1
ATOM 4135 N N . LYS B 2 179 ? -26.950 -8.115 45.886 1.00 18.90 1264 LYS B N 1
ATOM 4136 C CA . LYS B 2 179 ? -25.784 -8.620 45.156 1.00 20.87 1264 LYS B CA 1
ATOM 4137 C C . LYS B 2 179 ? -24.827 -7.461 44.870 1.00 18.93 1264 LYS B C 1
ATOM 4138 O O . LYS B 2 179 ? -25.281 -6.416 44.361 1.00 17.97 1264 LYS B O 1
ATOM 4144 N N . VAL B 2 180 ? -23.534 -7.619 45.176 1.00 19.94 1265 VAL B N 1
ATOM 4145 C CA . VAL B 2 180 ? -22.534 -6.605 44.889 1.00 21.30 1265 VAL B CA 1
ATOM 4146 C C . VAL B 2 180 ? -21.356 -7.304 44.195 1.00 24.20 1265 VAL B C 1
ATOM 4147 O O . VAL B 2 180 ? -21.234 -8.534 44.281 1.00 26.25 1265 VAL B O 1
ATOM 4151 N N . SER B 2 181 ? -20.510 -6.562 43.456 1.00 24.81 1266 SER B N 1
ATOM 4152 C CA . SER B 2 181 ? -19.227 -7.098 42.954 1.00 27.48 1266 SER B CA 1
ATOM 4153 C C . SER B 2 181 ? -18.159 -6.098 43.220 1.00 33.33 1266 SER B C 1
ATOM 4154 O O . SER B 2 181 ? -18.304 -4.938 42.806 1.00 34.74 1266 SER B O 1
ATOM 4157 N N . LEU B 2 182 ? -17.071 -6.515 43.863 1.00 28.53 1267 LEU B N 1
ATOM 4158 C CA . LEU B 2 182 ? -15.953 -5.658 44.120 1.00 31.13 1267 LEU B CA 1
ATOM 4159 C C . LEU B 2 182 ? -14.754 -6.237 43.414 1.00 35.76 1267 LEU B C 1
ATOM 4160 O O . LEU B 2 182 ? -14.554 -7.456 43.424 1.00 37.56 1267 LEU B O 1
ATOM 4165 N N . GLN B 2 183 ? -13.998 -5.372 42.764 1.00 35.25 1268 GLN B N 1
ATOM 4166 C CA . GLN B 2 183 ? -12.678 -5.740 42.295 1.00 38.62 1268 GLN B CA 1
ATOM 4167 C C . GLN B 2 183 ? -11.734 -5.058 43.254 1.00 40.50 1268 GLN B C 1
ATOM 4168 O O . GLN B 2 183 ? -11.572 -3.826 43.198 1.00 38.61 1268 GLN B O 1
ATOM 4174 N N . ALA B 2 184 ? -11.172 -5.850 44.165 1.00 40.54 1269 ALA B N 1
ATOM 4175 C CA . ALA B 2 184 ? -10.476 -5.293 45.334 1.00 44.42 1269 ALA B CA 1
ATOM 4176 C C . ALA B 2 184 ? -9.288 -6.149 45.837 1.00 48.41 1269 ALA B C 1
ATOM 4177 O O . ALA B 2 184 ? -8.453 -5.633 46.582 1.00 51.18 1269 ALA B O 1
ATOM 4179 N N . ALA B 2 185 ? -9.237 -7.432 45.463 1.00 46.44 1270 ALA B N 1
ATOM 4180 C CA . ALA B 2 185 ? -8.199 -8.349 45.998 1.00 53.38 1270 ALA B CA 1
ATOM 4181 C C . ALA B 2 185 ? -6.781 -7.829 45.723 1.00 52.01 1270 ALA B C 1
ATOM 4182 O O . ALA B 2 185 ? -5.931 -7.797 46.637 1.00 55.23 1270 ALA B O 1
ATOM 4184 N N . ALA B 2 186 ? -6.544 -7.375 44.489 1.00 51.04 1271 ALA B N 1
ATOM 4185 C CA . ALA B 2 186 ? -5.217 -6.941 44.074 1.00 51.40 1271 ALA B CA 1
ATOM 4186 C C . ALA B 2 186 ? -4.810 -5.775 44.939 1.00 50.18 1271 ALA B C 1
ATOM 4187 O O . ALA B 2 186 ? -3.738 -5.785 45.528 1.00 51.00 1271 ALA B O 1
ATOM 4189 N N . VAL B 2 187 ? -5.697 -4.801 45.094 1.00 44.39 1272 VAL B N 1
ATOM 4190 C CA . VAL B 2 187 ? -5.379 -3.622 45.879 1.00 43.96 1272 VAL B CA 1
ATOM 4191 C C . VAL B 2 187 ? -5.363 -3.821 47.405 1.00 43.15 1272 VAL B C 1
ATOM 4192 O O . VAL B 2 187 ? -4.568 -3.169 48.079 1.00 45.27 1272 VAL B O 1
ATOM 4196 N N . LEU B 2 188 ? -6.232 -4.677 47.952 1.00 43.50 1273 LEU B N 1
ATOM 4197 C CA . LEU B 2 188 ? -6.202 -4.929 49.399 1.00 45.21 1273 LEU B CA 1
ATOM 4198 C C . LEU B 2 188 ? -4.911 -5.628 49.683 1.00 48.18 1273 LEU B C 1
ATOM 4199 O O . LEU B 2 188 ? -4.302 -5.406 50.722 1.00 51.02 1273 LEU B O 1
ATOM 4204 N N . HIS B 2 189 ? -4.492 -6.487 48.760 1.00 51.45 1274 HIS B N 1
ATOM 4205 C CA . HIS B 2 189 ? -3.241 -7.184 48.967 1.00 54.13 1274 HIS B CA 1
ATOM 4206 C C . HIS B 2 189 ? -2.072 -6.210 48.896 1.00 55.65 1274 HIS B C 1
ATOM 4207 O O . HIS B 2 189 ? -1.133 -6.314 49.697 1.00 59.54 1274 HIS B O 1
ATOM 4214 N N . ALA B 2 190 ? -2.081 -5.243 47.974 1.00 54.12 1275 ALA B N 1
ATOM 4215 C CA . ALA B 2 190 ? -0.968 -4.265 47.955 1.00 54.91 1275 ALA B CA 1
ATOM 4216 C C . ALA B 2 190 ? -0.978 -3.395 49.213 1.00 54.51 1275 ALA B C 1
ATOM 4217 O O . ALA B 2 190 ? 0.090 -3.169 49.788 1.00 54.94 1275 ALA B O 1
ATOM 4219 N N . ILE B 2 191 ? -2.166 -2.961 49.667 1.00 51.25 1276 ILE B N 1
ATOM 4220 C CA . ILE B 2 191 ? -2.323 -2.105 50.875 1.00 49.53 1276 ILE B CA 1
ATOM 4221 C C . ILE B 2 191 ? -1.838 -2.875 52.141 1.00 54.55 1276 ILE B C 1
ATOM 4222 O O . ILE B 2 191 ? -1.019 -2.342 52.949 1.00 55.22 1276 ILE B O 1
ATOM 4227 N N . TYR B 2 192 ? -2.278 -4.134 52.291 1.00 54.24 1277 TYR B N 1
ATOM 4228 C CA . TYR B 2 192 ? -1.883 -4.899 53.462 1.00 60.03 1277 TYR B CA 1
ATOM 4229 C C . TYR B 2 192 ? -0.343 -4.991 53.481 1.00 61.78 1277 TYR B C 1
ATOM 4230 O O . TYR B 2 192 ? 0.262 -4.665 54.508 1.00 59.56 1277 TYR B O 1
ATOM 4239 N N . LYS B 2 193 ? 0.266 -5.390 52.354 1.00 62.00 1278 LYS B N 1
ATOM 4240 C CA . LYS B 2 193 ? 1.742 -5.425 52.219 1.00 62.52 1278 LYS B CA 1
ATOM 4241 C C . LYS B 2 193 ? 2.360 -4.094 52.657 1.00 64.35 1278 LYS B C 1
ATOM 4242 O O . LYS B 2 193 ? 3.168 -4.056 53.590 1.00 62.73 1278 LYS B O 1
ATOM 4248 N N . GLU B 2 194 ? 1.970 -3.008 51.991 1.00 61.99 1279 GLU B N 1
ATOM 4249 C CA . GLU B 2 194 ? 2.553 -1.712 52.265 1.00 68.05 1279 GLU B CA 1
ATOM 4250 C C . GLU B 2 194 ? 2.441 -1.288 53.734 1.00 70.28 1279 GLU B C 1
ATOM 4251 O O . GLU B 2 194 ? 3.427 -0.875 54.313 1.00 73.14 1279 GLU B O 1
ATOM 4265 N N . THR B 2 196 ? 1.867 -2.823 56.679 1.00 78.55 1281 THR B N 1
ATOM 4266 C CA . THR B 2 196 ? 2.460 -3.566 57.803 1.00 83.43 1281 THR B CA 1
ATOM 4267 C C . THR B 2 196 ? 4.004 -3.469 57.898 1.00 92.68 1281 THR B C 1
ATOM 4268 O O . THR B 2 196 ? 4.587 -3.888 58.901 1.00 100.47 1281 THR B O 1
ATOM 4272 N N . GLU B 2 197 ? 4.662 -2.891 56.887 1.00 97.85 1282 GLU B N 1
ATOM 4273 C CA . GLU B 2 197 ? 6.139 -2.806 56.866 1.00 105.64 1282 GLU B CA 1
ATOM 4274 C C . GLU B 2 197 ? 6.774 -1.732 55.940 1.00 110.52 1282 GLU B C 1
ATOM 4275 O O . GLU B 2 197 ? 7.983 -1.792 55.673 1.00 116.04 1282 GLU B O 1
ATOM 4281 N N . ASP B 2 198 ? 5.981 -0.763 55.462 1.00 107.99 1283 ASP B N 1
ATOM 4282 C CA . ASP B 2 198 ? 6.449 0.273 54.503 1.00 107.87 1283 ASP B CA 1
ATOM 4283 C C . ASP B 2 198 ? 5.706 1.597 54.687 1.00 101.87 1283 ASP B C 1
ATOM 4284 O O . ASP B 2 198 ? 5.914 2.293 55.676 1.00 99.25 1283 ASP B O 1
#

GO terms:
  GO:0005515 protein binding (F, IPI)
  GO:0005813 centrosome (C, IDA)
  GO:0005794 Golgi apparatus (C, EXP)
  GO:0005085 guanyl-nucleotide exchange factor activity (F, IMP)
  GO:0060271 cilium assembly (P, IMP)
  GO:0097499 protein localization to non-motile cilium (P, IMP)
  GO:0006886 intracellular protein transport (P, TAS)
  GO:0005794 Golgi apparatus (C, IDA)
  GO:0005929 cilium (C, IDA)
  GO:0001750 photoreceptor outer segment (C, IDA)
  GO:0003723 RNA binding (F, HDA)
  GO:0007601 visual perception (P, IMP)

Secondary structure (DSSP, 8-state):
-PPPTT-EEEEEES-SSGGGSSEEEEETT--EEEEEE-SSEEEEEETTS-EEEEE--TTSTT-BSSSS-EEEEEE-GGGTTS-EEEEEE-SSEEEEEETTS-EEEEE--TTSTT-SSS---EEEEEE-TT--TT--EEEEEE-SSEEEEEETTS-EEEEEE-TTSTTS-TT--EEEEEEE--SSS-EEEEEE-SSEEEEEETTS-EEEEE---TTTT---GGGGGGTTS-EE-TT--SPEEEEEE-SSEEEEEESS-EEEEEE-TTSTT-S-SS--EEEEEEE-GGGTTS-EEEEEE-SSEEEEEETTS-EEEEE--GGGTT----SS---EEEEEE-GGGTTEEEEEEEE-SSEEEEEEEE--/--SPEE----TT--EEEEEEEE-TTS----TT--EEEEE---TTS-GGGGB-SS-EEPP-TT--EEEEEEE-----TTT-HHHHHHHH---S-STTSSEEEEEEEE--TT--GGG-EEEEEEEEEHHHHHHH-SPPTTEEEEEE-TTTS-SEEEEEEEEE--HHHHHHHHH----

InterPro domains:
  IPR000408 Regulator of chromosome condensation, RCC1 [PR00633] (55-71)
  IPR000408 Regulator of chromosome condensation, RCC1 [PR00633] (108-124)
  IPR000408 Regulator of chromosome condensation, RCC1 [PR00633] (159-175)
  IPR000408 Regulator of chromosome condensation, RCC1 [PR00633] (195-211)
  IPR000408 Regulator of chromosome condensation, RCC1 [PR00633] (211-225)
  IPR000408 Regulator of chromosome condensation, RCC1 [PR00633] (303-321)
  IPR000408 Regulator of chromosome condensation, RCC1 [PS00626] (40-50)
  IPR000408 Regulator of chromosome condensation, RCC1 [PS00626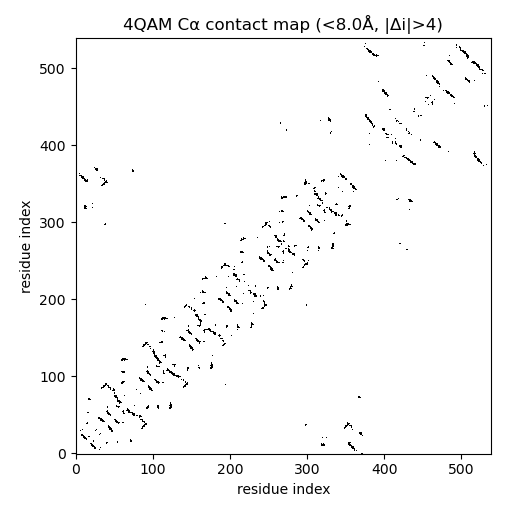] (195-205)
  IPR000408 Regulator of chromosome condensation, RCC1 [PS00626] (248-258)
  IPR000408 Regulator of chromosome condensation, RCC1 [PS00626] (300-310)
  IPR000408 Regulator of chromosome condensation, RCC1 [PS50012] (54-105)
  IPR000408 Regulator of chromosome condensation, RCC1 [PS50012] (106-158)
  IPR000408 Regulator of chromosome condensation, RCC1 [PS50012] (159-208)
  IPR000408 Regulator of chromosome condensation, RCC1 [PS50012] (209-261)
  IPR000408 Regulator of chromosome condensation, RCC1 [PS50012] (261-313)
  IPR000408 Regulator of chromosome condensation, RCC1 [PS50012] (314-367)
  IPR009091 Regulator of chromosome condensation 1/beta-lactamase-inhibitor protein II [G3DSA:2.130.10.30] (1-369)
  IPR009091 Regulator of chromosome condensation 1/beta-lactamase-inhibitor protein II [SSF50985] (10-366)
  IPR051625 Diverse Signaling and Regulatory Domain-Containing Protein [PTHR22872] (14-363)
  IPR058923 RCC1-like domain [PF25390] (33-363)